Protein AF-A0A953X8A1-F1 (afdb_monomer)

Sequence (595 aa):
MDKEQAKQFLRLQEHDKFFVSLLQELGCHSDFVAFDKSTRGHDLLAITERMSALLERIPGWNRLRIVVANRYISENRYDEALSILEPGLEFPADLADVQVLVFKIYARNKDRRARDFLNLLGPRFLRNQQGLLALIAYDCLLETFEDFTLCTNIAAYLCSKAIPLPSEFYRFVFDWSLNNKSSADKFEDLAGRFTKCAAEQARLAALWALVQGQPGAGSLLRDAFEGATLDVAFMATLGTALSEGRIEPQSFGARPALANLPLAPRLACEANRTGREARVALCLSGQMRDMAQAQPQILRLADEIKADMFIATWENNGVRFPTSAHLSHLKRMMPHDVVEYFLEKKLTGQDILDRWPSIQRWIRNLATVSEDSIRPHYPSARIAIHTDQFEDLDYIEKTFGAKWTATGSVHIPNQLRMAFLIREVAAMALSHAPYDVVVRLRPDALFDFNAGKLAEDIERVRREPNTILVDRMDQPGAPSDSFAIGSAYAMSWYAAWIDVAPAYGNDAYYPERMAPHKGLYDHLVSGGFRVAVSDSVRLVGFASPEITSAHLKQMIIDDCRRGDADSIDRDCLDILQGDLPVEPPGGAQPLQPPA

Foldseek 3Di:
DPPVLLVVQLPDDPPDPVNLVSCVVLVCNVLVVQLVVCLVVLPLVSNVVSLVVVCVSRVLNQVSLLSSLVSCVVVVNLVVNCVSLVSNCVHDRCNLVSLLVNLLSCLQVVHPVNVVSCVVPPLPSLLDQSSLVSLLSSVVVCPDPVSVVSSLLSVLSCLLVVHDHDLSSLLSLLVVCLVPVVCLVVQLVSLVSNVSHVLVSQCSVLSSCQQVQHACSLVSNCVSCPVPDNDPVSVLSVLVCVVVVSGDPRNNPDDDPVVVPLVVLVVLLVPPQDDDQFAEAEFAFEAQFDLPVLLVVVVVVCVLNVHQYEYEYELQNPDDQQQALPRVSCVQAEDPVLSVLCNVVSPGSVNVCVLQVLVVVVSVLRGRDDPVNCCVSPVRYHYDYDYLPLVDLVCCCVPQNCLLVVLVDPCSSVLLSLLVRLLVRLCVVVVPDSGFKYKYAHSQFDKDFDSVLVSVVSSVQSVVQLEKEAQDAPDVQFGDSGIIMHTNSLSNQLSCLSNCVSVAQPDPPHPNDDDSSNSSSCSSVVSVHDYYYGPRMHTPDGHHHYCDLVNVLVSLVVSCVVDPDDPSSVVSNVVSVVPDDDDDPDDDDPDDRDD

Radius of gyration: 31.95 Å; Cα contacts (8 Å, |Δi|>4): 796; chains: 1; bounding box: 55×101×62 Å

pLDDT: mean 83.46, std 15.06, range [31.83, 98.69]

Secondary structure (DSSP, 8-state):
--HHHHHHHTTS-TT-HHHHHHHHHTT-HHHHHHHHHHHHHT-HHHHHHHHHHHHHH-TT-HHHHHHHHHHHHHTT-HHHHHHHHGGGGG--TTHHHHHHHHHHHHHHTT-THHHHHHHHH-GGGG-SHHHHHHHHH-GGGTTSHHHHHHHHHHHHHHHHTTPPPPHHHHHHHHHHHHH-GGGHHHHHHHHHTTTT-HHHHHHHHHHHHHHTT-TTHHHHHHHHTTTS---HHHHHHHHHHHHTTSS-GGGG-SS-SGGGSTTHHHHHHHTT-SSSPPPEEEEEEE--S-HHHHHHHHHHHHHHTT-EEEEEEESS-------SS-GGGGGGTS-HHHHHHHHHTT--HHHHHHH-HHHHHHHHTSPPP-HHHHTTT-TT-EEEEE---TT-HHHHHHHH-GGGTTT--TTHHHHHHHHHHHHHHHHHHHHH---SEEEEE-TTEEEEE-HHHHHHHHHHHHH-TTEEEES-EEETTEE-SSEEEEEHHHHHHHHTHHHHGGGTTSSTTS-S---HHHHHHHHHHHTT-EEEE-SSEEEEEE------HHHHHHHHHHHHTTS---HHHHHHHHHHHHT--S--SS-----PPP-

Nearest PDB structures (foldseek):
  2c0l-assembly1_A  TM=3.928E-01  e=3.845E-01  Homo sapiens
  6eou-assembly1_A  TM=2.896E-01  e=2.524E-01  Homo sapiens
  2vsn-assembly2_B  TM=5.794E-01  e=3.584E+00  Xanthomonas campestris pv. campestris str. 8004
  2xgm-assembly1_A  TM=3.320E-01  e=4.747E-01  Xanthomonas campestris
  2vsy-assembly1_A  TM=2.580E-01  e=6.935E-01  Xanthomonas campestris pv. campestris str. ATCC 33913

Structure (mmCIF, N/CA/C/O backbone):
data_AF-A0A953X8A1-F1
#
_entry.id   AF-A0A953X8A1-F1
#
loop_
_atom_site.group_PDB
_atom_site.id
_atom_site.type_symbol
_atom_site.label_atom_id
_atom_site.label_alt_id
_atom_site.label_comp_id
_atom_site.label_asym_id
_atom_site.label_entity_id
_atom_site.label_seq_id
_atom_site.pdbx_PDB_ins_code
_atom_site.Cartn_x
_atom_site.Cartn_y
_atom_site.Cartn_z
_atom_site.occupancy
_atom_site.B_iso_or_equiv
_atom_site.auth_seq_id
_atom_site.auth_comp_id
_atom_site.auth_asym_id
_atom_site.auth_atom_id
_atom_site.pdbx_PDB_model_num
ATOM 1 N N . MET A 1 1 ? 6.257 -52.727 -21.975 1.00 55.72 1 MET A N 1
ATOM 2 C CA . MET A 1 1 ? 7.068 -52.419 -20.782 1.00 55.72 1 MET A CA 1
ATOM 3 C C . MET A 1 1 ? 6.779 -53.471 -19.723 1.00 55.72 1 MET A C 1
ATOM 5 O O . MET A 1 1 ? 5.611 -53.737 -19.459 1.00 55.72 1 MET A O 1
ATOM 9 N N . ASP A 1 2 ? 7.811 -54.105 -19.173 1.00 63.12 2 ASP A N 1
ATOM 10 C CA . ASP A 1 2 ? 7.687 -54.968 -17.991 1.00 63.12 2 ASP A CA 1
ATOM 11 C C . ASP A 1 2 ? 7.215 -54.122 -16.785 1.00 63.12 2 ASP A C 1
ATOM 13 O O . ASP A 1 2 ? 7.599 -52.959 -16.644 1.00 63.12 2 ASP A O 1
ATOM 17 N N . LYS A 1 3 ? 6.367 -54.688 -15.915 1.00 54.28 3 LYS A N 1
ATOM 18 C CA . LYS A 1 3 ? 5.911 -54.048 -14.670 1.00 54.28 3 LYS A CA 1
ATOM 19 C C . LYS A 1 3 ? 7.073 -53.520 -13.813 1.00 54.28 3 LYS A C 1
ATOM 21 O O . LYS A 1 3 ? 6.882 -52.522 -13.124 1.00 54.28 3 LYS A O 1
ATOM 26 N N . GLU A 1 4 ? 8.247 -54.150 -13.831 1.00 55.12 4 GLU A N 1
ATOM 27 C CA . GLU A 1 4 ? 9.436 -53.680 -13.103 1.00 55.12 4 GLU A CA 1
ATOM 28 C C . GLU A 1 4 ? 10.068 -52.427 -13.730 1.00 55.12 4 GLU A C 1
ATOM 30 O O . GLU A 1 4 ? 10.345 -51.465 -13.013 1.00 55.12 4 GLU A O 1
ATOM 35 N N . GLN A 1 5 ? 10.198 -52.366 -15.059 1.00 60.62 5 GLN A N 1
ATOM 36 C CA . GLN A 1 5 ? 10.683 -51.167 -15.762 1.00 60.62 5 GLN A CA 1
ATOM 37 C C . GLN A 1 5 ? 9.743 -49.969 -15.550 1.00 60.62 5 GLN A C 1
ATOM 39 O O . GLN A 1 5 ? 10.197 -48.850 -15.310 1.00 60.62 5 GLN A O 1
ATOM 44 N N . ALA A 1 6 ? 8.429 -50.218 -15.531 1.00 59.19 6 ALA A N 1
ATOM 45 C CA . ALA A 1 6 ? 7.421 -49.208 -15.212 1.00 59.19 6 ALA A CA 1
ATOM 46 C C . ALA A 1 6 ? 7.604 -48.639 -13.797 1.00 59.19 6 ALA A C 1
ATOM 48 O O . ALA A 1 6 ? 7.539 -47.431 -13.593 1.00 59.19 6 ALA A O 1
ATOM 49 N N . LYS A 1 7 ? 7.870 -49.499 -12.806 1.00 59.22 7 LYS A N 1
ATOM 50 C CA . LYS A 1 7 ? 8.111 -49.068 -11.419 1.00 59.22 7 LYS A CA 1
ATOM 51 C C . LYS A 1 7 ? 9.402 -48.271 -11.263 1.00 59.22 7 LYS A C 1
ATOM 53 O O . LYS A 1 7 ? 9.434 -47.364 -10.436 1.00 59.22 7 LYS A O 1
ATOM 58 N N . GLN A 1 8 ? 10.456 -48.625 -12.000 1.00 61.03 8 GLN A N 1
ATOM 59 C CA . GLN A 1 8 ? 11.722 -47.888 -11.971 1.00 61.03 8 GLN A CA 1
ATOM 60 C C . GLN A 1 8 ? 11.564 -46.500 -12.596 1.00 61.03 8 GLN A C 1
ATOM 62 O O . GLN A 1 8 ? 11.990 -45.523 -11.988 1.00 61.03 8 GLN A O 1
ATOM 67 N N . PHE A 1 9 ? 10.862 -46.399 -13.731 1.00 60.97 9 PHE A N 1
ATOM 68 C CA . PHE A 1 9 ? 10.548 -45.125 -14.387 1.00 60.97 9 PHE A CA 1
ATOM 69 C C . PHE A 1 9 ? 9.845 -44.139 -13.443 1.00 60.97 9 PHE A C 1
ATOM 71 O O . PHE A 1 9 ? 10.212 -42.973 -13.357 1.00 60.97 9 PHE A O 1
ATOM 78 N N . LEU A 1 10 ? 8.879 -44.635 -12.670 1.00 56.75 10 LEU A N 1
ATOM 79 C CA . LEU A 1 10 ? 8.028 -43.836 -11.786 1.00 56.75 10 LEU A CA 1
ATOM 80 C C . LEU A 1 10 ? 8.715 -43.339 -10.501 1.00 56.75 10 LEU A C 1
ATOM 82 O O . LEU A 1 10 ? 8.086 -42.656 -9.700 1.00 56.75 10 LEU A O 1
ATOM 86 N N . ARG A 1 11 ? 9.983 -43.699 -10.269 1.00 58.62 11 ARG A N 1
ATOM 87 C CA . ARG A 1 11 ? 10.768 -43.256 -9.100 1.00 58.62 11 ARG A CA 1
ATOM 88 C C . ARG A 1 11 ? 11.886 -42.277 -9.448 1.00 58.62 11 ARG A C 1
ATOM 90 O O . ARG A 1 11 ? 12.487 -41.714 -8.535 1.00 58.62 11 ARG A O 1
ATOM 97 N N . LEU A 1 12 ? 12.199 -42.111 -10.730 1.00 60.53 12 LEU A N 1
ATOM 98 C CA . LEU A 1 12 ? 13.290 -41.254 -11.184 1.00 60.53 12 LEU A CA 1
ATOM 99 C C . LEU A 1 12 ? 12.805 -39.804 -11.289 1.00 60.53 12 LEU A C 1
ATOM 101 O O . LEU A 1 12 ? 11.709 -39.540 -11.780 1.00 60.53 12 LEU A O 1
ATOM 105 N N . GLN A 1 13 ? 13.622 -38.857 -10.826 1.00 63.38 13 GLN A N 1
ATOM 106 C CA . GLN A 1 13 ? 13.356 -37.436 -11.048 1.00 63.38 13 GLN A CA 1
ATOM 107 C C . GLN A 1 13 ? 13.649 -37.071 -12.511 1.00 63.38 13 GLN A C 1
ATOM 109 O O . GLN A 1 13 ? 14.552 -37.639 -13.122 1.00 63.38 13 GLN A O 1
ATOM 114 N N . GLU A 1 14 ? 12.933 -36.081 -13.054 1.00 60.84 14 GLU A N 1
ATOM 115 C CA . GLU A 1 14 ? 13.027 -35.637 -14.461 1.00 60.84 14 GLU A CA 1
ATOM 116 C C . GLU A 1 14 ? 14.449 -35.216 -14.894 1.00 60.84 14 GLU A C 1
ATOM 118 O O . GLU A 1 14 ? 14.753 -35.159 -16.085 1.00 60.84 14 GLU A O 1
ATOM 123 N N . HIS A 1 15 ? 15.341 -34.951 -13.935 1.00 58.97 15 HIS A N 1
ATOM 124 C CA . HIS A 1 15 ? 16.730 -34.546 -14.166 1.00 58.97 15 HIS A CA 1
ATOM 125 C C . HIS A 1 15 ? 17.761 -35.666 -13.963 1.00 58.97 15 HIS A C 1
ATOM 127 O O . HIS A 1 15 ? 18.964 -35.422 -14.072 1.00 58.97 15 HIS A O 1
ATOM 133 N N . ASP A 1 16 ? 17.326 -36.893 -13.676 1.00 71.25 16 ASP A N 1
ATOM 134 C CA . ASP A 1 16 ? 18.232 -38.030 -13.564 1.00 71.25 16 ASP A CA 1
ATOM 135 C C . ASP A 1 16 ? 18.713 -38.474 -14.962 1.00 71.25 16 ASP A C 1
ATOM 137 O O . ASP A 1 16 ? 17.926 -38.632 -15.898 1.00 71.25 16 ASP A O 1
ATOM 141 N N . LYS A 1 17 ? 20.017 -38.726 -15.129 1.00 74.38 17 LYS A N 1
ATOM 142 C CA . LYS A 1 17 ? 20.574 -39.276 -16.382 1.00 74.38 17 LYS A CA 1
ATOM 143 C C . LYS A 1 17 ? 19.935 -40.623 -16.744 1.00 74.38 17 LYS A C 1
ATOM 145 O O . LYS A 1 17 ? 19.827 -40.958 -17.929 1.00 74.38 17 LYS A O 1
ATOM 150 N N . PHE A 1 18 ? 19.478 -41.372 -15.740 1.00 77.44 18 PHE A N 1
ATOM 151 C CA . PHE A 1 18 ? 18.725 -42.607 -15.940 1.00 77.44 18 PHE A CA 1
ATOM 152 C C . PHE A 1 18 ? 17.340 -42.365 -16.554 1.00 77.44 18 PHE A C 1
ATOM 154 O O . PHE A 1 18 ? 16.900 -43.164 -17.377 1.00 77.44 18 PHE A O 1
ATOM 161 N N . PHE A 1 19 ? 16.684 -41.246 -16.238 1.00 82.00 19 PHE A N 1
ATOM 162 C CA . PHE A 1 19 ? 15.368 -40.904 -16.779 1.00 82.00 19 PHE A CA 1
ATOM 163 C C . PHE A 1 19 ? 15.423 -40.641 -18.292 1.00 82.00 19 PHE A C 1
ATOM 165 O O . PHE A 1 19 ? 14.644 -41.215 -19.052 1.00 82.00 19 PHE A O 1
ATOM 172 N N . VAL A 1 20 ? 16.408 -39.860 -18.753 1.00 82.75 20 VAL A N 1
ATOM 173 C CA . VAL A 1 20 ? 16.616 -39.591 -20.190 1.00 82.75 20 VAL A CA 1
ATOM 174 C C . VAL A 1 20 ? 16.920 -40.875 -20.963 1.00 82.75 20 VAL A C 1
ATOM 176 O O . VAL A 1 20 ? 16.332 -41.109 -22.018 1.00 82.75 20 VAL A O 1
ATOM 179 N N . SER A 1 21 ? 17.805 -41.721 -20.429 1.00 83.62 21 SER A N 1
ATOM 180 C CA . SER A 1 21 ? 18.179 -42.994 -21.066 1.00 83.62 21 SER A CA 1
ATOM 181 C C . SER A 1 21 ? 16.970 -43.925 -21.206 1.00 83.62 21 SER A C 1
ATOM 183 O O . SER A 1 21 ? 16.772 -44.548 -22.247 1.00 83.62 21 SER A O 1
ATOM 185 N N . LEU A 1 22 ? 16.107 -43.959 -20.190 1.00 82.38 22 LEU A N 1
ATOM 186 C CA . LEU A 1 22 ? 14.898 -44.774 -20.195 1.00 82.38 22 LEU A CA 1
ATOM 187 C C . LEU A 1 22 ? 13.831 -44.235 -21.164 1.00 82.38 22 LEU A C 1
ATOM 189 O O . LEU A 1 22 ? 13.208 -45.011 -21.883 1.00 82.38 22 LEU A O 1
ATOM 193 N N . LEU A 1 23 ? 13.661 -42.912 -21.273 1.00 86.69 23 LEU A N 1
ATOM 194 C CA . LEU A 1 23 ? 12.809 -42.306 -22.307 1.00 86.69 23 LEU A CA 1
ATOM 195 C C . LEU A 1 23 ? 13.302 -42.614 -23.731 1.00 86.69 23 LEU A C 1
ATOM 197 O O . LEU A 1 23 ? 12.491 -42.740 -24.653 1.00 86.69 23 LEU A O 1
ATOM 201 N N . GLN A 1 24 ? 14.621 -42.705 -23.929 1.00 90.81 24 GLN A N 1
ATOM 202 C CA . GLN A 1 24 ? 15.217 -43.096 -25.210 1.00 90.81 24 GLN A CA 1
ATOM 203 C C . GLN A 1 24 ? 14.940 -44.571 -25.521 1.00 90.81 24 GLN A C 1
ATOM 205 O O . GLN A 1 24 ? 14.532 -44.874 -26.640 1.00 90.81 24 GLN A O 1
ATOM 210 N N . GLU A 1 25 ? 15.080 -45.464 -24.537 1.00 89.56 25 GLU A N 1
ATOM 211 C CA . GLU A 1 25 ? 14.749 -46.892 -24.674 1.00 89.56 25 GLU A CA 1
ATOM 212 C C . GLU A 1 25 ? 13.260 -47.109 -24.997 1.00 89.56 25 GLU A C 1
ATOM 214 O O . GLU A 1 25 ? 12.913 -47.925 -25.848 1.00 89.56 25 GLU A O 1
ATOM 219 N N . LEU A 1 26 ? 12.373 -46.314 -24.390 1.00 86.62 26 LEU A N 1
ATOM 220 C CA . LEU A 1 26 ? 10.930 -46.314 -24.667 1.00 86.62 26 LEU A CA 1
ATOM 221 C C . LEU A 1 26 ? 10.551 -45.570 -25.965 1.00 86.62 26 LEU A C 1
ATOM 223 O O . LEU A 1 26 ? 9.370 -45.476 -26.319 1.00 86.62 26 LEU A O 1
ATOM 227 N N . GLY A 1 27 ? 11.535 -45.013 -26.678 1.00 92.50 27 GLY A N 1
ATOM 228 C CA . GLY A 1 27 ? 11.348 -44.300 -27.941 1.00 92.50 27 GLY A CA 1
ATOM 229 C C . GLY A 1 27 ? 10.511 -43.022 -27.834 1.00 92.50 27 GLY A C 1
ATOM 230 O O . GLY A 1 27 ? 10.004 -42.552 -28.850 1.00 92.50 27 GLY A O 1
ATOM 231 N N . CYS A 1 28 ? 10.312 -42.473 -26.632 1.00 94.25 28 CYS A N 1
ATOM 232 C CA . CYS A 1 28 ? 9.444 -41.318 -26.366 1.00 94.25 28 CYS A CA 1
ATOM 233 C C . CYS A 1 28 ? 10.207 -40.073 -25.887 1.00 94.25 28 CYS A C 1
ATOM 235 O O . CYS A 1 28 ? 9.600 -39.072 -25.515 1.00 94.25 28 CYS A O 1
ATOM 237 N N . HIS A 1 29 ? 11.543 -40.100 -25.922 1.00 92.75 29 HIS A N 1
ATOM 238 C CA . HIS A 1 29 ? 12.381 -38.955 -25.557 1.00 92.75 29 HIS A CA 1
ATOM 239 C C . HIS A 1 29 ? 12.061 -37.694 -26.376 1.00 92.75 29 HIS A C 1
ATOM 241 O O . HIS A 1 29 ? 11.952 -36.610 -25.808 1.00 92.75 29 HIS A O 1
ATOM 247 N N . SER A 1 30 ? 11.852 -37.816 -27.691 1.00 93.56 30 SER A N 1
ATOM 248 C CA . SER A 1 30 ? 11.475 -36.674 -28.538 1.00 93.56 30 SER A CA 1
ATOM 249 C C . SER A 1 30 ? 10.119 -36.079 -28.155 1.00 93.56 30 SER A C 1
ATOM 251 O O . SER A 1 30 ? 9.966 -34.859 -28.165 1.00 93.56 30 SER A O 1
ATOM 253 N N . ASP A 1 31 ? 9.156 -36.927 -27.785 1.00 93.00 31 ASP A N 1
ATOM 254 C CA . ASP A 1 31 ? 7.821 -36.500 -27.359 1.00 93.00 31 ASP A CA 1
ATOM 255 C C . ASP A 1 31 ? 7.885 -35.773 -26.010 1.00 93.00 31 ASP A C 1
ATOM 257 O O . ASP A 1 31 ? 7.246 -34.736 -25.843 1.00 93.00 31 ASP A O 1
ATOM 261 N N . PHE A 1 32 ? 8.727 -36.248 -25.086 1.00 93.75 32 PHE A N 1
ATOM 262 C CA . PHE A 1 32 ? 8.974 -35.579 -23.808 1.00 93.75 32 PHE A CA 1
ATOM 263 C C . PHE A 1 32 ? 9.654 -34.216 -23.986 1.00 93.75 32 PHE A C 1
ATOM 265 O O . PHE A 1 32 ? 9.210 -33.232 -23.403 1.00 93.75 32 PHE A O 1
ATOM 272 N N . VAL A 1 33 ? 10.681 -34.117 -24.838 1.00 91.25 33 VAL A N 1
ATOM 273 C CA . VAL A 1 33 ? 11.338 -32.832 -25.139 1.00 91.25 33 VAL A CA 1
ATOM 274 C C . VAL A 1 33 ? 10.350 -31.840 -25.762 1.00 91.25 33 VAL A C 1
ATOM 276 O O . VAL A 1 33 ? 10.360 -30.655 -25.428 1.00 91.25 33 VAL A O 1
ATOM 279 N N . ALA A 1 34 ? 9.469 -32.306 -26.652 1.00 92.06 34 ALA A N 1
ATOM 280 C CA . ALA A 1 34 ? 8.421 -31.471 -27.232 1.00 92.06 34 ALA A CA 1
ATOM 281 C C . ALA A 1 34 ? 7.377 -31.040 -26.188 1.00 92.06 34 ALA A C 1
ATOM 283 O O . ALA A 1 34 ? 6.951 -29.882 -26.196 1.00 92.06 34 ALA A O 1
ATOM 284 N N . PHE A 1 35 ? 6.991 -31.941 -25.281 1.00 93.81 35 PHE A N 1
ATOM 285 C CA . PHE A 1 35 ? 6.114 -31.639 -24.152 1.00 93.81 35 PHE A CA 1
ATOM 286 C C . PHE A 1 35 ? 6.723 -30.562 -23.242 1.00 93.81 35 PHE A C 1
ATOM 288 O O . PHE A 1 35 ? 6.088 -29.533 -23.031 1.00 93.81 35 PHE A O 1
ATOM 295 N N . ASP A 1 36 ? 7.971 -30.729 -22.795 1.00 89.62 36 ASP A N 1
ATOM 296 C CA . ASP A 1 36 ? 8.673 -29.764 -21.932 1.00 89.62 36 ASP A CA 1
ATOM 297 C C . ASP A 1 36 ? 8.866 -28.398 -22.613 1.00 89.62 36 ASP A C 1
ATOM 299 O O . ASP A 1 36 ? 8.738 -27.336 -22.005 1.00 89.62 36 ASP A O 1
ATOM 303 N N . LYS A 1 37 ? 9.104 -28.382 -23.928 1.00 89.25 37 LYS A N 1
ATOM 304 C CA . LYS A 1 37 ? 9.115 -27.124 -24.683 1.00 89.25 37 LYS A CA 1
ATOM 305 C C . LYS A 1 37 ? 7.737 -26.448 -24.683 1.00 89.25 37 LYS A C 1
ATOM 307 O O . LYS A 1 37 ? 7.660 -25.223 -24.603 1.00 89.25 37 LYS A O 1
ATOM 312 N N . SER A 1 38 ? 6.663 -27.231 -24.771 1.00 90.50 38 SER A N 1
ATOM 313 C CA . SER A 1 38 ? 5.286 -26.724 -24.816 1.00 90.50 38 SER A CA 1
ATOM 314 C C . SER A 1 38 ? 4.826 -26.191 -23.457 1.00 90.50 38 SER A C 1
ATOM 316 O O . SER A 1 38 ? 4.166 -25.155 -23.412 1.00 90.50 38 SER A O 1
ATOM 318 N N . THR A 1 39 ? 5.231 -26.820 -22.346 1.00 84.88 39 THR A N 1
ATOM 319 C CA . THR A 1 39 ? 4.934 -26.321 -20.989 1.00 84.88 39 THR A CA 1
ATOM 320 C C . THR A 1 39 ? 5.555 -24.947 -20.741 1.00 84.88 39 THR A C 1
ATOM 322 O O . THR A 1 39 ? 4.894 -24.083 -20.167 1.00 84.88 39 THR A O 1
ATOM 325 N N . ARG A 1 40 ? 6.768 -24.697 -21.256 1.00 86.56 40 ARG A N 1
ATOM 326 C CA . ARG A 1 40 ? 7.424 -23.373 -21.226 1.00 86.56 40 ARG A CA 1
ATOM 327 C C . ARG A 1 40 ? 6.747 -22.341 -22.130 1.00 86.56 40 ARG A C 1
ATOM 329 O O . ARG A 1 40 ? 6.793 -21.152 -21.840 1.00 86.56 40 ARG A O 1
ATOM 336 N N . GLY A 1 41 ? 6.152 -22.789 -23.236 1.00 85.25 41 GLY A N 1
ATOM 337 C CA . GLY A 1 41 ? 5.426 -21.940 -24.185 1.00 85.25 41 GLY A CA 1
ATOM 338 C C . GLY A 1 41 ? 3.975 -21.642 -23.794 1.00 85.25 41 GLY A C 1
ATOM 339 O O . GLY A 1 41 ? 3.340 -20.828 -24.455 1.00 85.25 41 GLY A O 1
ATOM 340 N N . HIS A 1 42 ? 3.453 -22.286 -22.744 1.00 85.00 42 HIS A N 1
ATOM 341 C CA . HIS A 1 42 ? 2.071 -22.155 -22.267 1.00 85.00 42 HIS A CA 1
ATOM 342 C C . HIS A 1 42 ? 0.973 -22.508 -23.298 1.00 85.00 42 HIS A C 1
ATOM 344 O O . HIS A 1 42 ? -0.173 -22.091 -23.138 1.00 85.00 42 HIS A O 1
ATOM 350 N N . ASP A 1 43 ? 1.286 -23.305 -24.325 1.00 90.56 43 ASP A N 1
ATOM 351 C CA . ASP A 1 43 ? 0.312 -23.775 -25.320 1.00 90.56 43 ASP A CA 1
ATOM 352 C C . ASP A 1 43 ? -0.434 -25.015 -24.798 1.00 90.56 43 ASP A C 1
ATOM 354 O O . ASP A 1 43 ? 0.053 -26.142 -24.897 1.00 90.56 43 ASP A O 1
ATOM 358 N N . LEU A 1 44 ? -1.615 -24.814 -24.206 1.00 91.12 44 LEU A N 1
ATOM 359 C CA . LEU A 1 44 ? -2.391 -25.884 -23.569 1.00 91.12 44 LEU A CA 1
ATOM 360 C C . LEU A 1 44 ? -2.829 -26.989 -24.544 1.00 91.12 44 LEU A C 1
ATOM 362 O O . LEU A 1 44 ? -2.903 -28.157 -24.144 1.00 91.12 44 LEU A O 1
ATOM 366 N N . LEU A 1 45 ? -3.094 -26.647 -25.808 1.00 92.31 45 LEU A N 1
ATOM 367 C CA . LEU A 1 45 ? -3.465 -27.636 -26.818 1.00 92.31 45 LEU A CA 1
ATOM 368 C C . LEU A 1 45 ? -2.267 -28.545 -27.102 1.00 92.31 45 LEU A C 1
ATOM 370 O O . LEU A 1 45 ? -2.373 -29.762 -26.946 1.00 92.31 45 LEU A O 1
ATOM 374 N N . ALA A 1 46 ? -1.106 -27.948 -27.391 1.00 92.38 46 ALA A N 1
ATOM 375 C CA . ALA A 1 46 ? 0.125 -28.698 -27.612 1.00 92.38 46 ALA A CA 1
ATOM 376 C C . ALA A 1 46 ? 0.527 -29.524 -26.377 1.00 92.38 46 ALA A C 1
ATOM 378 O O . ALA A 1 46 ? 0.906 -30.686 -26.509 1.00 92.38 46 ALA A O 1
ATOM 379 N N . ILE A 1 47 ? 0.400 -28.970 -25.166 1.00 91.19 47 ILE A N 1
ATOM 380 C CA . ILE A 1 47 ? 0.661 -29.692 -23.909 1.00 91.19 47 ILE A CA 1
ATOM 381 C C . ILE A 1 47 ? -0.230 -30.938 -23.809 1.00 91.19 47 ILE A C 1
ATOM 383 O O . ILE A 1 47 ? 0.270 -32.020 -23.508 1.00 91.19 47 ILE A O 1
ATOM 387 N N . THR A 1 48 ? -1.531 -30.809 -24.083 1.00 92.25 48 THR A N 1
ATOM 388 C CA . THR A 1 48 ? -2.504 -31.907 -23.938 1.00 92.25 48 THR A CA 1
ATOM 389 C C . THR A 1 48 ? -2.306 -32.995 -24.992 1.00 92.25 48 THR A C 1
ATOM 391 O O . THR A 1 48 ? -2.328 -34.183 -24.660 1.00 92.25 48 THR A O 1
ATOM 394 N N . GLU A 1 49 ? -2.059 -32.617 -26.248 1.00 92.81 49 GLU A N 1
ATOM 395 C CA . GLU A 1 49 ? -1.758 -33.563 -27.329 1.00 92.81 49 GLU A CA 1
ATOM 396 C C . GLU A 1 49 ? -0.482 -34.361 -27.027 1.00 92.81 49 GLU A C 1
ATOM 398 O O . GLU A 1 49 ? -0.471 -35.592 -27.096 1.00 92.81 49 GLU A O 1
ATOM 403 N N . ARG A 1 50 ? 0.592 -33.671 -26.618 1.00 93.62 50 ARG A N 1
ATOM 404 C CA . ARG A 1 50 ? 1.881 -34.305 -26.301 1.00 93.62 50 ARG A CA 1
ATOM 405 C C . ARG A 1 50 ? 1.804 -35.168 -25.044 1.00 93.62 50 ARG A C 1
ATOM 407 O O . ARG A 1 50 ? 2.377 -36.253 -25.019 1.00 93.62 50 ARG A O 1
ATOM 414 N N . MET A 1 51 ? 1.062 -34.727 -24.029 1.00 95.06 51 MET A N 1
ATOM 415 C CA . MET A 1 51 ? 0.774 -35.525 -22.836 1.00 95.06 51 MET A CA 1
ATOM 416 C C . MET A 1 51 ? 0.039 -36.816 -23.198 1.00 95.06 51 MET A C 1
ATOM 418 O O . MET A 1 51 ? 0.420 -37.877 -22.713 1.00 95.06 51 MET A O 1
ATOM 422 N N . SER A 1 52 ? -0.984 -36.743 -24.053 1.00 93.25 52 SER A N 1
ATOM 423 C CA . SER A 1 52 ? -1.768 -37.917 -24.452 1.00 93.25 52 SER A CA 1
ATOM 424 C C . SER A 1 52 ? -0.882 -38.967 -25.127 1.00 93.25 52 SER A C 1
ATOM 426 O O . SER A 1 52 ? -0.885 -40.121 -24.708 1.00 93.25 52 SER A O 1
ATOM 428 N N . ALA A 1 53 ? -0.016 -38.549 -26.058 1.00 92.62 53 ALA A N 1
ATOM 429 C CA . ALA A 1 53 ? 0.950 -39.439 -26.709 1.00 92.62 53 ALA A CA 1
ATOM 430 C C . ALA A 1 53 ? 1.943 -40.092 -25.722 1.00 92.62 53 ALA A C 1
ATOM 432 O O . ALA A 1 53 ? 2.323 -41.254 -25.884 1.00 92.62 53 ALA A O 1
ATOM 433 N N . LEU A 1 54 ? 2.366 -39.365 -24.682 1.00 93.88 54 LEU A N 1
ATOM 434 C CA . LEU A 1 54 ? 3.236 -39.902 -23.630 1.00 93.88 54 LEU A CA 1
ATOM 435 C C . LEU A 1 54 ? 2.494 -40.882 -22.709 1.00 93.88 54 LEU A C 1
ATOM 437 O O . LEU A 1 54 ? 3.038 -41.936 -22.377 1.00 93.88 54 LEU A O 1
ATOM 441 N N . LEU A 1 55 ? 1.252 -40.577 -22.323 1.00 93.69 55 LEU A N 1
ATOM 442 C CA . LEU A 1 55 ? 0.427 -41.435 -21.466 1.00 93.69 55 LEU A CA 1
ATOM 443 C C . LEU A 1 55 ? -0.056 -42.700 -22.184 1.00 93.69 55 LEU A C 1
ATOM 445 O O . LEU A 1 55 ? -0.220 -43.723 -21.531 1.00 93.69 55 LEU A O 1
ATOM 449 N N . GLU A 1 56 ? -0.216 -42.687 -23.507 1.00 92.50 56 GLU A N 1
ATOM 450 C CA . GLU A 1 56 ? -0.458 -43.913 -24.284 1.00 92.50 56 GLU A CA 1
ATOM 451 C C . GLU A 1 56 ? 0.691 -44.920 -24.131 1.00 92.50 56 GLU A C 1
ATOM 453 O O . GLU A 1 56 ? 0.468 -46.129 -24.051 1.00 92.50 56 GLU A O 1
ATOM 458 N N . ARG A 1 57 ? 1.931 -44.426 -24.043 1.00 91.25 57 ARG A N 1
ATOM 459 C CA . ARG A 1 57 ? 3.127 -45.264 -23.879 1.00 91.25 57 ARG A CA 1
ATOM 460 C C . ARG A 1 57 ? 3.418 -45.595 -22.420 1.00 91.25 57 ARG A C 1
ATOM 462 O O . ARG A 1 57 ? 3.921 -46.680 -22.126 1.00 91.25 57 ARG A O 1
ATOM 469 N N . ILE A 1 58 ? 3.103 -44.673 -21.510 1.00 91.31 58 ILE A N 1
ATOM 470 C CA . ILE A 1 58 ? 3.362 -44.793 -20.071 1.00 91.31 58 ILE A CA 1
ATOM 471 C C . ILE A 1 58 ? 2.095 -44.408 -19.277 1.00 91.31 58 ILE A C 1
ATOM 473 O O . ILE A 1 58 ? 2.051 -43.345 -18.653 1.00 91.31 58 ILE A O 1
ATOM 477 N N . PRO A 1 59 ? 1.054 -45.269 -19.245 1.00 91.62 59 PRO A N 1
ATOM 478 C CA . PRO A 1 59 ? -0.254 -44.913 -18.674 1.00 91.62 59 PRO A CA 1
ATOM 479 C C . PRO A 1 59 ? -0.231 -44.499 -17.201 1.00 91.62 59 PRO A C 1
ATOM 481 O O . PRO A 1 59 ? -1.013 -43.638 -16.787 1.00 91.62 59 PRO A O 1
ATOM 484 N N . GLY A 1 60 ? 0.689 -45.087 -16.428 1.00 89.31 60 GLY A N 1
ATOM 485 C CA . GLY A 1 60 ? 0.837 -44.857 -14.991 1.00 89.31 60 GLY A CA 1
ATOM 486 C C . GLY A 1 60 ? 1.675 -43.645 -14.600 1.00 89.31 60 GLY A C 1
ATOM 487 O O . GLY A 1 60 ? 2.027 -43.524 -13.429 1.00 89.31 60 GLY A O 1
ATOM 488 N N . TRP A 1 61 ? 2.025 -42.765 -15.543 1.00 91.69 61 TRP A N 1
ATOM 489 C CA . TRP A 1 61 ? 2.835 -41.578 -15.270 1.00 91.69 61 TRP A CA 1
ATOM 490 C C . TRP A 1 61 ? 2.017 -40.458 -14.608 1.00 91.69 61 TRP A C 1
ATOM 492 O O . TRP A 1 61 ? 1.702 -39.428 -15.203 1.00 91.69 61 TRP A O 1
ATOM 502 N N . ASN A 1 62 ? 1.679 -40.655 -13.336 1.00 93.69 62 ASN A N 1
ATOM 503 C CA . ASN A 1 62 ? 0.852 -39.728 -12.565 1.00 93.69 62 ASN A CA 1
ATOM 504 C C . ASN A 1 62 ? 1.479 -38.336 -12.407 1.00 93.69 62 ASN A C 1
ATOM 506 O O . ASN A 1 62 ? 0.755 -37.343 -12.466 1.00 93.69 62 ASN A O 1
ATOM 510 N N . ARG A 1 63 ? 2.811 -38.225 -12.326 1.00 90.88 63 ARG A N 1
ATOM 511 C CA . ARG A 1 63 ? 3.490 -36.921 -12.347 1.00 90.88 63 ARG A CA 1
ATOM 512 C C . ARG A 1 63 ? 3.130 -36.075 -13.573 1.00 90.88 63 ARG A C 1
ATOM 514 O O . ARG A 1 63 ? 2.809 -34.898 -13.424 1.00 90.88 63 ARG A O 1
ATOM 521 N N . LEU A 1 64 ? 3.109 -36.685 -14.759 1.00 92.31 64 LEU A N 1
ATOM 522 C CA . LEU A 1 64 ? 2.726 -36.022 -16.004 1.00 92.31 64 LEU A CA 1
ATOM 523 C C . LEU A 1 64 ? 1.257 -35.561 -15.964 1.00 92.31 64 LEU A C 1
ATOM 525 O O . LEU A 1 64 ? 0.959 -34.425 -16.330 1.00 92.31 64 LEU A O 1
ATOM 529 N N . ARG A 1 65 ? 0.353 -36.400 -15.433 1.00 96.00 65 ARG A N 1
ATOM 530 C CA . ARG A 1 65 ? -1.065 -36.044 -15.219 1.00 96.00 65 ARG A CA 1
ATOM 531 C C . ARG A 1 65 ? -1.216 -34.831 -14.306 1.00 96.00 65 ARG A C 1
ATOM 533 O O . ARG A 1 65 ? -1.965 -33.918 -14.632 1.00 96.00 65 ARG A O 1
ATOM 540 N N . ILE A 1 66 ? -0.481 -34.799 -13.193 1.00 93.75 66 ILE A N 1
ATOM 541 C CA . ILE A 1 66 ? -0.504 -33.696 -12.221 1.00 93.75 66 ILE A CA 1
ATOM 542 C C . ILE A 1 66 ? -0.049 -32.382 -12.867 1.00 93.75 66 ILE A C 1
ATOM 544 O O . ILE A 1 66 ? -0.694 -31.354 -12.666 1.00 93.75 66 ILE A O 1
ATOM 548 N N . VAL A 1 67 ? 1.030 -32.398 -13.662 1.00 91.50 67 VAL A N 1
ATOM 549 C CA . VAL A 1 67 ? 1.539 -31.198 -14.355 1.00 91.50 67 VAL A CA 1
ATOM 550 C C . VAL A 1 67 ? 0.471 -30.598 -15.268 1.00 91.50 67 VAL A C 1
ATOM 552 O O . VAL A 1 67 ? 0.190 -29.401 -15.186 1.00 91.50 67 VAL A O 1
ATOM 555 N N . VAL A 1 68 ? -0.166 -31.423 -16.100 1.00 94.31 68 VAL A N 1
ATOM 556 C CA . VAL A 1 68 ? -1.189 -30.941 -17.037 1.00 94.31 68 VAL A CA 1
ATOM 557 C C . VAL A 1 68 ? -2.472 -30.541 -16.312 1.00 94.31 68 VAL A C 1
ATOM 559 O O . VAL A 1 68 ? -3.041 -29.491 -16.607 1.00 94.31 68 VAL A O 1
ATOM 562 N N . ALA A 1 69 ? -2.901 -31.308 -15.309 1.00 95.38 69 ALA A N 1
ATOM 563 C CA . ALA A 1 69 ? -4.073 -30.968 -14.510 1.00 95.38 69 ALA A CA 1
ATOM 564 C C . ALA A 1 69 ? -3.910 -29.626 -13.782 1.00 95.38 69 ALA A C 1
ATOM 566 O O . ALA A 1 69 ? -4.837 -28.822 -13.781 1.00 95.38 69 ALA A O 1
ATOM 567 N N . ASN A 1 70 ? -2.729 -29.326 -13.232 1.00 92.31 70 ASN A N 1
ATOM 568 C CA . ASN A 1 70 ? -2.453 -28.022 -12.618 1.00 92.31 70 ASN A CA 1
ATOM 569 C C . ASN A 1 70 ? -2.586 -26.864 -13.612 1.00 92.31 70 ASN A C 1
ATOM 571 O O . ASN A 1 70 ? -3.036 -25.781 -13.233 1.00 92.31 70 ASN A O 1
ATOM 575 N N . ARG A 1 71 ? -2.259 -27.088 -14.891 1.00 91.56 71 ARG A N 1
ATOM 576 C CA . ARG A 1 71 ? -2.476 -26.079 -15.927 1.00 91.56 71 ARG A CA 1
ATOM 577 C C . ARG A 1 71 ? -3.966 -25.832 -16.163 1.00 91.56 71 ARG A C 1
ATOM 579 O O . ARG A 1 71 ? -4.390 -24.680 -16.127 1.00 91.56 71 ARG A O 1
ATOM 586 N N . TYR A 1 72 ? -4.764 -26.889 -16.303 1.00 94.06 72 TYR A N 1
ATOM 587 C CA . TYR A 1 72 ? -6.223 -26.772 -16.395 1.00 94.06 72 TYR A CA 1
ATOM 588 C C . TYR A 1 72 ? -6.832 -26.084 -15.160 1.00 94.06 72 TYR A C 1
ATOM 590 O O . TYR A 1 72 ? -7.659 -25.185 -15.298 1.00 94.06 72 TYR A O 1
ATOM 598 N N . ILE A 1 73 ? -6.362 -26.420 -13.955 1.00 91.81 73 ILE A N 1
ATOM 599 C CA . ILE A 1 73 ? -6.781 -25.776 -12.700 1.00 91.81 73 ILE A CA 1
ATOM 600 C C . ILE A 1 73 ? -6.486 -24.270 -12.719 1.00 91.81 73 ILE A C 1
ATOM 602 O O . ILE A 1 73 ? -7.346 -23.492 -12.307 1.00 91.81 73 ILE A O 1
ATOM 606 N N . SER A 1 74 ? -5.315 -23.849 -13.219 1.00 89.12 74 SER A N 1
ATOM 607 C CA . SER A 1 74 ? -4.947 -22.425 -13.323 1.00 89.12 74 SER A CA 1
ATOM 608 C C . SER A 1 74 ? -5.842 -21.631 -14.284 1.00 89.12 74 SER A C 1
ATOM 610 O O . SER A 1 74 ? -6.009 -20.428 -14.116 1.00 89.12 74 SER A O 1
ATOM 612 N N . GLU A 1 75 ? -6.471 -22.316 -15.242 1.00 91.88 75 GLU A N 1
ATOM 613 C CA . GLU A 1 75 ? -7.438 -21.748 -16.188 1.00 91.88 75 GLU A CA 1
ATOM 614 C C . GLU A 1 75 ? -8.900 -21.980 -15.745 1.00 91.88 75 GLU A C 1
ATOM 616 O O . GLU A 1 75 ? -9.829 -21.687 -16.491 1.00 91.88 75 GLU A O 1
ATOM 621 N N . ASN A 1 76 ? -9.123 -22.479 -14.519 1.00 92.06 76 ASN A N 1
ATOM 622 C CA . ASN A 1 76 ? -10.432 -22.840 -13.948 1.00 92.06 76 ASN A CA 1
ATOM 623 C C . ASN A 1 76 ? -11.211 -23.916 -14.740 1.00 92.06 76 ASN A C 1
ATOM 625 O O . ASN A 1 76 ? -12.440 -23.953 -14.709 1.00 92.06 76 ASN A O 1
ATOM 629 N N . ARG A 1 77 ? -10.502 -24.815 -15.429 1.00 94.19 77 ARG A N 1
ATOM 630 C CA . ARG A 1 77 ? -11.050 -25.902 -16.262 1.00 94.19 77 ARG A CA 1
ATOM 631 C C . ARG A 1 77 ? -11.040 -27.242 -15.516 1.00 94.19 77 ARG A C 1
ATOM 633 O O . ARG A 1 77 ? -10.199 -28.111 -15.741 1.00 94.19 77 ARG A O 1
ATOM 640 N N . TYR A 1 78 ? -11.907 -27.363 -14.515 1.00 93.88 78 TYR A N 1
ATOM 641 C CA . TYR A 1 78 ? -11.839 -28.450 -13.529 1.00 93.88 78 TYR A CA 1
ATOM 642 C C . TYR A 1 78 ? -12.272 -29.820 -14.054 1.00 93.88 78 TYR A C 1
ATOM 644 O O . TYR A 1 78 ? -11.687 -30.824 -13.647 1.00 93.88 78 TYR A O 1
ATOM 652 N N . ASP A 1 79 ? -13.257 -29.874 -14.948 1.00 95.00 79 ASP A N 1
ATOM 653 C CA . ASP A 1 79 ? -13.741 -31.139 -15.507 1.00 95.00 79 ASP A CA 1
ATOM 654 C C . ASP A 1 79 ? -12.669 -31.786 -16.393 1.00 95.00 79 ASP A C 1
ATOM 656 O O . ASP A 1 79 ? -12.427 -32.990 -16.313 1.00 95.00 79 ASP A O 1
ATOM 660 N N . GLU A 1 80 ? -11.937 -30.980 -17.165 1.00 96.56 80 GLU A N 1
ATOM 661 C CA . GLU A 1 80 ? -10.801 -31.451 -17.954 1.00 96.56 80 GLU A CA 1
ATOM 662 C C . GLU A 1 80 ? -9.649 -31.921 -17.061 1.00 96.56 80 GLU A C 1
ATOM 664 O O . GLU A 1 80 ? -9.074 -32.983 -17.310 1.00 96.56 80 GLU A O 1
ATOM 669 N N . ALA A 1 81 ? -9.354 -31.197 -15.975 1.00 96.19 81 ALA A N 1
ATOM 670 C CA . ALA A 1 81 ? -8.374 -31.643 -14.987 1.00 96.19 81 ALA A CA 1
ATOM 671 C C . ALA A 1 81 ? -8.761 -33.005 -14.377 1.00 96.19 81 ALA A C 1
ATOM 673 O O . ALA A 1 81 ? -7.912 -33.894 -14.281 1.00 96.19 81 ALA A O 1
ATOM 674 N N . LEU A 1 82 ? -10.036 -33.203 -14.017 1.00 95.56 82 LEU A N 1
ATOM 675 C CA . LEU A 1 82 ? -10.543 -34.483 -13.508 1.00 95.56 82 LEU A CA 1
ATOM 676 C C . LEU A 1 82 ? -10.446 -35.597 -14.552 1.00 95.56 82 LEU A C 1
ATOM 678 O O . LEU A 1 82 ? -9.971 -36.680 -14.219 1.00 95.56 82 LEU A O 1
ATOM 682 N N . SER A 1 83 ? -10.788 -35.322 -15.814 1.00 96.12 83 SER A N 1
ATOM 683 C CA . SER A 1 83 ? -10.695 -36.309 -16.902 1.00 96.12 83 SER A CA 1
ATOM 684 C C . SER A 1 83 ? -9.275 -36.861 -17.096 1.00 96.12 83 SER A C 1
ATOM 686 O O . SER A 1 83 ? -9.092 -37.998 -17.532 1.00 96.12 83 SER A O 1
ATOM 688 N N . ILE A 1 84 ? -8.258 -36.077 -16.722 1.00 96.25 84 ILE A N 1
ATOM 689 C CA . ILE A 1 84 ? -6.848 -36.469 -16.771 1.00 96.25 84 ILE A CA 1
ATOM 690 C C . ILE A 1 84 ? -6.415 -37.186 -15.489 1.00 96.25 84 ILE A C 1
ATOM 692 O O . ILE A 1 84 ? -5.624 -38.132 -15.561 1.00 96.25 84 ILE A O 1
ATOM 696 N N . LEU A 1 85 ? -6.897 -36.744 -14.325 1.00 96.25 85 LEU A N 1
ATOM 697 C CA . LEU A 1 85 ? -6.475 -37.251 -13.017 1.00 96.25 85 LEU A CA 1
ATOM 698 C C . LEU A 1 85 ? -7.174 -38.545 -12.598 1.00 96.25 85 LEU A C 1
ATOM 700 O O . LEU A 1 85 ? -6.509 -39.416 -12.043 1.00 96.25 85 LEU A O 1
ATOM 704 N N . GLU A 1 86 ? -8.475 -38.693 -12.851 1.00 95.19 86 GLU A N 1
ATOM 705 C CA . GLU A 1 86 ? -9.257 -39.863 -12.423 1.00 95.19 86 GLU A CA 1
ATOM 706 C C . GLU A 1 86 ? -8.688 -41.191 -12.960 1.00 95.19 86 GLU A C 1
ATOM 708 O O . GLU A 1 86 ? -8.510 -42.107 -12.155 1.00 95.19 86 GLU A O 1
ATOM 713 N N . PRO A 1 87 ? -8.263 -41.306 -14.240 1.00 96.25 87 PRO A N 1
ATOM 714 C CA . PRO A 1 87 ? -7.565 -42.504 -14.718 1.00 96.25 87 PRO A CA 1
ATOM 715 C C . PRO A 1 87 ? -6.258 -42.793 -13.962 1.00 96.25 87 PRO A C 1
ATOM 717 O O . PRO A 1 87 ? -5.816 -43.935 -13.882 1.00 96.25 87 PRO A O 1
ATOM 720 N N . GLY A 1 88 ? -5.625 -41.764 -13.390 1.00 94.31 88 GLY A N 1
ATOM 721 C CA . GLY A 1 88 ? -4.413 -41.881 -12.577 1.00 94.31 88 GLY A CA 1
ATOM 722 C C . GLY A 1 88 ? -4.611 -42.641 -11.260 1.00 94.31 88 GLY A C 1
ATOM 723 O O . GLY A 1 88 ? -3.645 -43.168 -10.705 1.00 94.31 88 GLY A O 1
ATOM 724 N N . LEU A 1 89 ? -5.853 -42.742 -10.771 1.00 93.06 89 LEU A N 1
ATOM 725 C CA . LEU A 1 89 ? -6.189 -43.416 -9.511 1.00 93.06 89 LEU A CA 1
ATOM 726 C C . LEU A 1 89 ? -5.978 -44.938 -9.560 1.00 93.06 89 LEU A C 1
ATOM 728 O O . LEU A 1 89 ? -5.858 -45.571 -8.512 1.00 93.06 89 LEU A O 1
ATOM 732 N N . GLU A 1 90 ? -5.897 -45.523 -10.757 1.00 93.25 90 GLU A N 1
ATOM 733 C CA . GLU A 1 90 ? -5.619 -46.951 -10.957 1.00 93.25 90 GLU A CA 1
ATOM 734 C C . GLU A 1 90 ? -4.128 -47.299 -10.791 1.00 93.25 90 GLU A C 1
ATOM 736 O O . GLU A 1 90 ? -3.764 -48.474 -10.681 1.00 93.25 90 GLU A O 1
ATOM 741 N N . PHE A 1 91 ? -3.248 -46.290 -10.754 1.00 91.62 91 PHE A N 1
ATOM 742 C CA . PHE A 1 91 ? -1.798 -46.475 -10.764 1.00 91.62 91 PHE A CA 1
ATOM 743 C C . PHE A 1 91 ? -1.157 -46.087 -9.421 1.00 91.62 91 PHE A C 1
ATOM 745 O O . PHE A 1 91 ? -1.452 -45.027 -8.876 1.00 91.62 91 PHE A O 1
ATOM 752 N N . PRO A 1 92 ? -0.239 -46.907 -8.871 1.00 86.31 92 PRO A N 1
ATOM 753 C CA . PRO A 1 92 ? 0.275 -46.715 -7.511 1.00 86.31 92 PRO A CA 1
ATOM 754 C C . PRO A 1 92 ? 1.329 -45.606 -7.363 1.00 86.31 92 PRO A C 1
ATOM 756 O O . PRO A 1 92 ? 1.568 -45.146 -6.247 1.00 86.31 92 PRO A O 1
ATOM 759 N N . ALA A 1 93 ? 2.002 -45.203 -8.442 1.00 84.00 93 ALA A N 1
ATOM 760 C CA . ALA A 1 93 ? 3.017 -44.152 -8.379 1.00 84.00 93 ALA A CA 1
ATOM 761 C C . ALA A 1 93 ? 2.376 -42.778 -8.219 1.00 84.00 93 ALA A C 1
ATOM 763 O O . ALA A 1 93 ? 1.387 -42.499 -8.884 1.00 84.00 93 ALA A O 1
ATOM 764 N N . ASP A 1 94 ? 2.913 -41.939 -7.331 1.00 86.19 94 ASP A N 1
ATOM 765 C CA . ASP A 1 94 ? 2.374 -40.606 -7.011 1.00 86.19 94 ASP A CA 1
ATOM 766 C C . ASP A 1 94 ? 0.859 -40.599 -6.706 1.00 86.19 94 ASP A C 1
ATOM 768 O O . ASP A 1 94 ? 0.186 -39.574 -6.817 1.00 86.19 94 ASP A O 1
ATOM 772 N N . LEU A 1 95 ? 0.298 -41.753 -6.312 1.00 89.50 95 LEU A N 1
ATOM 773 C CA . LEU A 1 95 ? -1.144 -41.936 -6.139 1.00 89.50 95 LEU A CA 1
ATOM 774 C C . LEU A 1 95 ? -1.705 -40.984 -5.082 1.00 89.50 95 LEU A C 1
ATOM 776 O O . LEU A 1 95 ? -2.791 -40.445 -5.258 1.00 89.50 95 LEU A O 1
ATOM 780 N N . ALA A 1 96 ? -0.955 -40.748 -4.004 1.00 86.31 96 ALA A N 1
ATOM 781 C CA . ALA A 1 96 ? -1.364 -39.826 -2.951 1.00 86.31 96 ALA A CA 1
ATOM 782 C C . ALA A 1 96 ? -1.538 -38.392 -3.481 1.00 86.31 96 ALA A C 1
ATOM 784 O O . ALA A 1 96 ? -2.505 -37.730 -3.114 1.00 86.31 96 ALA A O 1
ATOM 785 N N . ASP A 1 97 ? -0.658 -37.932 -4.374 1.00 87.06 97 ASP A N 1
ATOM 786 C CA . ASP A 1 97 ? -0.737 -36.586 -4.946 1.00 87.06 97 ASP A CA 1
ATOM 787 C C . ASP A 1 97 ? -1.923 -36.462 -5.908 1.00 87.06 97 ASP A C 1
ATOM 789 O O . ASP A 1 97 ? -2.659 -35.474 -5.859 1.00 87.06 97 ASP A O 1
ATOM 793 N N . VAL A 1 98 ? -2.175 -37.494 -6.724 1.00 92.75 98 VAL A N 1
ATOM 794 C CA . VAL A 1 98 ? -3.379 -37.565 -7.570 1.00 92.75 98 VAL A CA 1
ATOM 795 C C . VAL A 1 98 ? -4.641 -37.566 -6.709 1.00 92.75 98 VAL A C 1
ATOM 797 O O . VAL A 1 98 ? -5.547 -36.779 -6.967 1.00 92.75 98 VAL A O 1
ATOM 800 N N . GLN A 1 99 ? -4.695 -38.383 -5.654 1.00 92.00 99 GLN A N 1
ATOM 801 C CA . GLN A 1 99 ? -5.831 -38.440 -4.728 1.00 92.00 99 GLN A CA 1
ATOM 802 C C . GLN A 1 99 ? -6.076 -37.092 -4.042 1.00 92.00 99 GLN A C 1
ATOM 804 O O . GLN A 1 99 ? -7.221 -36.650 -3.963 1.00 92.00 99 GLN A O 1
ATOM 809 N N . VAL A 1 100 ? -5.021 -36.407 -3.584 1.00 89.12 100 VAL A N 1
ATOM 810 C CA . VAL A 1 100 ? -5.130 -35.057 -3.010 1.00 89.12 100 VAL A CA 1
ATOM 811 C C . VAL A 1 100 ? -5.667 -34.071 -4.045 1.00 89.12 100 VAL A C 1
ATOM 813 O O . VAL A 1 100 ? -6.529 -33.265 -3.705 1.00 89.12 100 VAL A O 1
ATOM 816 N N . LEU A 1 101 ? -5.196 -34.115 -5.294 1.00 91.25 101 LEU A N 1
ATOM 817 C CA . LEU A 1 101 ? -5.618 -33.167 -6.325 1.00 91.25 101 LEU A CA 1
ATOM 818 C C . LEU A 1 101 ? -7.060 -33.415 -6.794 1.00 91.25 101 LEU A C 1
ATOM 820 O O . LEU A 1 101 ? -7.829 -32.463 -6.899 1.00 91.25 101 LEU A O 1
ATOM 824 N N . VAL A 1 102 ? -7.457 -34.677 -6.983 1.00 93.44 102 VAL A N 1
ATOM 825 C CA . VAL A 1 102 ? -8.853 -35.064 -7.257 1.00 93.44 102 VAL A CA 1
ATOM 826 C C . VAL A 1 102 ? -9.758 -34.601 -6.121 1.00 93.44 102 VAL A C 1
ATOM 828 O O . VAL A 1 102 ? -10.751 -33.916 -6.364 1.00 93.44 102 VAL A O 1
ATOM 831 N N . PHE A 1 103 ? -9.372 -34.889 -4.872 1.00 90.88 103 PHE A N 1
ATOM 832 C CA . PHE A 1 103 ? -10.113 -34.421 -3.708 1.00 90.88 103 PHE A CA 1
ATOM 833 C C . PHE A 1 103 ? -10.207 -32.895 -3.683 1.00 90.88 103 PHE A C 1
ATOM 835 O O . PHE A 1 103 ? -11.301 -32.390 -3.492 1.00 90.88 103 PHE A O 1
ATOM 842 N N . LYS A 1 104 ? -9.122 -32.151 -3.950 1.00 87.81 104 LYS A N 1
ATOM 843 C CA . LYS A 1 104 ? -9.129 -30.677 -4.039 1.00 87.81 104 LYS A CA 1
ATOM 844 C C . LYS A 1 104 ? -10.109 -30.146 -5.085 1.00 87.81 104 LYS A C 1
ATOM 846 O O . LYS A 1 104 ? -10.752 -29.129 -4.837 1.00 87.81 104 LYS A O 1
ATOM 851 N N . ILE A 1 105 ? -10.214 -30.796 -6.244 1.00 90.44 105 ILE A N 1
ATOM 852 C CA . ILE A 1 105 ? -11.121 -30.354 -7.310 1.00 90.44 105 ILE A CA 1
ATOM 853 C C . ILE A 1 105 ? -12.578 -30.628 -6.929 1.00 90.44 105 ILE A C 1
ATOM 855 O O . ILE A 1 105 ? -13.391 -29.703 -6.954 1.00 90.44 105 ILE A O 1
ATOM 859 N N . TYR A 1 106 ? -12.905 -31.858 -6.507 1.00 90.31 106 TYR A N 1
ATOM 860 C CA . TYR A 1 106 ? -14.236 -32.156 -5.962 1.00 90.31 106 TYR A CA 1
ATOM 861 C C . TYR A 1 106 ? -14.565 -31.228 -4.801 1.00 90.31 106 TYR A C 1
ATOM 863 O O . TYR A 1 106 ? -15.702 -30.775 -4.655 1.00 90.31 106 TYR A O 1
ATOM 871 N N . ALA A 1 107 ? -13.540 -30.919 -4.008 1.00 83.81 107 ALA A N 1
ATOM 872 C CA . ALA A 1 107 ? -13.668 -30.070 -2.866 1.00 83.81 107 ALA A CA 1
ATOM 873 C C . ALA A 1 107 ? -14.109 -28.650 -3.275 1.00 83.81 107 ALA A C 1
ATOM 875 O O . ALA A 1 107 ? -15.159 -28.133 -2.891 1.00 83.81 107 ALA A O 1
ATOM 876 N N . ARG A 1 108 ? -13.321 -28.014 -4.130 1.00 83.62 108 ARG A N 1
ATOM 877 C CA . ARG A 1 108 ? -13.573 -26.651 -4.592 1.00 83.62 108 ARG A CA 1
ATOM 878 C C . ARG A 1 108 ? -14.966 -26.464 -5.203 1.00 83.62 108 ARG A C 1
ATOM 880 O O . ARG A 1 108 ? -15.582 -25.422 -5.001 1.00 83.62 108 ARG A O 1
ATOM 887 N N . ASN A 1 109 ? -15.472 -27.484 -5.892 1.00 81.81 109 ASN A N 1
ATOM 888 C CA . ASN A 1 109 ? -16.778 -27.452 -6.549 1.00 81.81 109 ASN A CA 1
ATOM 889 C C . ASN A 1 109 ? -17.954 -27.808 -5.622 1.00 81.81 109 ASN A C 1
ATOM 891 O O . ASN A 1 109 ? -19.081 -27.923 -6.099 1.00 81.81 109 ASN A O 1
ATOM 895 N N . LYS A 1 110 ? -17.714 -27.988 -4.312 1.00 78.44 110 LYS A N 1
ATOM 896 C CA . LYS A 1 110 ? -18.719 -28.441 -3.331 1.00 78.44 110 LYS A CA 1
ATOM 897 C C . LYS A 1 110 ? -19.435 -29.723 -3.772 1.00 78.44 110 LYS A C 1
ATOM 899 O O . LYS A 1 110 ? -20.629 -29.904 -3.549 1.00 78.44 110 LYS A O 1
ATOM 904 N N . ASP A 1 111 ? -18.697 -30.617 -4.424 1.00 79.19 111 ASP A N 1
ATOM 905 C CA . ASP A 1 111 ? -19.247 -31.839 -4.997 1.00 79.19 111 ASP A CA 1
ATOM 906 C C . ASP A 1 111 ? -19.432 -32.900 -3.903 1.00 79.19 111 ASP A C 1
ATOM 908 O O . ASP A 1 111 ? -18.528 -33.129 -3.091 1.00 79.19 111 ASP A O 1
ATOM 912 N N . ARG A 1 112 ? -20.581 -33.590 -3.891 1.00 82.25 112 ARG A N 1
ATOM 913 C CA . ARG A 1 112 ? -20.839 -34.730 -2.993 1.00 82.25 112 ARG A CA 1
ATOM 914 C C . ARG A 1 112 ? -19.782 -35.827 -3.157 1.00 82.25 112 ARG A C 1
ATOM 916 O O . ARG A 1 112 ? -19.444 -36.492 -2.174 1.00 82.25 112 ARG A O 1
ATOM 923 N N . ARG A 1 113 ? -19.196 -35.950 -4.355 1.00 85.81 113 ARG A N 1
ATOM 924 C CA . ARG A 1 113 ? -18.081 -36.857 -4.642 1.00 85.81 113 ARG A CA 1
ATOM 925 C C . ARG A 1 113 ? -16.894 -36.650 -3.706 1.00 85.81 113 ARG A C 1
ATOM 927 O O . ARG A 1 113 ? -16.227 -37.628 -3.410 1.00 85.81 113 ARG A O 1
ATOM 934 N N . ALA A 1 114 ? -16.655 -35.451 -3.164 1.00 85.31 114 ALA A N 1
ATOM 935 C CA . ALA A 1 114 ? -15.585 -35.235 -2.183 1.00 85.31 114 ALA A CA 1
ATOM 936 C C . ALA A 1 114 ? -15.782 -36.087 -0.912 1.00 85.31 114 ALA A C 1
ATOM 938 O O . ALA A 1 114 ? -14.838 -36.718 -0.431 1.00 85.31 114 ALA A O 1
ATOM 939 N N . ARG A 1 115 ? -17.019 -36.156 -0.397 1.00 81.75 115 ARG A N 1
ATOM 940 C CA . ARG A 1 115 ? -17.374 -36.970 0.779 1.00 81.75 115 ARG A CA 1
ATOM 941 C C . ARG A 1 115 ? -17.327 -38.457 0.457 1.00 81.75 115 ARG A C 1
ATOM 943 O O . ARG A 1 115 ? -16.782 -39.231 1.238 1.00 81.75 115 ARG A O 1
ATOM 950 N N . ASP A 1 116 ? -17.852 -38.851 -0.700 1.00 83.81 116 ASP A N 1
ATOM 951 C CA . ASP A 1 116 ? -17.810 -40.249 -1.138 1.00 83.81 116 ASP A CA 1
ATOM 952 C C . ASP A 1 116 ? -16.357 -40.720 -1.329 1.00 83.81 116 ASP A C 1
ATOM 954 O O . ASP A 1 116 ? -16.000 -41.821 -0.913 1.00 83.81 116 ASP A O 1
ATOM 958 N N . PHE A 1 117 ? -15.488 -39.852 -1.853 1.00 86.62 117 PHE A N 1
ATOM 959 C CA . PHE A 1 117 ? -14.058 -40.106 -2.024 1.00 86.62 117 PHE A CA 1
ATOM 960 C C . PHE A 1 117 ? -13.331 -40.269 -0.681 1.00 86.62 117 PHE A C 1
ATOM 962 O O . PHE A 1 117 ? -12.555 -41.212 -0.508 1.00 86.62 117 PHE A O 1
ATOM 969 N N . LEU A 1 118 ? -13.630 -39.407 0.300 1.00 84.44 118 LEU A N 1
ATOM 970 C CA . LEU A 1 118 ? -13.147 -39.545 1.679 1.00 84.44 118 LEU A CA 1
ATOM 971 C C . LEU A 1 118 ? -13.598 -40.858 2.324 1.00 84.44 118 LEU A C 1
ATOM 973 O O . LEU A 1 118 ? -12.788 -41.534 2.956 1.00 84.44 118 LEU A O 1
ATOM 977 N N . ASN A 1 119 ? -14.869 -41.226 2.157 1.00 81.25 119 ASN A N 1
ATOM 978 C CA . ASN A 1 119 ? -15.428 -42.458 2.711 1.00 81.25 119 ASN A CA 1
ATOM 979 C C . ASN A 1 119 ? -14.809 -43.707 2.072 1.00 81.25 119 ASN A C 1
ATOM 981 O O . ASN A 1 119 ? -14.543 -44.685 2.769 1.00 81.25 119 ASN A O 1
ATOM 985 N N . LEU A 1 120 ? -14.558 -43.669 0.760 1.00 83.88 120 LEU A N 1
ATOM 986 C CA . LEU A 1 120 ? -14.014 -44.791 0.000 1.00 83.88 120 LEU A CA 1
ATOM 987 C C . LEU A 1 120 ? -12.535 -45.048 0.314 1.00 83.88 120 LEU A C 1
ATOM 989 O O . LEU A 1 120 ? -12.138 -46.187 0.552 1.00 83.88 120 LEU A O 1
ATOM 993 N N . LEU A 1 121 ? -11.709 -44.001 0.290 1.00 83.75 121 LEU A N 1
ATOM 994 C CA . LEU A 1 121 ? -10.252 -44.129 0.418 1.00 83.75 121 LEU A CA 1
ATOM 995 C C . LEU A 1 121 ? -9.757 -43.953 1.860 1.00 83.75 121 LEU A C 1
ATOM 997 O O . LEU A 1 121 ? -8.628 -44.326 2.196 1.00 83.75 121 LEU A O 1
ATOM 1001 N N . GLY A 1 122 ? -10.599 -43.385 2.724 1.00 84.69 122 GLY A N 1
ATOM 1002 C CA . GLY A 1 122 ? -10.235 -42.947 4.062 1.00 84.69 122 GLY A CA 1
ATOM 1003 C C . GLY A 1 122 ? -9.318 -41.714 4.052 1.00 84.69 122 GLY A C 1
ATOM 1004 O O . GLY A 1 122 ? -8.704 -41.371 3.047 1.00 84.69 122 GLY A O 1
ATOM 1005 N N . PRO A 1 123 ? -9.111 -41.058 5.202 1.00 82.94 123 PRO A N 1
ATOM 1006 C CA . PRO A 1 123 ? -8.361 -39.798 5.280 1.00 82.94 123 PRO A CA 1
ATOM 1007 C C . PRO A 1 123 ? -6.838 -39.961 5.184 1.00 82.94 123 PRO A C 1
ATOM 1009 O O . PRO A 1 123 ? -6.090 -39.002 5.370 1.00 82.94 123 PRO A O 1
ATOM 1012 N N . ARG A 1 124 ? -6.327 -41.180 4.968 1.00 84.62 124 ARG A N 1
ATOM 1013 C CA . ARG A 1 124 ? -4.882 -41.453 5.040 1.00 84.62 124 ARG A CA 1
ATOM 1014 C C . ARG A 1 124 ? -4.097 -40.724 3.953 1.00 84.62 124 ARG A C 1
ATOM 1016 O O . ARG A 1 124 ? -2.981 -40.304 4.235 1.00 84.62 124 ARG A O 1
ATOM 1023 N N . PHE A 1 125 ? -4.669 -40.543 2.764 1.00 81.25 125 PHE A N 1
ATOM 1024 C CA . PHE A 1 125 ? -4.017 -39.815 1.671 1.00 81.25 125 PHE A CA 1
ATOM 1025 C C . PHE A 1 125 ? -3.934 -38.301 1.930 1.00 81.25 125 PHE A C 1
ATOM 1027 O O . PHE A 1 125 ? -3.085 -37.627 1.356 1.00 81.25 125 PHE A O 1
ATOM 1034 N N . LEU A 1 126 ? -4.742 -37.777 2.861 1.00 86.00 126 LEU A N 1
ATOM 1035 C CA . LEU A 1 126 ? -4.697 -36.379 3.292 1.00 86.00 126 LEU A CA 1
ATOM 1036 C C . LEU A 1 126 ? -3.663 -36.106 4.391 1.00 86.00 126 LEU A C 1
ATOM 1038 O O . LEU A 1 126 ? -3.558 -34.978 4.861 1.00 86.00 126 LEU A O 1
ATOM 1042 N N . ARG A 1 127 ? -2.890 -37.112 4.822 1.00 88.00 127 ARG A N 1
ATOM 1043 C CA . ARG A 1 127 ? -1.869 -37.002 5.882 1.00 88.00 127 ARG A CA 1
ATOM 1044 C C . ARG A 1 127 ? -0.593 -36.275 5.429 1.00 88.00 127 ARG A C 1
ATOM 1046 O O . ARG A 1 127 ? 0.523 -36.715 5.698 1.00 88.00 127 ARG A O 1
ATOM 1053 N N . ASN A 1 128 ? -0.767 -35.159 4.740 1.00 86.38 128 ASN A N 1
ATOM 1054 C CA . ASN A 1 128 ? 0.253 -34.199 4.339 1.00 86.38 128 ASN A CA 1
ATOM 1055 C C . ASN A 1 128 ? -0.351 -32.781 4.434 1.00 86.38 128 ASN A C 1
ATOM 1057 O O . ASN A 1 128 ? -1.564 -32.617 4.579 1.00 86.38 128 ASN A O 1
ATOM 1061 N N . GLN A 1 129 ? 0.486 -31.746 4.363 1.00 85.44 129 GLN A N 1
ATOM 1062 C CA . GLN A 1 129 ? 0.029 -30.358 4.502 1.00 85.44 129 GLN A CA 1
ATOM 1063 C C . GLN A 1 129 ? -0.983 -29.962 3.414 1.00 85.44 129 GLN A C 1
ATOM 1065 O O . GLN A 1 129 ? -1.954 -29.261 3.689 1.00 85.44 129 GLN A O 1
ATOM 1070 N N . GLN A 1 130 ? -0.804 -30.457 2.185 1.00 83.62 130 GLN A N 1
ATOM 1071 C CA . GLN A 1 130 ? -1.711 -30.162 1.077 1.00 83.62 130 GLN A CA 1
ATOM 1072 C C . GLN A 1 130 ? -3.105 -30.770 1.262 1.00 83.62 130 GLN A C 1
ATOM 1074 O O . GLN A 1 130 ? -4.090 -30.150 0.870 1.00 83.62 130 GLN A O 1
ATOM 1079 N N . GLY A 1 131 ? -3.184 -31.969 1.835 1.00 85.88 131 GLY A N 1
ATOM 1080 C CA . GLY A 1 131 ? -4.429 -32.652 2.147 1.00 85.88 131 GLY A CA 1
ATOM 1081 C C . GLY A 1 131 ? -5.184 -31.973 3.284 1.00 85.88 131 GLY A C 1
ATOM 1082 O O . GLY A 1 131 ? -6.395 -31.804 3.186 1.00 85.88 131 GLY A O 1
ATOM 1083 N N . LEU A 1 132 ? -4.468 -31.501 4.312 1.00 88.69 132 LEU A N 1
ATOM 1084 C CA . LEU A 1 132 ? -5.057 -30.683 5.374 1.00 88.69 132 LEU A CA 1
ATOM 1085 C C . LEU A 1 132 ? -5.666 -29.390 4.810 1.00 88.69 132 LEU A C 1
ATOM 1087 O O . LEU A 1 132 ? -6.825 -29.093 5.080 1.00 88.69 132 LEU A O 1
ATOM 1091 N N . LEU A 1 133 ? -4.920 -28.661 3.974 1.00 85.88 133 LEU A N 1
ATOM 1092 C CA . LEU A 1 133 ? -5.417 -27.443 3.323 1.00 85.88 133 LEU A CA 1
ATOM 1093 C C . LEU A 1 133 ? -6.614 -27.713 2.404 1.00 85.88 133 LEU A C 1
ATOM 1095 O O . LEU A 1 133 ? -7.556 -26.928 2.382 1.00 85.88 133 LEU A O 1
ATOM 1099 N N . ALA A 1 134 ? -6.599 -28.827 1.667 1.00 82.94 134 ALA A N 1
ATOM 1100 C CA . ALA A 1 134 ? -7.725 -29.237 0.830 1.00 82.94 134 ALA A CA 1
ATOM 1101 C C . ALA A 1 134 ? -8.993 -29.479 1.654 1.00 82.94 134 ALA A C 1
ATOM 1103 O O . ALA A 1 134 ? -10.080 -29.086 1.241 1.00 82.94 134 ALA A O 1
ATOM 1104 N N . LEU A 1 135 ? -8.839 -30.119 2.816 1.00 85.88 135 LEU A N 1
ATOM 1105 C CA . LEU A 1 135 ? -9.943 -30.396 3.721 1.00 85.88 135 LEU A CA 1
ATOM 1106 C C . LEU A 1 135 ? -10.500 -29.103 4.325 1.00 85.88 135 LEU A C 1
ATOM 1108 O O . LEU A 1 135 ? -11.707 -28.914 4.300 1.00 85.88 135 LEU A O 1
ATOM 1112 N N . ILE A 1 136 ? -9.631 -28.195 4.784 1.00 86.00 136 ILE A N 1
ATOM 1113 C CA . ILE A 1 136 ? -10.023 -26.877 5.317 1.00 86.00 136 ILE A CA 1
ATOM 1114 C C . ILE A 1 136 ? -10.750 -26.037 4.261 1.00 86.00 136 ILE A C 1
ATOM 1116 O O . ILE A 1 136 ? -11.755 -25.401 4.558 1.00 86.00 136 ILE A O 1
ATOM 1120 N N . ALA A 1 137 ? -10.257 -26.031 3.019 1.00 79.50 137 ALA A N 1
ATOM 1121 C CA . ALA A 1 137 ? -10.896 -25.307 1.922 1.00 79.50 137 ALA A CA 1
ATOM 1122 C C . ALA A 1 137 ? -12.305 -25.842 1.607 1.00 79.50 137 ALA A C 1
ATOM 1124 O O . ALA A 1 137 ? -13.133 -25.108 1.067 1.00 79.50 137 ALA A O 1
ATOM 1125 N N . TYR A 1 138 ? -12.594 -27.096 1.970 1.00 79.44 138 TYR A N 1
ATOM 1126 C CA . TYR A 1 138 ? -13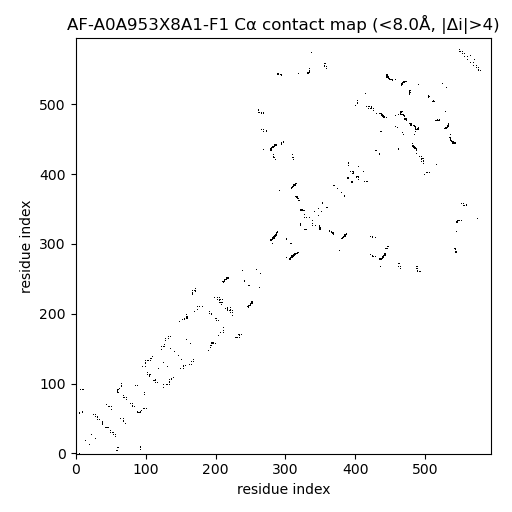.939 -27.660 1.954 1.00 79.44 138 TYR A CA 1
ATOM 1127 C C . TYR A 1 138 ? -14.686 -27.372 3.260 1.00 79.44 138 TYR A C 1
ATOM 1129 O O . TYR A 1 138 ? -15.117 -28.274 3.976 1.00 79.44 138 TYR A O 1
ATOM 1137 N N . ASP A 1 139 ? -14.872 -26.097 3.574 1.00 69.69 139 ASP A N 1
ATOM 1138 C CA . ASP A 1 139 ? -15.530 -25.683 4.817 1.00 69.69 139 ASP A CA 1
ATOM 1139 C C . ASP A 1 139 ? -16.958 -26.266 4.946 1.00 69.69 139 ASP A C 1
ATOM 1141 O O . ASP A 1 139 ? -17.384 -26.688 6.016 1.00 69.69 139 ASP A O 1
ATOM 1145 N N . CYS A 1 140 ? -17.671 -26.456 3.825 1.00 56.69 140 CYS A N 1
ATOM 1146 C CA . CYS A 1 140 ? -19.041 -26.994 3.811 1.00 56.69 140 CYS A CA 1
ATOM 1147 C C . CYS A 1 140 ? -19.188 -28.499 4.124 1.00 56.69 140 CYS A C 1
ATOM 1149 O O . CYS A 1 140 ? -20.310 -28.990 4.186 1.00 56.69 140 CYS A O 1
ATOM 1151 N N . LEU A 1 141 ? -18.101 -29.261 4.296 1.00 57.75 141 LEU A N 1
ATOM 1152 C CA . LEU A 1 141 ? -18.173 -30.619 4.867 1.00 57.75 141 LEU A CA 1
ATOM 1153 C C . LEU A 1 141 ? -17.920 -30.578 6.357 1.00 57.75 141 LEU A C 1
ATOM 1155 O O . LEU A 1 141 ? -18.316 -31.515 7.025 1.00 57.75 141 LEU A O 1
ATOM 1159 N N . LEU A 1 142 ? -17.297 -29.530 6.889 1.00 66.81 142 LEU A N 1
ATOM 1160 C CA . LEU A 1 142 ? -16.856 -29.468 8.277 1.00 66.81 142 LEU A CA 1
ATOM 1161 C C . LEU A 1 142 ? -17.962 -28.931 9.203 1.00 66.81 142 LEU A C 1
ATOM 1163 O O . LEU A 1 142 ? -17.694 -28.264 10.196 1.00 66.81 142 LEU A O 1
ATOM 1167 N N . GLU A 1 143 ? -19.221 -29.240 8.885 1.00 71.75 143 GLU A N 1
ATOM 1168 C CA . GLU A 1 143 ? -20.399 -28.807 9.647 1.00 71.75 143 GLU A CA 1
ATOM 1169 C C . GLU A 1 143 ? -20.611 -29.642 10.916 1.00 71.75 143 GLU A C 1
ATOM 1171 O O . GLU A 1 143 ? -21.278 -29.203 11.851 1.00 71.75 143 GLU A O 1
ATOM 1176 N N . THR A 1 144 ? -20.046 -30.852 10.960 1.00 81.25 144 THR A N 1
ATOM 1177 C CA . THR A 1 144 ? -20.197 -31.768 12.093 1.00 81.25 144 THR A CA 1
ATOM 1178 C C . THR A 1 144 ? -18.942 -31.819 12.957 1.00 81.25 144 THR A C 1
ATOM 1180 O O . THR A 1 144 ? -17.824 -31.528 12.522 1.00 81.25 144 THR A O 1
ATOM 1183 N N . PHE A 1 145 ? -19.115 -32.239 14.210 1.00 81.94 145 PHE A N 1
ATOM 1184 C CA . PHE A 1 145 ? -17.983 -32.464 15.103 1.00 81.94 145 PHE A CA 1
ATOM 1185 C C . PHE A 1 145 ? -17.095 -33.624 14.615 1.00 81.94 145 PHE A C 1
ATOM 1187 O O . PHE A 1 145 ? -15.880 -33.597 14.818 1.00 81.94 145 PHE A O 1
ATOM 1194 N N . GLU A 1 146 ? -17.667 -34.637 13.955 1.00 82.44 146 GLU A N 1
ATOM 1195 C CA . GLU A 1 146 ? -16.908 -35.730 13.342 1.00 82.44 146 GLU A CA 1
ATOM 1196 C C . GLU A 1 146 ? -15.959 -35.218 12.251 1.00 82.44 146 GLU A C 1
ATOM 1198 O O . GLU A 1 146 ? -14.788 -35.606 12.207 1.00 82.44 146 GLU A O 1
ATOM 1203 N N . ASP A 1 147 ? -16.438 -34.304 11.412 1.00 81.31 147 ASP A N 1
ATOM 1204 C CA . ASP A 1 147 ? -15.655 -33.715 10.331 1.00 81.31 147 ASP A CA 1
ATOM 1205 C C . ASP A 1 147 ? -14.531 -32.811 10.885 1.00 81.31 147 ASP A C 1
ATOM 1207 O O . ASP A 1 147 ? -13.372 -32.891 10.461 1.00 81.31 147 ASP A O 1
ATOM 1211 N N . PHE A 1 148 ? -14.817 -32.034 11.933 1.00 85.38 148 PHE A N 1
ATOM 1212 C CA . PHE A 1 148 ? -13.792 -31.284 12.668 1.00 85.38 148 PHE A CA 1
ATOM 1213 C C . PHE A 1 148 ? -12.737 -32.205 13.311 1.00 85.38 148 PHE A C 1
ATOM 1215 O O . PHE A 1 148 ? -11.526 -31.949 13.259 1.00 85.38 148 PHE A O 1
ATOM 1222 N N . THR A 1 149 ? -13.181 -33.340 13.857 1.00 85.44 149 THR A N 1
ATOM 1223 C CA . THR A 1 149 ? -12.313 -34.383 14.421 1.00 85.44 149 THR A CA 1
ATOM 1224 C C . THR A 1 149 ? -11.397 -34.998 13.358 1.00 85.44 149 THR A C 1
ATOM 1226 O O . THR A 1 149 ? -10.240 -35.325 13.630 1.00 85.44 149 THR A O 1
ATOM 1229 N N . LEU A 1 150 ? -11.880 -35.147 12.125 1.00 85.81 150 LEU A N 1
ATOM 1230 C CA . LEU A 1 150 ? -11.073 -35.618 11.003 1.00 85.81 150 LEU A CA 1
ATOM 1231 C C . LEU A 1 150 ? -9.918 -34.657 10.694 1.00 85.81 150 LEU A C 1
ATOM 1233 O O . LEU A 1 150 ? -8.766 -35.089 10.594 1.00 85.81 150 LEU A O 1
ATOM 1237 N N . CYS A 1 151 ? -10.226 -33.363 10.587 1.00 87.44 151 CYS A N 1
ATOM 1238 C CA . CYS A 1 151 ? -9.257 -32.306 10.302 1.00 87.44 151 CYS A CA 1
ATOM 1239 C C . CYS A 1 151 ? -8.162 -32.238 11.377 1.00 87.44 151 CYS A C 1
ATOM 1241 O O . CYS A 1 151 ? -6.965 -32.312 11.085 1.00 87.44 151 CYS A O 1
ATOM 1243 N N . THR A 1 152 ? -8.569 -32.214 12.642 1.00 87.88 152 THR A N 1
ATOM 1244 C CA . THR A 1 152 ? -7.651 -32.188 13.789 1.00 87.88 152 THR A CA 1
ATOM 1245 C C . THR A 1 152 ? -6.811 -33.460 13.917 1.00 87.88 152 THR A C 1
ATOM 1247 O O . THR A 1 152 ? -5.635 -33.374 14.262 1.00 87.88 152 THR A O 1
ATOM 1250 N N . ASN A 1 153 ? -7.338 -34.638 13.564 1.00 88.38 153 ASN A N 1
ATOM 1251 C CA . ASN A 1 153 ? -6.554 -35.878 13.519 1.00 88.38 153 ASN A CA 1
ATOM 1252 C C . ASN A 1 153 ? -5.459 -35.849 12.442 1.00 88.38 153 ASN A C 1
ATOM 1254 O O . ASN A 1 153 ? -4.369 -36.388 12.652 1.00 88.38 153 ASN A O 1
ATOM 1258 N N . ILE A 1 154 ? -5.738 -35.241 11.284 1.00 89.06 154 ILE A N 1
ATOM 1259 C CA . ILE A 1 154 ? -4.731 -35.036 10.238 1.00 89.06 154 ILE A CA 1
ATOM 1260 C C . ILE A 1 154 ? -3.655 -34.073 10.747 1.00 89.06 154 ILE A C 1
ATOM 1262 O O . ILE A 1 154 ? -2.473 -34.403 10.664 1.00 89.06 154 ILE A O 1
ATOM 1266 N N . ALA A 1 155 ? -4.043 -32.944 11.343 1.00 89.44 155 ALA A N 1
ATOM 1267 C CA . ALA A 1 155 ? -3.104 -31.991 11.931 1.00 89.44 155 ALA A CA 1
ATOM 1268 C C . ALA A 1 155 ? -2.232 -32.635 13.028 1.00 89.44 155 ALA A C 1
ATOM 1270 O O . ALA A 1 155 ? -1.007 -32.554 12.966 1.00 89.44 155 ALA A O 1
ATOM 1271 N N . ALA A 1 156 ? -2.825 -33.383 13.963 1.00 89.12 156 ALA A N 1
ATOM 1272 C CA . ALA A 1 156 ? -2.087 -34.102 15.002 1.00 89.12 156 ALA A CA 1
ATOM 1273 C C . ALA A 1 156 ? -1.101 -35.127 14.413 1.00 89.12 156 ALA A C 1
ATOM 1275 O O . ALA A 1 156 ? 0.023 -35.275 14.904 1.00 89.12 156 ALA A O 1
ATOM 1276 N N . TYR A 1 157 ? -1.479 -35.808 13.323 1.00 91.69 157 TYR A N 1
ATOM 1277 C CA . TYR A 1 157 ? -0.555 -36.670 12.589 1.00 91.69 157 TYR A CA 1
ATOM 1278 C C . TYR A 1 157 ? 0.636 -35.878 12.026 1.00 91.69 157 TYR A C 1
ATOM 1280 O O . TYR A 1 157 ? 1.772 -36.313 12.223 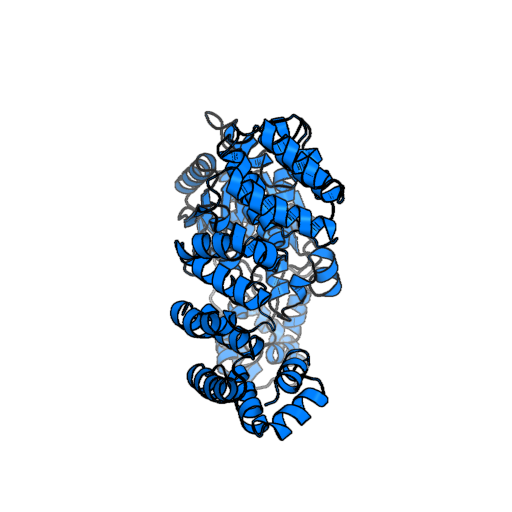1.00 91.69 157 TYR A O 1
ATOM 1288 N N . LEU A 1 158 ? 0.411 -34.730 11.376 1.00 90.12 158 LEU A N 1
ATOM 1289 C CA . LEU A 1 158 ? 1.485 -33.883 10.837 1.00 90.12 158 LEU A CA 1
ATOM 1290 C C . LEU A 1 158 ? 2.438 -33.411 11.939 1.00 90.12 158 LEU A C 1
ATOM 1292 O O . LEU A 1 158 ? 3.650 -33.601 11.823 1.00 90.12 158 LEU A O 1
ATOM 1296 N N . CYS A 1 159 ? 1.898 -32.935 13.059 1.00 89.25 159 CYS A N 1
ATOM 1297 C CA . CYS A 1 159 ? 2.689 -32.548 14.225 1.00 89.25 159 CYS A CA 1
ATOM 1298 C C . CYS A 1 159 ? 3.513 -33.716 14.776 1.00 89.25 159 CYS A C 1
ATOM 1300 O O . CYS A 1 159 ? 4.684 -33.550 15.108 1.00 89.25 159 CYS A O 1
ATOM 1302 N N . SER A 1 160 ? 2.950 -34.932 14.813 1.00 89.75 160 SER A N 1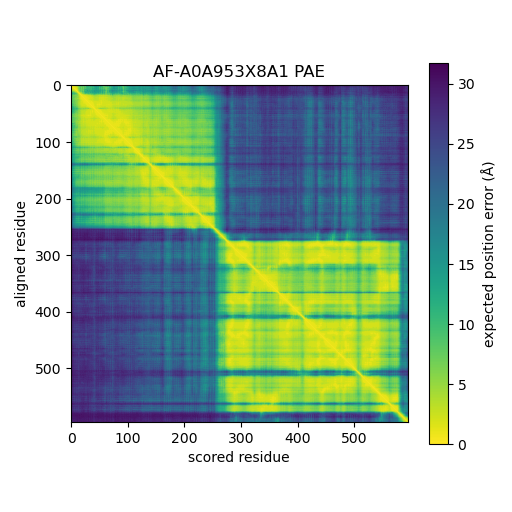
ATOM 1303 C CA . SER A 1 160 ? 3.682 -36.135 15.243 1.00 89.75 160 SER A CA 1
ATOM 1304 C C . SER A 1 160 ? 4.852 -36.508 14.321 1.00 89.75 160 SER A C 1
ATOM 1306 O O . SER A 1 160 ? 5.711 -37.304 14.704 1.00 89.75 160 SER A O 1
ATOM 1308 N N . LYS A 1 161 ? 4.873 -35.952 13.105 1.00 90.81 161 LYS A N 1
ATOM 1309 C CA . LYS A 1 161 ? 5.950 -36.065 12.117 1.00 90.81 161 LYS A CA 1
ATOM 1310 C C . LYS A 1 161 ? 6.843 -34.823 12.068 1.00 90.81 161 LYS A C 1
ATOM 1312 O O . LYS A 1 161 ? 7.666 -34.736 11.165 1.00 90.81 161 LYS A O 1
ATOM 1317 N N . ALA A 1 162 ? 6.694 -33.900 13.023 1.00 88.88 162 ALA A N 1
ATOM 1318 C CA . ALA A 1 162 ? 7.379 -32.609 13.056 1.00 88.88 162 ALA A CA 1
ATOM 1319 C C . ALA A 1 162 ? 7.174 -31.773 11.776 1.00 88.88 162 ALA A C 1
ATOM 1321 O O . ALA A 1 162 ? 8.037 -30.988 11.396 1.00 88.88 162 ALA A O 1
ATOM 1322 N N . ILE A 1 163 ? 6.031 -31.948 11.105 1.00 87.56 163 ILE A N 1
ATOM 1323 C CA . ILE A 1 163 ? 5.630 -31.123 9.966 1.00 87.56 163 ILE A CA 1
ATOM 1324 C C . ILE A 1 163 ? 4.859 -29.917 10.525 1.00 87.56 163 ILE A C 1
ATOM 1326 O O . ILE A 1 163 ? 3.851 -30.137 11.205 1.00 87.56 163 ILE A O 1
ATOM 1330 N N . PRO A 1 164 ? 5.304 -28.671 10.269 1.00 86.56 164 PRO A N 1
ATOM 1331 C CA . PRO A 1 164 ? 4.604 -27.468 10.715 1.00 86.56 164 PRO A CA 1
ATOM 1332 C C . PRO A 1 164 ? 3.175 -27.398 10.172 1.00 86.56 164 PRO A C 1
ATOM 1334 O O . PRO A 1 164 ? 2.914 -27.791 9.031 1.00 86.56 164 PRO A O 1
ATOM 1337 N N . LEU A 1 165 ? 2.250 -26.877 10.979 1.00 89.50 165 LEU A N 1
ATOM 1338 C CA . LEU A 1 165 ? 0.880 -26.648 10.536 1.00 89.50 165 LEU A CA 1
ATOM 1339 C C . LEU A 1 165 ? 0.761 -25.318 9.775 1.00 89.50 165 LEU A C 1
ATOM 1341 O O . LEU A 1 165 ? 1.417 -24.342 10.141 1.00 89.50 165 LEU A O 1
ATOM 1345 N N . PRO A 1 166 ? -0.075 -25.266 8.725 1.00 88.81 166 PRO A N 1
ATOM 1346 C CA . PRO A 1 166 ? -0.353 -24.032 7.998 1.00 88.81 166 PRO A CA 1
ATOM 1347 C C . PRO A 1 166 ? -1.193 -23.061 8.848 1.00 88.81 166 PRO A C 1
ATOM 1349 O O . PRO A 1 166 ? -2.001 -23.502 9.670 1.00 88.81 166 PRO A O 1
ATOM 1352 N N . SER A 1 167 ? -1.051 -21.749 8.642 1.00 83.50 167 SER A N 1
ATOM 1353 C CA . SER A 1 167 ? -1.793 -20.733 9.407 1.00 83.50 167 SER A CA 1
ATOM 1354 C C . SER A 1 167 ? -3.309 -20.837 9.205 1.00 83.50 167 SER A C 1
ATOM 1356 O O . SER A 1 167 ? -4.088 -20.639 10.143 1.00 83.50 167 SER A O 1
ATOM 1358 N N . GLU A 1 168 ? -3.727 -21.273 8.016 1.00 87.06 168 GLU A N 1
ATOM 1359 C CA . GLU A 1 168 ? -5.117 -21.520 7.648 1.00 87.06 168 GLU A CA 1
ATOM 1360 C C . GLU A 1 168 ? -5.788 -22.560 8.549 1.00 87.06 168 GLU A C 1
ATOM 1362 O O . GLU A 1 168 ? -6.998 -22.484 8.763 1.00 87.06 168 GLU A O 1
ATOM 1367 N N . PHE A 1 169 ? -5.023 -23.500 9.117 1.00 90.75 169 PHE A N 1
ATOM 1368 C CA . PHE A 1 169 ? -5.551 -24.460 10.084 1.00 90.75 169 PHE A CA 1
ATOM 1369 C C . PHE A 1 169 ? -5.972 -23.777 11.385 1.00 90.75 169 PHE A C 1
ATOM 1371 O O . PHE A 1 169 ? -7.069 -24.040 11.871 1.00 90.75 169 PHE A O 1
ATOM 1378 N N . TYR A 1 170 ? -5.157 -22.874 11.938 1.00 89.75 170 TYR A N 1
ATOM 1379 C CA . TYR A 1 170 ? -5.521 -22.169 13.171 1.00 89.75 170 TYR A CA 1
ATOM 1380 C C . TYR A 1 170 ? -6.708 -21.238 12.962 1.00 89.75 170 TYR A C 1
ATOM 1382 O O . TYR A 1 170 ? -7.577 -21.170 13.828 1.00 89.75 170 TYR A O 1
ATOM 1390 N N . ARG A 1 171 ? -6.773 -20.561 11.807 1.00 87.25 171 ARG A N 1
ATOM 1391 C CA . ARG A 1 171 ? -7.939 -19.753 11.430 1.00 87.25 171 ARG A CA 1
ATOM 1392 C C . ARG A 1 171 ? -9.192 -20.614 11.359 1.00 87.25 171 ARG A C 1
ATOM 1394 O O . ARG A 1 171 ? -10.181 -20.277 11.993 1.00 87.25 171 ARG A O 1
ATOM 1401 N N . PHE A 1 172 ? -9.119 -21.749 10.665 1.00 89.12 172 PHE A N 1
ATOM 1402 C CA . PHE A 1 172 ? -10.227 -22.695 10.580 1.00 89.12 172 PHE A CA 1
ATOM 1403 C C . PHE A 1 172 ? -10.674 -23.188 11.962 1.00 89.12 172 PHE A C 1
ATOM 1405 O O . PHE A 1 172 ? -11.857 -23.130 12.280 1.00 89.12 172 PHE A O 1
ATOM 1412 N N . VAL A 1 173 ? -9.736 -23.623 12.810 1.00 89.31 173 VAL A N 1
ATOM 1413 C CA . VAL A 1 173 ? -10.041 -24.055 14.180 1.00 89.31 173 VAL A CA 1
ATOM 1414 C C . VAL A 1 173 ? -10.726 -22.937 14.955 1.00 89.31 173 VAL A C 1
ATOM 1416 O O . VAL A 1 173 ? -11.730 -23.184 15.618 1.00 89.31 173 VAL A O 1
ATOM 1419 N N . PHE A 1 174 ? -10.214 -21.715 14.863 1.00 88.88 174 PHE A N 1
ATOM 1420 C CA . PHE A 1 174 ? -10.762 -20.554 15.548 1.00 88.88 174 PHE A CA 1
ATOM 1421 C C . PHE A 1 174 ? -12.183 -20.213 15.078 1.00 88.88 174 PHE A C 1
ATOM 1423 O O . PHE A 1 174 ? -13.085 -20.102 15.907 1.00 88.88 174 PHE A O 1
ATOM 1430 N N . ASP A 1 175 ? -12.411 -20.143 13.766 1.00 86.44 175 ASP A N 1
ATOM 1431 C CA . ASP A 1 175 ? -13.730 -19.902 13.174 1.00 86.44 175 ASP A CA 1
ATOM 1432 C C . ASP A 1 175 ? -14.740 -20.983 13.559 1.00 86.44 175 ASP A C 1
ATOM 1434 O O . ASP A 1 175 ? -15.839 -20.683 14.037 1.00 86.44 175 ASP A O 1
ATOM 1438 N N . TRP A 1 176 ? -14.346 -22.251 13.425 1.00 88.62 176 TRP A N 1
ATOM 1439 C CA . TRP A 1 176 ? -15.193 -23.380 13.789 1.00 88.62 176 TRP A CA 1
ATOM 1440 C C . TRP A 1 176 ? -15.556 -23.339 15.281 1.00 88.62 176 TRP A C 1
ATOM 1442 O O . TRP A 1 176 ? -16.718 -23.534 15.641 1.00 88.62 176 TRP A O 1
ATOM 1452 N N . SER A 1 177 ? -14.595 -22.989 16.146 1.00 87.38 177 SER A N 1
ATOM 1453 C CA . SER A 1 177 ? -14.799 -22.822 17.594 1.00 87.38 177 SER A CA 1
ATOM 1454 C C . SER A 1 177 ? -15.785 -21.717 17.936 1.00 87.38 177 SER A C 1
ATOM 1456 O O . SER A 1 177 ? -16.643 -21.904 18.800 1.00 87.38 177 SER A O 1
ATOM 1458 N N . LEU A 1 178 ? -15.696 -20.574 17.256 1.00 85.81 178 LEU A N 1
ATOM 1459 C CA . LEU A 1 178 ? -16.615 -19.462 17.477 1.00 85.81 178 LEU A CA 1
ATOM 1460 C C . LEU A 1 178 ? -18.057 -19.831 17.127 1.00 85.81 178 LEU A C 1
ATOM 1462 O O . LEU A 1 178 ? -18.977 -19.390 17.817 1.00 85.81 178 LEU A O 1
ATOM 1466 N N . ASN A 1 179 ? -18.245 -20.660 16.101 1.00 87.00 179 ASN A N 1
ATOM 1467 C CA . ASN A 1 179 ? -19.563 -21.086 15.635 1.00 87.00 179 ASN A CA 1
ATOM 1468 C C . ASN A 1 179 ? -20.126 -22.288 16.417 1.00 87.00 179 ASN A C 1
ATOM 1470 O O . ASN A 1 179 ? -21.335 -22.504 16.414 1.00 87.00 179 ASN A O 1
ATOM 1474 N N . ASN A 1 180 ? -19.280 -23.038 17.133 1.00 86.50 180 ASN A N 1
ATOM 1475 C CA . ASN A 1 180 ? -19.654 -24.277 17.825 1.00 86.50 180 ASN A CA 1
ATOM 1476 C C . ASN A 1 180 ? -19.334 -24.251 19.329 1.00 86.50 180 ASN A C 1
ATOM 1478 O O . ASN A 1 180 ? -18.947 -25.269 19.907 1.00 86.50 180 ASN A O 1
ATOM 1482 N N . LYS A 1 181 ? -19.528 -23.102 19.995 1.00 82.75 181 LYS A N 1
ATOM 1483 C CA . LYS A 1 181 ? -19.224 -22.921 21.433 1.00 82.75 181 LYS A CA 1
ATOM 1484 C C . LYS A 1 181 ? -19.852 -23.975 22.354 1.00 82.75 181 LYS A C 1
ATOM 1486 O O . LYS A 1 181 ? -19.277 -24.290 23.390 1.00 82.75 181 LYS A O 1
ATOM 1491 N N . SER A 1 182 ? -21.002 -24.540 21.982 1.00 81.00 182 SER A N 1
ATOM 1492 C CA . SER A 1 182 ? -21.677 -25.609 22.735 1.00 81.00 182 SER A CA 1
ATOM 1493 C C . SER A 1 182 ? -20.899 -26.931 22.778 1.00 81.00 182 SER A C 1
ATOM 1495 O O . SER A 1 182 ? -21.198 -27.782 23.609 1.00 81.00 182 SER A O 1
ATOM 1497 N N . SER A 1 183 ? -19.888 -27.110 21.924 1.00 81.38 183 SER A N 1
ATOM 1498 C CA . SER A 1 183 ? -19.008 -28.286 21.903 1.00 81.38 183 SER A CA 1
ATOM 1499 C C . SER A 1 183 ? -17.749 -28.106 22.761 1.00 81.38 183 SER A C 1
ATOM 1501 O O . SER A 1 183 ? -16.737 -28.755 22.504 1.00 81.38 183 SER A O 1
ATOM 1503 N N . ALA A 1 184 ? -17.802 -27.231 23.770 1.00 71.50 184 ALA A N 1
ATOM 1504 C CA . ALA A 1 184 ? -16.658 -26.804 24.569 1.00 71.50 184 ALA A CA 1
ATOM 1505 C C . ALA A 1 184 ? -15.819 -27.940 25.164 1.00 71.50 184 ALA A C 1
ATOM 1507 O O . ALA A 1 184 ? -14.608 -27.987 24.949 1.00 71.50 184 ALA A O 1
ATOM 1508 N N . ASP A 1 185 ? -16.465 -28.899 25.819 1.00 75.12 185 ASP A N 1
ATOM 1509 C CA . ASP A 1 185 ? -15.783 -30.032 26.456 1.00 75.12 185 ASP A CA 1
ATOM 1510 C C . ASP A 1 185 ? -15.007 -30.888 25.444 1.00 75.12 185 ASP A C 1
ATOM 1512 O O . ASP A 1 185 ? -14.007 -31.528 25.765 1.00 75.12 185 ASP A O 1
ATOM 1516 N N . LYS A 1 186 ? -15.442 -30.880 24.180 1.00 77.62 186 LYS A N 1
ATOM 1517 C CA . LYS A 1 186 ? -14.802 -31.652 23.121 1.00 77.62 186 LYS A CA 1
ATOM 1518 C C . LYS A 1 186 ? -13.532 -30.987 22.580 1.00 77.62 186 LYS A C 1
ATOM 1520 O O . LYS A 1 186 ? -12.721 -31.668 21.963 1.00 77.62 186 LYS A O 1
ATOM 1525 N N . PHE A 1 187 ? -13.336 -29.687 22.800 1.00 73.31 187 PHE A N 1
ATOM 1526 C CA . PHE A 1 187 ? -12.123 -28.975 22.384 1.00 73.31 187 PHE A CA 1
ATOM 1527 C C . PHE A 1 187 ? -10.922 -29.243 23.274 1.00 73.31 187 PHE A C 1
ATOM 1529 O O . PHE A 1 187 ? -9.795 -29.325 22.784 1.00 73.31 187 PHE A O 1
ATOM 1536 N N . GLU A 1 188 ? -11.157 -29.412 24.570 1.00 72.44 188 GLU A N 1
ATOM 1537 C CA . GLU A 1 188 ? -10.099 -29.752 25.514 1.00 72.44 188 GLU A CA 1
ATOM 1538 C C . GLU A 1 188 ? -9.481 -31.121 25.173 1.00 72.44 188 GLU A C 1
ATOM 1540 O O . GLU A 1 188 ? -8.255 -31.260 25.134 1.00 72.44 188 GLU A O 1
ATOM 1545 N N . ASP A 1 189 ? -10.316 -32.090 24.770 1.00 80.25 189 ASP A N 1
ATOM 1546 C CA . ASP A 1 189 ? -9.868 -33.384 24.232 1.00 80.25 189 ASP A CA 1
ATOM 1547 C C . ASP A 1 189 ? -8.977 -33.220 22.989 1.00 80.25 189 ASP A C 1
ATOM 1549 O O . ASP A 1 189 ? -7.991 -33.940 22.815 1.00 80.25 189 ASP A O 1
ATOM 1553 N N . LEU A 1 190 ? -9.272 -32.237 22.132 1.00 76.69 190 LEU A N 1
ATOM 1554 C CA . LEU A 1 190 ? -8.525 -32.005 20.896 1.00 76.69 190 LEU A CA 1
ATOM 1555 C C . LEU A 1 190 ? -7.124 -31.461 21.150 1.00 76.69 190 LEU A C 1
ATOM 1557 O O . LEU A 1 190 ? -6.183 -31.957 20.532 1.00 76.69 190 LEU A O 1
ATOM 1561 N N . ALA A 1 191 ? -6.952 -30.512 22.076 1.00 79.44 191 ALA A N 1
ATOM 1562 C CA . ALA A 1 191 ? -5.618 -30.061 22.481 1.00 79.44 191 ALA A CA 1
ATOM 1563 C C . ALA A 1 191 ? -4.780 -31.238 23.022 1.00 79.44 191 ALA A C 1
ATOM 1565 O O . ALA A 1 191 ? -3.594 -31.363 22.702 1.00 79.44 191 ALA A O 1
ATOM 1566 N N . GLY A 1 192 ? -5.419 -32.170 23.739 1.00 81.69 192 GLY A N 1
ATOM 1567 C CA . GLY A 1 192 ? -4.811 -33.419 24.205 1.00 81.69 192 GLY A CA 1
ATOM 1568 C C . GLY A 1 192 ? -4.283 -34.335 23.089 1.00 81.69 192 GLY A C 1
ATOM 1569 O O . GLY A 1 192 ? -3.386 -35.146 23.322 1.00 81.69 192 GLY A O 1
ATOM 1570 N N . ARG A 1 193 ? -4.742 -34.189 21.840 1.00 85.81 193 ARG A N 1
ATOM 1571 C CA . ARG A 1 193 ? -4.244 -34.989 20.701 1.00 85.81 193 ARG A CA 1
ATOM 1572 C C . ARG A 1 193 ? -2.870 -34.546 20.207 1.00 85.81 193 ARG A C 1
ATOM 1574 O O . ARG A 1 193 ? -2.183 -35.322 19.545 1.00 85.81 193 ARG A O 1
ATOM 1581 N N . PHE A 1 194 ? -2.431 -33.346 20.582 1.00 88.75 194 PHE A N 1
ATOM 1582 C CA . PHE A 1 194 ? -1.136 -32.773 20.206 1.00 88.75 194 PHE A CA 1
ATOM 1583 C C . PHE A 1 194 ? -0.040 -33.041 21.250 1.00 88.75 194 PHE A C 1
ATOM 1585 O O . PHE A 1 194 ? 0.975 -32.354 21.262 1.00 88.75 194 PHE A O 1
ATOM 1592 N N . THR A 1 195 ? -0.178 -34.087 22.077 1.00 85.12 195 THR A N 1
ATOM 1593 C CA . THR A 1 195 ? 0.786 -34.479 23.138 1.00 85.12 195 THR A CA 1
ATOM 1594 C C . THR A 1 195 ? 2.251 -34.579 22.703 1.00 85.12 195 THR A C 1
ATOM 1596 O O . THR A 1 195 ? 3.150 -34.444 23.527 1.00 85.12 195 THR A O 1
ATOM 1599 N N . LYS A 1 196 ? 2.521 -34.824 21.416 1.00 87.44 196 LYS A N 1
ATOM 1600 C CA . LYS A 1 196 ? 3.885 -34.896 20.862 1.00 87.44 196 LYS A CA 1
ATOM 1601 C C . LYS A 1 196 ? 4.434 -33.549 20.381 1.00 87.44 196 LYS A C 1
ATOM 1603 O O . LYS A 1 196 ? 5.555 -33.504 19.887 1.00 87.44 196 LYS A O 1
ATOM 1608 N N . CYS A 1 197 ? 3.657 -32.475 20.483 1.00 88.69 197 CYS A N 1
ATOM 1609 C CA . CYS A 1 197 ? 4.000 -31.163 19.957 1.00 88.69 197 CYS A CA 1
ATOM 1610 C C . CYS A 1 197 ? 3.505 -30.055 20.900 1.00 88.69 197 CYS A C 1
ATOM 1612 O O . CYS A 1 197 ? 2.446 -29.465 20.698 1.00 88.69 197 CYS A O 1
ATOM 1614 N N . ALA A 1 198 ? 4.293 -29.777 21.942 1.00 88.75 198 ALA A N 1
ATOM 1615 C CA . ALA A 1 198 ? 3.928 -28.839 23.007 1.00 88.75 198 ALA A CA 1
ATOM 1616 C C . ALA A 1 198 ? 3.597 -27.425 22.495 1.00 88.75 198 ALA A C 1
ATOM 1618 O O . ALA A 1 198 ? 2.673 -26.797 23.002 1.00 88.75 198 ALA A O 1
ATOM 1619 N N . ALA A 1 199 ? 4.304 -26.944 21.466 1.00 87.75 199 ALA A N 1
ATOM 1620 C CA . ALA A 1 199 ? 4.025 -25.643 20.855 1.00 87.75 199 ALA A CA 1
ATOM 1621 C C . ALA A 1 199 ? 2.624 -25.597 20.220 1.00 87.75 199 ALA A C 1
ATOM 1623 O O . ALA A 1 199 ? 1.879 -24.642 20.414 1.00 87.75 199 ALA A O 1
ATOM 1624 N N . GLU A 1 200 ? 2.234 -26.657 19.514 1.00 89.25 200 GLU A N 1
ATOM 1625 C CA . GLU A 1 200 ? 0.929 -26.752 18.852 1.00 89.25 200 GLU A CA 1
ATOM 1626 C C . GLU A 1 200 ? -0.206 -26.916 19.852 1.00 89.25 200 GLU A C 1
ATOM 1628 O O . GLU A 1 200 ? -1.251 -26.277 19.737 1.00 89.25 200 GLU A O 1
ATOM 1633 N N . GLN A 1 201 ? 0.038 -27.708 20.893 1.00 89.69 201 GLN A N 1
ATOM 1634 C CA . GLN A 1 201 ? -0.866 -27.816 22.025 1.00 89.69 201 GLN A CA 1
ATOM 1635 C C . GLN A 1 201 ? -1.078 -26.451 22.702 1.00 89.69 201 GLN A C 1
ATOM 1637 O O . GLN A 1 201 ? -2.219 -26.088 22.979 1.00 89.69 201 GLN A O 1
ATOM 1642 N N . ALA A 1 202 ? -0.010 -25.674 22.920 1.00 88.81 202 ALA A N 1
ATOM 1643 C CA . ALA A 1 202 ? -0.097 -24.335 23.503 1.00 88.81 202 ALA A CA 1
ATOM 1644 C C . ALA A 1 202 ? -0.877 -23.357 22.608 1.00 88.81 202 ALA A C 1
ATOM 1646 O O . ALA A 1 202 ? -1.730 -22.628 23.109 1.00 88.81 202 ALA A O 1
ATOM 1647 N N . ARG A 1 203 ? -0.652 -23.379 21.286 1.00 90.00 203 ARG A N 1
ATOM 1648 C CA . ARG A 1 203 ? -1.396 -22.552 20.315 1.00 90.00 203 ARG A CA 1
ATOM 1649 C C . ARG A 1 203 ? -2.887 -22.856 20.325 1.00 90.00 203 ARG A C 1
ATOM 1651 O O . ARG A 1 203 ? -3.697 -21.938 20.422 1.00 90.00 203 ARG A O 1
ATOM 1658 N N . LEU A 1 204 ? -3.255 -24.134 20.270 1.00 89.88 204 LEU A N 1
ATOM 1659 C CA . LEU A 1 204 ? -4.656 -24.559 20.309 1.00 89.88 204 LEU A CA 1
ATOM 1660 C C . LEU A 1 204 ? -5.318 -24.229 21.650 1.00 89.88 204 LEU A C 1
ATOM 1662 O O . LEU A 1 204 ? -6.446 -23.741 21.668 1.00 89.88 204 LEU A O 1
ATOM 1666 N N . ALA A 1 205 ? -4.606 -24.423 22.763 1.00 88.44 205 ALA A N 1
ATOM 1667 C CA . ALA A 1 205 ? -5.088 -24.037 24.085 1.00 88.44 205 ALA A CA 1
ATOM 1668 C C . ALA A 1 205 ? -5.308 -22.519 24.196 1.00 88.44 205 ALA A C 1
ATOM 1670 O O . ALA A 1 205 ? -6.314 -22.084 24.753 1.00 88.44 205 ALA A O 1
ATOM 1671 N N . ALA A 1 206 ? -4.415 -21.706 23.627 1.00 88.69 206 ALA A N 1
ATOM 1672 C CA . ALA A 1 206 ? -4.546 -20.254 23.630 1.00 88.69 206 ALA A CA 1
ATOM 1673 C C . ALA A 1 206 ? -5.724 -19.759 22.774 1.00 88.69 206 ALA A C 1
ATOM 1675 O O . ALA A 1 206 ? -6.492 -18.906 23.221 1.00 88.69 206 ALA A O 1
ATOM 1676 N N . LEU A 1 207 ? -5.914 -20.328 21.576 1.00 89.38 207 LEU A N 1
ATOM 1677 C CA . LEU A 1 207 ? -7.094 -20.064 20.741 1.00 89.38 207 LEU A CA 1
ATOM 1678 C C . LEU A 1 207 ? -8.384 -20.414 21.481 1.00 89.38 207 LEU A C 1
ATOM 1680 O O . LEU A 1 207 ? -9.356 -19.663 21.442 1.00 89.38 207 LEU A O 1
ATOM 1684 N N . TRP A 1 208 ? -8.380 -21.539 22.190 1.00 88.38 208 TRP A N 1
ATOM 1685 C CA . TRP A 1 208 ? -9.535 -21.984 22.947 1.00 88.38 208 TRP A CA 1
ATOM 1686 C C . TRP A 1 208 ? -9.857 -21.073 24.132 1.00 88.38 208 TRP A C 1
ATOM 1688 O O . TRP A 1 208 ? -11.001 -20.642 24.286 1.00 88.38 208 TRP A O 1
ATOM 1698 N N . ALA A 1 209 ? -8.846 -20.716 24.928 1.00 88.12 209 ALA A N 1
ATOM 1699 C CA . ALA A 1 209 ? -8.983 -19.757 26.020 1.00 88.12 209 ALA A CA 1
ATOM 1700 C C . ALA A 1 209 ? -9.597 -18.438 25.524 1.00 88.12 209 ALA A C 1
ATOM 1702 O O . ALA A 1 209 ? -10.448 -17.850 26.195 1.00 88.12 209 ALA A O 1
ATOM 1703 N N . LEU A 1 210 ? -9.211 -18.012 24.317 1.00 86.94 210 LEU A N 1
ATOM 1704 C CA . LEU A 1 210 ? -9.722 -16.803 23.687 1.00 86.94 210 LEU A CA 1
ATOM 1705 C C . LEU A 1 210 ? -11.203 -16.926 23.305 1.00 86.94 210 LEU A C 1
ATOM 1707 O O . LEU A 1 210 ? -11.989 -16.034 23.617 1.00 86.94 210 LEU A O 1
ATOM 1711 N N . VAL A 1 211 ? -11.607 -18.043 22.696 1.00 87.94 211 VAL A N 1
ATOM 1712 C CA . VAL A 1 211 ? -13.015 -18.321 22.345 1.00 87.94 211 VAL A CA 1
ATOM 1713 C C . VAL A 1 211 ? -13.906 -18.415 23.590 1.00 87.94 211 VAL A C 1
ATOM 1715 O O . VAL A 1 211 ? -15.054 -17.965 23.563 1.00 87.94 211 VAL A O 1
ATOM 1718 N N . GLN A 1 212 ? -13.372 -18.960 24.686 1.00 88.12 212 GLN A N 1
ATOM 1719 C CA . GLN A 1 212 ? -14.048 -19.075 25.984 1.00 88.12 212 GLN A CA 1
ATOM 1720 C C . GLN A 1 212 ? -14.119 -17.764 26.767 1.00 88.12 212 GLN A C 1
ATOM 1722 O O . GLN A 1 212 ? -14.680 -17.716 27.860 1.00 88.12 212 GLN A O 1
ATOM 1727 N N . GLY A 1 213 ? -13.548 -16.690 26.232 1.00 86.75 213 GLY A N 1
ATOM 1728 C CA . GLY A 1 213 ? -13.589 -15.403 26.893 1.00 86.75 213 GLY A CA 1
ATOM 1729 C C . GLY A 1 213 ? -12.673 -15.316 28.123 1.00 86.75 213 GLY A C 1
ATOM 1730 O O . GLY A 1 213 ? -12.831 -14.392 28.924 1.00 86.75 213 GLY A O 1
ATOM 1731 N N . GLN A 1 214 ? -11.719 -16.238 28.303 1.00 88.94 214 GLN A N 1
ATOM 1732 C CA . GLN A 1 214 ? -10.900 -16.298 29.514 1.00 88.94 214 GLN A CA 1
ATOM 1733 C C . GLN A 1 214 ? -10.033 -15.036 29.664 1.00 88.94 214 GLN A C 1
ATOM 1735 O O . GLN A 1 214 ? -9.353 -14.640 28.711 1.00 88.94 214 GLN A O 1
ATOM 1740 N N . PRO A 1 215 ? -10.011 -14.392 30.846 1.00 83.12 215 PRO A N 1
ATOM 1741 C CA . PRO A 1 215 ? -9.151 -13.239 31.091 1.00 83.12 215 PRO A CA 1
ATOM 1742 C C . PRO A 1 215 ? -7.675 -13.560 30.820 1.00 83.12 215 PRO A C 1
ATOM 1744 O O . PRO A 1 215 ? -7.130 -14.515 31.366 1.00 83.12 215 PRO A O 1
ATOM 1747 N N . GLY A 1 216 ? -7.017 -12.747 29.991 1.00 78.94 216 GLY A N 1
ATOM 1748 C CA . GLY A 1 216 ? -5.600 -12.915 29.645 1.00 78.94 216 GLY A CA 1
ATOM 1749 C C . GLY A 1 216 ? -5.311 -13.887 28.493 1.00 78.94 216 GLY A C 1
ATOM 1750 O O . GLY A 1 216 ? -4.150 -14.010 28.098 1.00 78.94 216 GLY A O 1
ATOM 1751 N N . ALA A 1 217 ? -6.328 -14.513 27.894 1.00 85.06 217 ALA A N 1
ATOM 1752 C CA . ALA A 1 217 ? -6.182 -15.359 26.711 1.00 85.06 217 ALA A CA 1
ATOM 1753 C C . ALA A 1 217 ? -5.480 -14.669 25.531 1.00 85.06 217 ALA A C 1
ATOM 1755 O O . ALA A 1 217 ? -4.737 -15.312 24.797 1.00 85.06 217 ALA A O 1
ATOM 1756 N N . GLY A 1 218 ? -5.642 -13.352 25.374 1.00 79.06 218 GLY A N 1
ATOM 1757 C CA . GLY A 1 218 ? -4.908 -12.590 24.361 1.00 79.06 218 GLY A CA 1
ATOM 1758 C C . GLY A 1 218 ? -3.385 -12.618 24.555 1.00 79.06 218 GLY A C 1
ATOM 1759 O O . GLY A 1 218 ? -2.645 -12.688 23.577 1.00 79.06 218 GLY A O 1
ATOM 1760 N N . SER A 1 219 ? -2.909 -12.617 25.809 1.00 77.31 219 SER A N 1
ATOM 1761 C CA . SER A 1 219 ? -1.479 -12.783 26.106 1.00 77.31 219 SER A CA 1
ATOM 1762 C C . SER A 1 219 ? -1.028 -14.197 25.778 1.00 77.31 219 SER A C 1
ATOM 1764 O O . SER A 1 219 ? -0.025 -14.357 25.098 1.00 77.31 219 SER A O 1
ATOM 1766 N N . LEU A 1 220 ? -1.804 -15.206 26.190 1.00 82.75 220 LEU A N 1
ATOM 1767 C CA . LEU A 1 220 ? -1.507 -16.604 25.871 1.00 82.75 220 LEU A CA 1
ATOM 1768 C C . LEU A 1 220 ? -1.409 -16.824 24.361 1.00 82.75 220 LEU A C 1
ATOM 1770 O O . LEU A 1 220 ? -0.519 -17.535 23.908 1.00 82.75 220 LEU A O 1
ATOM 1774 N N . LEU A 1 221 ? -2.294 -16.191 23.583 1.00 82.94 221 LEU A N 1
ATOM 1775 C CA . LEU A 1 221 ? -2.265 -16.279 22.128 1.00 82.94 221 LEU A CA 1
ATOM 1776 C C . LEU A 1 221 ? -0.986 -15.658 21.570 1.00 82.94 221 LEU A C 1
ATOM 1778 O O . LEU A 1 221 ? -0.304 -16.290 20.774 1.00 82.94 221 LEU A O 1
ATOM 1782 N N . ARG A 1 222 ? -0.623 -14.453 22.015 1.00 78.75 222 ARG A N 1
ATOM 1783 C CA . ARG A 1 222 ? 0.628 -13.815 21.594 1.00 78.75 222 ARG A CA 1
ATOM 1784 C C . ARG A 1 222 ? 1.835 -14.699 21.908 1.00 78.75 222 ARG A C 1
ATOM 1786 O O . ARG A 1 222 ? 2.651 -14.933 21.027 1.00 78.75 222 ARG A O 1
ATOM 1793 N N . ASP A 1 223 ? 1.921 -15.190 23.138 1.00 81.19 223 ASP A N 1
ATOM 1794 C CA . ASP A 1 223 ? 3.077 -15.944 23.617 1.00 81.19 223 ASP A CA 1
ATOM 1795 C C . ASP A 1 223 ? 3.166 -17.315 22.906 1.00 81.19 223 ASP A C 1
ATOM 1797 O O . ASP A 1 223 ? 4.245 -17.761 22.528 1.00 81.19 223 ASP A O 1
ATOM 1801 N N . ALA A 1 224 ? 2.030 -17.963 22.614 1.00 83.56 224 ALA A N 1
ATOM 1802 C CA . ALA A 1 224 ? 1.994 -19.227 21.869 1.00 83.56 224 ALA A CA 1
ATOM 1803 C C . ALA A 1 224 ? 2.355 -19.083 20.374 1.00 83.56 224 ALA A C 1
ATOM 1805 O O . ALA A 1 224 ? 2.785 -20.052 19.734 1.00 83.56 224 ALA A O 1
ATOM 1806 N N . PHE A 1 225 ? 2.176 -17.888 19.810 1.00 79.31 225 PHE A N 1
ATOM 1807 C CA . PHE A 1 225 ? 2.515 -17.558 18.424 1.00 79.31 225 PHE A CA 1
ATOM 1808 C C . PHE A 1 225 ? 3.803 -16.729 18.303 1.00 79.31 225 PHE A C 1
ATOM 1810 O O . PHE A 1 225 ? 4.140 -16.274 17.213 1.00 79.31 225 PHE A O 1
ATOM 1817 N N . GLU A 1 226 ? 4.577 -16.570 19.378 1.00 75.12 226 GLU A N 1
ATOM 1818 C CA . GLU A 1 226 ? 5.863 -15.880 19.319 1.00 75.12 226 GLU A CA 1
ATOM 1819 C C . GLU A 1 226 ? 6.807 -16.597 18.329 1.00 75.12 226 GLU A C 1
ATOM 1821 O O . GLU A 1 226 ? 7.071 -17.796 18.436 1.00 75.12 226 GLU A O 1
ATOM 1826 N N . GLY A 1 227 ? 7.254 -15.876 17.294 1.00 60.34 227 GLY A N 1
ATOM 1827 C CA . GLY A 1 227 ? 8.063 -16.428 16.199 1.00 60.34 227 GLY A CA 1
ATOM 1828 C C . GLY A 1 227 ? 7.287 -17.145 15.081 1.00 60.34 227 GLY A C 1
ATOM 1829 O O . GLY A 1 227 ? 7.907 -17.576 14.111 1.00 60.34 227 GLY A O 1
ATOM 1830 N N . ALA A 1 228 ? 5.956 -17.247 15.163 1.00 60.12 228 ALA A N 1
ATOM 1831 C CA . ALA A 1 228 ? 5.096 -17.718 14.078 1.00 60.12 228 ALA A CA 1
ATOM 1832 C C . ALA A 1 228 ? 4.141 -16.599 13.640 1.00 60.12 228 ALA A C 1
ATOM 1834 O O . ALA A 1 228 ? 3.320 -16.123 14.419 1.00 60.12 228 ALA A O 1
ATOM 1835 N N . THR A 1 229 ? 4.225 -16.163 12.383 1.00 53.75 229 THR A N 1
ATOM 1836 C CA . THR A 1 229 ? 3.316 -15.137 11.857 1.00 53.75 229 THR A CA 1
ATOM 1837 C C . THR A 1 229 ? 1.889 -15.674 11.793 1.00 53.75 229 THR A C 1
ATOM 1839 O O . THR A 1 229 ? 1.584 -16.512 10.944 1.00 53.75 229 THR A O 1
ATOM 1842 N N . LEU A 1 230 ? 1.010 -15.169 12.667 1.00 67.50 230 LEU A N 1
ATOM 1843 C CA . LEU A 1 230 ? -0.428 -15.185 12.400 1.00 67.50 230 LEU A CA 1
ATOM 1844 C C . LEU A 1 230 ? -0.647 -14.380 11.120 1.00 67.50 230 LEU A C 1
ATOM 1846 O O . LEU A 1 230 ? -0.214 -13.229 11.031 1.00 67.50 230 LEU A O 1
ATOM 1850 N N . ASP A 1 231 ? -1.252 -14.999 10.112 1.00 68.88 231 ASP A N 1
ATOM 1851 C CA . ASP A 1 231 ? -1.488 -14.308 8.853 1.00 68.88 231 ASP A CA 1
ATOM 1852 C C . ASP A 1 231 ? -2.552 -13.206 9.008 1.00 68.88 231 ASP A C 1
ATOM 1854 O O . ASP A 1 231 ? -3.329 -13.153 9.970 1.00 68.88 231 ASP A O 1
ATOM 1858 N N . VAL A 1 232 ? -2.576 -12.290 8.039 1.00 63.84 232 VAL A N 1
ATOM 1859 C CA . VAL A 1 232 ? -3.520 -11.162 8.008 1.00 63.84 232 VAL A CA 1
ATOM 1860 C C . VAL A 1 232 ? -4.969 -11.650 8.048 1.00 63.84 232 VAL A C 1
ATOM 1862 O O . VAL A 1 232 ? -5.822 -10.999 8.649 1.00 63.84 232 VAL A O 1
ATOM 1865 N N . ALA A 1 233 ? -5.258 -12.806 7.448 1.00 62.97 233 ALA A N 1
ATOM 1866 C CA . ALA A 1 233 ? -6.612 -13.324 7.371 1.00 62.97 233 ALA A CA 1
ATOM 1867 C C . ALA A 1 233 ? -7.111 -13.833 8.732 1.00 62.97 233 ALA A C 1
ATOM 1869 O O . ALA A 1 233 ? -8.261 -13.587 9.082 1.00 62.97 233 ALA A O 1
ATOM 1870 N N . PHE A 1 234 ? -6.253 -14.473 9.530 1.00 74.75 234 PHE A N 1
ATOM 1871 C CA . PHE A 1 234 ? -6.545 -14.816 10.919 1.00 74.75 234 PHE A CA 1
ATOM 1872 C C . PHE A 1 234 ? -6.839 -13.557 11.738 1.00 74.75 234 PHE A C 1
ATOM 1874 O O . PHE A 1 234 ? -7.833 -13.498 12.464 1.00 74.75 234 PHE A O 1
ATOM 1881 N N . MET A 1 235 ? -5.999 -12.528 11.600 1.00 71.50 235 MET A N 1
ATOM 1882 C CA . MET A 1 235 ? -6.179 -11.271 12.329 1.00 71.50 235 MET A CA 1
ATOM 1883 C C . MET A 1 235 ? -7.467 -10.548 11.927 1.00 71.50 235 MET A C 1
ATOM 1885 O O . MET A 1 235 ? -8.142 -9.989 12.792 1.00 71.50 235 MET A O 1
ATOM 1889 N N . ALA A 1 236 ? -7.846 -10.606 10.648 1.00 64.31 236 ALA A N 1
ATOM 1890 C CA . ALA A 1 236 ? -9.125 -10.100 10.163 1.00 64.31 236 ALA A CA 1
ATOM 1891 C C . ALA A 1 236 ? -10.301 -10.857 10.797 1.00 64.31 236 ALA A C 1
ATOM 1893 O O . ALA A 1 236 ? -11.196 -10.227 11.357 1.00 64.31 236 ALA A O 1
ATOM 1894 N N . THR A 1 237 ? -10.263 -12.193 10.804 1.00 70.62 237 THR A N 1
ATOM 1895 C CA . THR A 1 237 ? -11.272 -13.026 11.472 1.00 70.62 237 THR A CA 1
ATOM 1896 C C . THR A 1 237 ? -11.401 -12.685 12.960 1.00 70.62 237 THR A C 1
ATOM 1898 O O . THR A 1 237 ? -12.512 -12.505 13.465 1.00 70.62 237 THR A O 1
ATOM 1901 N N . LEU A 1 238 ? -10.276 -12.554 13.670 1.00 74.12 238 LEU A N 1
ATOM 1902 C CA . LEU A 1 238 ? -10.250 -12.161 15.078 1.00 74.12 238 LEU A CA 1
ATOM 1903 C C . LEU A 1 238 ? -10.854 -10.766 15.291 1.00 74.12 238 LEU A C 1
ATOM 1905 O O . LEU A 1 238 ? -11.660 -10.574 16.202 1.00 74.12 238 LEU A O 1
ATOM 1909 N N . GLY A 1 239 ? -10.500 -9.804 14.437 1.00 63.66 239 GLY A N 1
ATOM 1910 C CA . GLY A 1 239 ? -11.064 -8.456 14.452 1.00 63.66 239 GLY A CA 1
ATOM 1911 C C . GLY A 1 239 ? -12.580 -8.454 14.247 1.00 63.66 239 GLY A C 1
ATOM 1912 O O . GLY A 1 239 ? -13.294 -7.785 14.997 1.00 63.66 239 GLY A O 1
ATOM 1913 N N . THR A 1 240 ? -13.081 -9.249 13.298 1.00 66.81 240 THR A N 1
ATOM 1914 C CA . THR A 1 240 ? -14.518 -9.434 13.060 1.00 66.81 240 THR A CA 1
ATOM 1915 C C . THR A 1 240 ? -15.205 -10.043 14.281 1.00 66.81 240 THR A C 1
ATOM 1917 O O . THR A 1 240 ? -16.174 -9.475 14.779 1.00 66.81 240 THR A O 1
ATOM 1920 N N . ALA A 1 241 ? -14.667 -11.132 14.837 1.00 68.56 241 ALA A N 1
ATOM 1921 C CA . ALA A 1 241 ? -15.223 -11.785 16.022 1.00 68.56 241 ALA A CA 1
ATOM 1922 C C . ALA A 1 241 ? -15.302 -10.847 17.240 1.00 68.56 241 ALA A C 1
ATOM 1924 O O . ALA A 1 241 ? -16.306 -10.844 17.952 1.00 68.56 241 ALA A O 1
ATOM 1925 N N . LEU A 1 242 ? -14.276 -10.020 17.456 1.00 67.44 242 LEU A N 1
ATOM 1926 C CA . LEU A 1 242 ? -14.284 -8.967 18.475 1.00 67.44 242 LEU A CA 1
ATOM 1927 C C . LEU A 1 242 ? -15.362 -7.916 18.199 1.00 67.44 242 LEU A C 1
ATOM 1929 O O . LEU A 1 242 ? -16.096 -7.526 19.101 1.00 67.44 242 LEU A O 1
ATOM 1933 N N . SER A 1 243 ? -15.476 -7.472 16.948 1.00 56.66 243 SER A N 1
ATOM 1934 C CA . SER A 1 243 ? -16.435 -6.440 16.558 1.00 56.66 243 SER A CA 1
ATOM 1935 C C . SER A 1 243 ? -17.897 -6.859 16.673 1.00 56.66 243 SER A C 1
ATOM 1937 O O . SER A 1 243 ? -18.760 -6.029 16.944 1.00 56.66 243 SER A O 1
ATOM 1939 N N . GLU A 1 244 ? -18.163 -8.146 16.481 1.00 70.19 244 GLU A N 1
ATOM 1940 C CA . GLU A 1 244 ? -19.487 -8.752 16.590 1.00 70.19 244 GLU A CA 1
ATOM 1941 C C . GLU A 1 244 ? -19.823 -9.152 18.035 1.00 70.19 244 GLU A C 1
ATOM 1943 O O . GLU A 1 244 ? -20.881 -9.726 18.282 1.00 70.19 244 GLU A O 1
ATOM 1948 N N . GLY A 1 245 ? -18.918 -8.910 18.994 1.00 74.50 245 GLY A N 1
ATOM 1949 C CA . GLY A 1 245 ? -19.081 -9.351 20.380 1.00 74.50 245 GLY A CA 1
ATOM 1950 C C . GLY A 1 245 ? -19.051 -10.875 20.543 1.00 74.50 245 GLY A C 1
ATOM 1951 O O . GLY A 1 245 ? -19.490 -11.399 21.563 1.00 74.50 245 GLY A O 1
ATOM 1952 N N . ARG A 1 246 ? -18.535 -11.620 19.554 1.00 78.38 246 ARG A N 1
ATOM 1953 C CA . ARG A 1 246 ? -18.349 -13.077 19.659 1.00 78.38 246 ARG A CA 1
ATOM 1954 C C . ARG A 1 246 ? -17.188 -13.437 20.588 1.00 78.38 246 ARG A C 1
ATOM 1956 O O . ARG A 1 246 ? -17.143 -14.569 21.071 1.00 78.38 246 ARG A O 1
ATOM 1963 N N . ILE A 1 247 ? -16.281 -12.497 20.850 1.00 81.44 247 ILE A N 1
ATOM 1964 C CA . ILE A 1 247 ? -15.205 -12.596 21.843 1.00 81.44 247 ILE A CA 1
ATOM 1965 C C . ILE A 1 247 ? -15.286 -11.396 22.773 1.00 81.44 247 ILE A C 1
ATOM 1967 O O . ILE A 1 247 ? -15.407 -10.259 22.324 1.00 81.44 247 ILE A O 1
ATOM 1971 N N . GLU A 1 248 ? -15.168 -11.662 24.067 1.00 78.38 248 GLU A N 1
ATOM 1972 C CA . GLU A 1 248 ? -15.196 -10.629 25.091 1.00 78.38 248 GLU A CA 1
ATOM 1973 C C . GLU A 1 248 ? -13.878 -9.827 25.094 1.00 78.38 248 GLU A C 1
ATOM 1975 O O . GLU A 1 248 ? -12.798 -10.412 25.216 1.00 78.38 248 GLU A O 1
ATOM 1980 N N . PRO A 1 249 ? -13.908 -8.483 25.036 1.00 67.81 249 PRO A N 1
ATOM 1981 C CA . PRO A 1 249 ? -12.690 -7.666 25.072 1.00 67.81 249 PRO A CA 1
ATOM 1982 C C . PRO A 1 249 ? -11.817 -7.912 26.314 1.00 67.81 249 PRO A C 1
ATOM 1984 O O . PRO A 1 249 ? -10.589 -7.828 26.255 1.00 67.81 249 PRO A O 1
ATOM 1987 N N . GLN A 1 250 ? -12.439 -8.274 27.441 1.00 71.44 250 GLN A N 1
ATOM 1988 C CA . GLN A 1 250 ? -11.760 -8.578 28.707 1.00 71.44 250 GLN A CA 1
ATOM 1989 C C . GLN A 1 250 ? -10.792 -9.771 28.622 1.00 71.44 250 GLN A C 1
ATOM 1991 O O . GLN A 1 250 ? -9.868 -9.882 29.432 1.00 71.44 250 GLN A O 1
ATOM 1996 N N . SER A 1 251 ? -10.936 -10.628 27.608 1.00 74.06 251 SER A N 1
ATOM 1997 C CA . SER A 1 251 ? -10.041 -11.761 27.363 1.00 74.06 251 SER A CA 1
ATOM 1998 C C . SER A 1 251 ? -8.623 -11.337 26.987 1.00 74.06 251 SER A C 1
ATOM 2000 O O . SER A 1 251 ? -7.687 -12.119 27.118 1.00 74.06 251 SER A O 1
ATOM 2002 N N . PHE A 1 252 ? -8.415 -10.080 26.596 1.00 62.19 252 PHE A N 1
ATOM 2003 C CA . PHE A 1 252 ? -7.089 -9.538 26.295 1.00 62.19 252 PHE A CA 1
ATOM 2004 C C . PHE A 1 252 ? -6.366 -8.941 27.515 1.00 62.19 252 PHE A C 1
ATOM 2006 O O . PHE A 1 252 ? -5.199 -8.568 27.409 1.00 62.19 252 PHE A O 1
ATOM 2013 N N . GLY A 1 253 ? -7.008 -8.930 28.691 1.00 53.47 253 GLY A N 1
ATOM 2014 C CA . GLY A 1 253 ? -6.431 -8.423 29.938 1.00 53.47 253 GLY A CA 1
ATOM 2015 C C . GLY A 1 253 ? -6.378 -6.890 30.028 1.00 53.47 253 GLY A C 1
ATOM 2016 O O . GLY A 1 253 ? -6.457 -6.170 29.039 1.00 53.47 253 GLY A O 1
ATOM 2017 N N . ALA A 1 254 ? -6.237 -6.371 31.252 1.00 40.41 254 ALA A N 1
ATOM 2018 C CA . ALA A 1 254 ? -6.311 -4.939 31.572 1.00 40.41 254 ALA A CA 1
ATOM 2019 C C . ALA A 1 254 ? -5.034 -4.123 31.249 1.00 40.41 254 ALA A C 1
ATOM 2021 O O . ALA A 1 254 ? -4.851 -3.034 31.795 1.00 40.41 254 ALA A O 1
ATOM 2022 N N . ARG A 1 255 ? -4.122 -4.617 30.394 1.00 36.97 255 ARG A N 1
ATOM 2023 C CA . ARG A 1 255 ? -2.912 -3.871 29.994 1.00 36.97 255 ARG A CA 1
ATOM 2024 C C . ARG A 1 255 ? -2.671 -3.885 28.478 1.00 36.97 255 ARG A C 1
ATOM 2026 O O . ARG A 1 255 ? -2.784 -4.936 27.850 1.00 36.97 255 ARG A O 1
ATOM 2033 N N . PRO A 1 256 ? -2.314 -2.729 27.885 1.00 38.88 256 PRO A N 1
ATOM 2034 C CA . PRO A 1 256 ? -2.471 -2.470 26.462 1.00 38.88 256 PRO A CA 1
ATOM 2035 C C . PRO A 1 256 ? -1.241 -2.934 25.673 1.00 38.88 256 PRO A C 1
ATOM 2037 O O . PRO A 1 256 ? -0.355 -2.148 25.366 1.00 38.88 256 PRO A O 1
ATOM 2040 N N . ALA A 1 257 ? -1.186 -4.217 25.321 1.00 37.78 257 ALA A N 1
ATOM 2041 C CA . ALA A 1 257 ? -0.314 -4.694 24.237 1.00 37.78 257 ALA A CA 1
ATOM 2042 C C . ALA A 1 257 ? -1.067 -4.816 22.895 1.00 37.78 257 ALA A C 1
ATOM 2044 O O . ALA A 1 257 ? -0.449 -4.907 21.840 1.00 37.78 257 ALA A O 1
ATOM 2045 N N . LEU A 1 258 ? -2.402 -4.691 22.919 1.00 38.09 258 LEU A N 1
ATOM 2046 C CA . LEU A 1 258 ? -3.234 -4.413 21.741 1.00 38.09 258 LEU A CA 1
ATOM 2047 C C . LEU A 1 258 ? -3.074 -2.973 21.215 1.00 38.09 258 LEU A C 1
ATOM 2049 O O . LEU A 1 258 ? -3.786 -2.595 20.299 1.00 38.09 258 LEU A O 1
ATOM 2053 N N . ALA A 1 259 ? -2.158 -2.168 21.763 1.00 37.53 259 ALA A N 1
ATOM 2054 C CA . ALA A 1 259 ? -1.812 -0.854 21.216 1.00 37.53 259 ALA A CA 1
ATOM 2055 C C . ALA A 1 259 ? -1.053 -0.942 19.874 1.00 37.53 259 ALA A C 1
ATOM 2057 O O . ALA A 1 259 ? -1.047 0.026 19.124 1.00 37.53 259 ALA A O 1
ATOM 2058 N N . ASN A 1 260 ? -0.470 -2.105 19.550 1.00 40.00 260 ASN A N 1
ATOM 2059 C CA . ASN A 1 260 ? 0.229 -2.339 18.277 1.00 40.00 260 ASN A CA 1
ATOM 2060 C C . ASN A 1 260 ? -0.640 -3.034 17.217 1.00 40.00 260 ASN A C 1
ATOM 2062 O O . ASN A 1 260 ? -0.200 -3.230 16.090 1.00 40.00 260 ASN A O 1
ATOM 2066 N N . LEU A 1 261 ? -1.875 -3.402 17.561 1.00 43.47 261 LEU A N 1
ATOM 2067 C CA . LEU A 1 261 ? -2.904 -3.740 16.586 1.00 43.47 261 LEU A CA 1
ATOM 2068 C C . LEU A 1 261 ? -3.909 -2.590 16.580 1.00 43.47 261 LEU A C 1
ATOM 2070 O O . LEU A 1 261 ? -4.233 -2.067 17.644 1.00 43.47 261 LEU A O 1
ATOM 2074 N N . PRO A 1 262 ? -4.463 -2.193 15.430 1.00 48.06 262 PRO A N 1
ATOM 2075 C CA . PRO A 1 262 ? -5.347 -1.036 15.343 1.00 48.06 262 PRO A CA 1
ATOM 2076 C C . PRO A 1 262 ? -6.707 -1.241 16.049 1.00 48.06 262 PRO A C 1
ATOM 2078 O O . PRO A 1 262 ? -7.657 -0.557 15.730 1.00 48.06 262 PRO A O 1
ATOM 2081 N N . LEU A 1 263 ? -6.864 -2.148 17.020 1.00 41.75 263 LEU A N 1
ATOM 2082 C CA . LEU A 1 263 ? -8.108 -2.383 17.770 1.00 41.75 263 LEU A CA 1
ATOM 2083 C C . LEU A 1 263 ? -8.338 -1.385 18.920 1.00 41.75 263 LEU A C 1
ATOM 2085 O O . LEU A 1 263 ? -9.486 -1.033 19.192 1.00 41.75 263 LEU A O 1
ATOM 2089 N N . ALA A 1 264 ? -7.281 -0.886 19.573 1.00 41.69 264 ALA A N 1
ATOM 2090 C CA . ALA A 1 264 ? -7.412 0.065 20.686 1.00 41.69 264 ALA A CA 1
ATOM 2091 C C . ALA A 1 264 ? -8.106 1.401 20.306 1.00 41.69 264 ALA A C 1
ATOM 2093 O O . ALA A 1 264 ? -8.951 1.866 21.078 1.00 41.69 264 ALA A O 1
ATOM 2094 N N . PRO A 1 265 ? -7.863 1.993 19.117 1.00 47.41 265 PRO A N 1
ATOM 2095 C CA . PRO A 1 265 ? -8.588 3.183 18.668 1.00 47.41 265 PRO A CA 1
ATOM 2096 C C . PRO A 1 265 ? -10.095 2.962 18.479 1.00 47.41 265 PRO A C 1
ATOM 2098 O O . PRO A 1 265 ? -10.873 3.891 18.679 1.00 47.41 265 PRO A O 1
ATOM 2101 N N . ARG A 1 266 ? -10.539 1.744 18.130 1.00 46.09 266 ARG A N 1
ATOM 2102 C CA . ARG A 1 266 ? -11.963 1.453 17.889 1.00 46.09 266 ARG A CA 1
ATOM 2103 C C . ARG A 1 266 ? -12.797 1.586 19.165 1.00 46.09 266 ARG A C 1
ATOM 2105 O O . ARG A 1 266 ? -13.814 2.274 19.160 1.00 46.09 266 ARG A O 1
ATOM 2112 N N . LEU A 1 267 ? -12.322 1.002 20.267 1.00 40.94 267 LEU A N 1
ATOM 2113 C CA . LEU A 1 267 ? -12.996 1.061 21.572 1.00 40.94 267 LEU A CA 1
ATOM 2114 C C . LEU A 1 267 ? -13.002 2.487 22.154 1.00 40.94 267 LEU A C 1
ATOM 2116 O O . LEU A 1 267 ? -13.988 2.906 22.758 1.00 40.94 267 LEU A O 1
ATOM 2120 N N . ALA A 1 268 ? -11.939 3.265 21.918 1.00 47.91 268 ALA A N 1
ATOM 2121 C CA . ALA A 1 268 ? -11.882 4.676 22.305 1.00 47.91 268 ALA A CA 1
ATOM 2122 C C . ALA A 1 268 ? -12.826 5.563 21.464 1.00 47.91 268 ALA A C 1
ATOM 2124 O O . ALA A 1 268 ? -13.442 6.486 22.002 1.00 47.91 268 ALA A O 1
ATOM 2125 N N . CYS A 1 269 ? -12.980 5.264 20.167 1.00 48.28 269 CYS A N 1
ATOM 2126 C CA . CYS A 1 269 ? -13.901 5.962 19.268 1.00 48.28 269 CYS A CA 1
ATOM 2127 C C . CYS A 1 269 ? -15.380 5.693 19.581 1.00 48.28 269 CYS A C 1
ATOM 2129 O O . CYS A 1 269 ? -16.208 6.569 19.334 1.00 48.28 269 CYS A O 1
ATOM 2131 N N . GLU A 1 270 ? -15.743 4.508 20.077 1.00 50.94 270 GLU A N 1
ATOM 2132 C CA . GLU A 1 270 ? -17.141 4.141 20.355 1.00 50.94 270 GLU A CA 1
ATOM 2133 C C . GLU A 1 270 ? -17.650 4.704 21.698 1.00 50.94 270 GLU A C 1
ATOM 2135 O O . GLU A 1 270 ? -18.808 5.110 21.789 1.00 50.94 270 GLU A O 1
ATOM 2140 N N . ALA A 1 271 ? -16.784 4.847 22.707 1.00 46.75 271 ALA A N 1
ATOM 2141 C CA . ALA A 1 271 ? -17.172 5.260 24.062 1.00 46.75 271 ALA A CA 1
ATOM 2142 C C . ALA A 1 271 ? -17.537 6.757 24.236 1.00 46.75 271 ALA A C 1
ATOM 2144 O O . ALA A 1 271 ? -17.967 7.151 25.316 1.00 46.75 271 ALA A O 1
ATOM 2145 N N . ASN A 1 272 ? -17.372 7.609 23.213 1.00 51.28 272 ASN A N 1
ATOM 2146 C CA . ASN A 1 272 ? -17.342 9.076 23.383 1.00 51.28 272 ASN A CA 1
ATOM 2147 C C . ASN A 1 272 ? -18.271 9.891 22.448 1.00 51.28 272 ASN A C 1
ATOM 2149 O O . ASN A 1 272 ? -18.051 11.084 22.234 1.00 51.28 272 ASN A O 1
ATOM 2153 N N . ARG A 1 273 ? -19.303 9.274 21.858 1.00 58.47 273 ARG A N 1
ATOM 2154 C CA . ARG A 1 273 ? -19.897 9.753 20.589 1.00 58.47 273 ARG A CA 1
ATOM 2155 C C . ARG A 1 273 ? -20.965 10.849 20.617 1.00 58.47 273 ARG A C 1
ATOM 2157 O O . ARG A 1 273 ? -21.406 11.238 19.538 1.00 58.47 273 ARG A O 1
ATOM 2164 N N . THR A 1 274 ? -21.387 11.403 21.752 1.00 55.97 274 THR A N 1
ATOM 2165 C CA . THR A 1 274 ? -22.483 12.396 21.724 1.00 55.97 274 THR A CA 1
ATOM 2166 C C . THR A 1 274 ? -22.282 13.558 22.690 1.00 55.97 274 THR A C 1
ATOM 2168 O O . THR A 1 274 ? -22.176 13.351 23.893 1.00 55.97 274 THR A O 1
ATOM 2171 N N . GLY A 1 275 ? -22.293 14.788 22.159 1.00 67.75 275 GLY A N 1
ATOM 2172 C CA . GLY A 1 275 ? -22.454 16.026 22.937 1.00 67.75 275 GLY A CA 1
ATOM 2173 C C . GLY A 1 275 ? -21.206 16.892 23.136 1.00 67.75 275 GLY A C 1
ATOM 2174 O O . GLY A 1 275 ? -21.347 18.012 23.615 1.00 67.75 275 GLY A O 1
ATOM 2175 N N . ARG A 1 276 ? -20.009 16.429 22.746 1.00 84.12 276 ARG A N 1
ATOM 2176 C CA . ARG A 1 276 ? -18.778 17.244 22.769 1.00 84.12 276 ARG A CA 1
ATOM 2177 C C . ARG A 1 276 ? -18.271 17.582 21.369 1.00 84.12 276 ARG A C 1
ATOM 2179 O O . ARG A 1 276 ? -18.537 16.843 20.419 1.00 84.12 276 ARG A O 1
ATOM 2186 N N . GLU A 1 277 ? -17.527 18.679 21.262 1.00 88.25 277 GLU A N 1
ATOM 2187 C CA . GLU A 1 277 ? -16.792 19.055 20.048 1.00 88.25 277 GLU A CA 1
ATOM 2188 C C . GLU A 1 277 ? -15.744 17.977 19.702 1.00 88.25 277 GLU A C 1
ATOM 2190 O O . GLU A 1 277 ? -15.197 17.313 20.595 1.00 88.25 277 GLU A O 1
ATOM 2195 N N . ALA A 1 278 ? -15.531 17.737 18.404 1.00 91.88 278 ALA A N 1
ATOM 2196 C CA . ALA A 1 278 ? -14.567 16.752 17.927 1.00 91.88 278 ALA A CA 1
ATOM 2197 C C . ALA A 1 278 ? -13.137 17.228 18.211 1.00 91.88 278 ALA A C 1
ATOM 2199 O O . ALA A 1 278 ? -12.785 18.370 17.935 1.00 91.88 278 ALA A O 1
ATOM 2200 N N . ARG A 1 279 ? -12.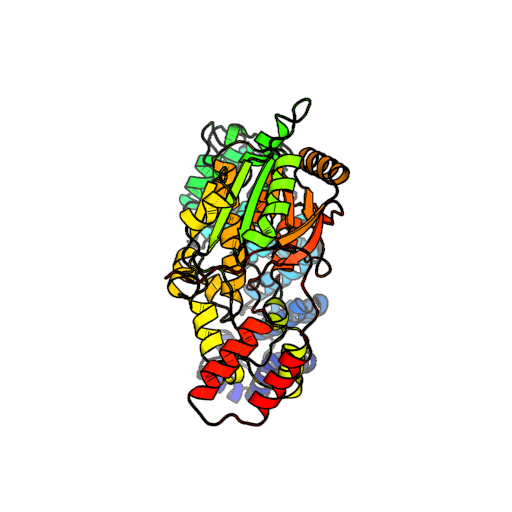300 16.339 18.746 1.00 95.56 279 ARG A N 1
ATOM 2201 C CA . ARG A 1 279 ? -10.862 16.573 18.877 1.00 95.56 279 ARG A CA 1
ATOM 2202 C C . ARG A 1 279 ? -10.189 16.130 17.591 1.00 95.56 279 ARG A C 1
ATOM 2204 O O . ARG A 1 279 ? -10.221 14.939 17.270 1.00 95.56 279 ARG A O 1
ATOM 2211 N N . VAL A 1 280 ? -9.581 17.074 16.885 1.00 97.94 280 VAL A N 1
ATOM 2212 C CA . VAL A 1 280 ? -8.998 16.842 15.563 1.00 97.94 280 VAL A CA 1
ATOM 2213 C C . VAL A 1 280 ? -7.476 16.951 15.626 1.00 97.94 280 VAL A C 1
ATOM 2215 O O . VAL A 1 280 ? -6.943 17.880 16.227 1.00 97.94 280 VAL A O 1
ATOM 2218 N N . ALA A 1 281 ? -6.780 16.006 14.997 1.00 98.56 281 ALA A N 1
ATOM 2219 C CA . ALA A 1 281 ? -5.354 16.125 14.701 1.00 98.56 281 ALA A CA 1
ATOM 2220 C C . ALA A 1 281 ? -5.160 16.428 13.212 1.00 98.56 281 ALA A C 1
ATOM 2222 O O . ALA A 1 281 ? -5.689 15.704 12.368 1.00 98.56 281 ALA A O 1
ATOM 2223 N N . LEU A 1 282 ? -4.370 17.453 12.891 1.00 98.69 282 LEU A N 1
ATOM 2224 C CA . LEU A 1 282 ? -3.916 17.753 11.536 1.00 98.69 282 LEU A CA 1
ATOM 2225 C C . LEU A 1 282 ? -2.479 17.254 11.362 1.00 98.69 282 LEU A C 1
ATOM 2227 O O . LEU A 1 282 ? -1.530 17.800 11.921 1.00 98.69 282 LEU A O 1
ATOM 2231 N N . CYS A 1 283 ? -2.337 16.198 10.576 1.00 98.69 283 CYS A N 1
ATOM 2232 C CA . CYS A 1 283 ? -1.094 15.498 10.303 1.00 98.69 283 CYS A CA 1
ATOM 2233 C C . CYS A 1 283 ? -0.539 15.897 8.931 1.00 98.69 283 CYS A C 1
ATOM 2235 O O . CYS A 1 283 ? -1.056 15.480 7.891 1.00 98.69 283 CYS A O 1
ATOM 2237 N N . LEU A 1 284 ? 0.545 16.665 8.916 1.00 98.50 284 LEU A N 1
ATOM 2238 C CA . LEU A 1 284 ? 1.274 17.010 7.703 1.00 98.50 284 LEU A CA 1
ATOM 2239 C C . LEU A 1 284 ? 2.377 15.977 7.454 1.00 98.50 284 LEU A C 1
ATOM 2241 O O . LEU A 1 284 ? 3.268 15.806 8.283 1.00 98.50 284 LEU A O 1
ATOM 2245 N N . SER A 1 285 ? 2.325 15.279 6.318 1.00 97.50 285 SER A N 1
ATOM 2246 C CA . SER A 1 285 ? 3.349 14.289 5.939 1.00 97.50 285 SER A CA 1
ATOM 2247 C C . SER A 1 285 ? 3.784 14.455 4.490 1.00 97.50 285 SER A C 1
ATOM 2249 O O . SER A 1 285 ? 2.949 14.490 3.585 1.00 97.50 285 SER A O 1
ATOM 2251 N N . GLY A 1 286 ? 5.093 14.561 4.255 1.00 95.25 286 GLY A N 1
ATOM 2252 C CA . GLY A 1 286 ? 5.651 14.670 2.907 1.00 95.25 286 GLY A CA 1
ATOM 2253 C C . GLY A 1 286 ? 6.868 15.586 2.815 1.00 95.25 286 GLY A C 1
ATOM 2254 O O . GLY A 1 286 ? 7.662 15.677 3.741 1.00 95.25 286 GLY A O 1
ATOM 2255 N N . GLN A 1 287 ? 7.027 16.232 1.660 1.00 92.56 287 GLN A N 1
ATOM 2256 C CA . GLN A 1 287 ? 8.140 17.136 1.360 1.00 92.56 287 GLN A CA 1
ATOM 2257 C C . GLN A 1 287 ? 7.714 18.597 1.535 1.00 92.56 287 GLN A C 1
ATOM 2259 O O . GLN A 1 287 ? 6.702 19.007 0.974 1.00 92.56 287 GLN A O 1
ATOM 2264 N N . MET A 1 288 ? 8.501 19.384 2.270 1.00 92.69 288 MET A N 1
ATOM 2265 C CA . MET A 1 288 ? 8.273 20.817 2.506 1.00 92.69 288 MET A CA 1
ATOM 2266 C C . MET A 1 288 ? 9.001 21.678 1.464 1.00 92.69 288 MET A C 1
ATOM 2268 O O . MET A 1 288 ? 9.997 22.326 1.770 1.00 92.69 288 MET A O 1
ATOM 2272 N N . ARG A 1 289 ? 8.529 21.654 0.210 1.00 90.19 289 ARG A N 1
ATOM 2273 C CA . ARG A 1 289 ? 9.214 22.334 -0.906 1.00 90.19 289 ARG A CA 1
ATOM 2274 C C . ARG A 1 289 ? 9.169 23.859 -0.791 1.00 90.19 289 ARG A C 1
ATOM 2276 O O . ARG A 1 289 ? 10.210 24.489 -0.923 1.00 90.19 289 ARG A O 1
ATOM 2283 N N . ASP A 1 290 ? 7.992 24.429 -0.532 1.00 91.44 290 ASP A N 1
ATOM 2284 C CA . ASP A 1 290 ? 7.801 25.866 -0.295 1.00 91.44 290 ASP A CA 1
ATOM 2285 C C . ASP A 1 290 ? 6.767 26.084 0.819 1.00 91.44 290 ASP A C 1
ATOM 2287 O O . ASP A 1 290 ? 5.552 26.109 0.605 1.00 91.44 290 ASP A O 1
ATOM 2291 N N . MET A 1 291 ? 7.273 26.189 2.050 1.00 91.69 291 MET A N 1
ATOM 2292 C CA . MET A 1 291 ? 6.433 26.386 3.230 1.00 91.69 291 MET A CA 1
ATOM 2293 C C . MET A 1 291 ? 5.754 27.750 3.224 1.00 91.69 291 MET A C 1
ATOM 2295 O O . MET A 1 291 ? 4.609 27.839 3.652 1.00 91.69 291 MET A O 1
ATOM 2299 N N . ALA A 1 292 ? 6.430 28.798 2.750 1.00 92.56 292 ALA A N 1
ATOM 2300 C CA . ALA A 1 292 ? 5.903 30.156 2.796 1.00 92.56 292 ALA A CA 1
ATOM 2301 C C . ALA A 1 292 ? 4.636 30.288 1.943 1.00 92.56 292 ALA A C 1
ATOM 2303 O O . ALA A 1 292 ? 3.686 30.950 2.356 1.00 92.56 292 ALA A O 1
ATOM 2304 N N . GLN A 1 293 ? 4.602 29.613 0.793 1.00 93.81 293 GLN A N 1
ATOM 2305 C CA . GLN A 1 293 ? 3.440 29.618 -0.087 1.00 93.81 293 GLN A CA 1
ATOM 2306 C C . GLN A 1 293 ? 2.282 28.751 0.443 1.00 93.81 293 GLN A C 1
ATOM 2308 O O . GLN A 1 293 ? 1.127 29.168 0.362 1.00 93.81 293 GLN A O 1
ATOM 2313 N N . ALA A 1 294 ? 2.558 27.563 0.999 1.00 95.31 294 ALA A N 1
ATOM 2314 C CA . ALA A 1 294 ? 1.513 26.646 1.481 1.00 95.31 294 ALA A CA 1
ATOM 2315 C C . ALA A 1 294 ? 0.937 27.024 2.863 1.00 95.31 294 ALA A C 1
ATOM 2317 O O . ALA A 1 294 ? -0.240 26.783 3.151 1.00 95.31 294 ALA A O 1
ATOM 2318 N N . GLN A 1 295 ? 1.754 27.637 3.725 1.00 96.25 295 GLN A N 1
ATOM 2319 C CA . GLN A 1 295 ? 1.444 27.889 5.135 1.00 96.25 295 GLN A CA 1
ATOM 2320 C C . GLN A 1 295 ? 0.135 28.657 5.388 1.00 96.25 295 GLN A C 1
ATOM 2322 O O . GLN A 1 295 ? -0.616 28.217 6.264 1.00 96.25 295 GLN A O 1
ATOM 2327 N N . PRO A 1 296 ? -0.215 29.733 4.651 1.00 97.06 296 PRO A N 1
ATOM 2328 C CA . PRO A 1 296 ? -1.424 30.502 4.947 1.00 97.06 296 PRO A CA 1
ATOM 2329 C C . PRO A 1 296 ? -2.708 29.666 4.873 1.00 97.06 296 PRO A C 1
ATOM 2331 O O . PRO A 1 296 ? -3.605 29.822 5.702 1.00 97.06 296 PRO A O 1
ATOM 2334 N N . GLN A 1 297 ? -2.796 28.748 3.907 1.00 96.44 297 GLN A N 1
ATOM 2335 C CA . GLN A 1 297 ? -3.964 27.879 3.733 1.00 96.44 297 GLN A CA 1
ATOM 2336 C C . GLN A 1 297 ? -4.017 26.785 4.802 1.00 96.44 297 GLN A C 1
ATOM 2338 O O . GLN A 1 297 ? -5.088 26.494 5.335 1.00 96.44 297 GLN A O 1
ATOM 2343 N N . ILE A 1 298 ? -2.861 26.217 5.153 1.00 97.94 298 ILE A N 1
ATOM 2344 C CA . ILE A 1 298 ? -2.751 25.176 6.179 1.00 97.94 298 ILE A CA 1
ATOM 2345 C C . ILE A 1 298 ? -3.106 25.725 7.565 1.00 97.94 298 ILE A C 1
ATOM 2347 O O . ILE A 1 298 ? -3.861 25.075 8.287 1.00 97.94 298 ILE A O 1
ATOM 2351 N N . LEU A 1 299 ? -2.624 26.919 7.936 1.00 98.00 299 LEU A N 1
ATOM 2352 C CA . LEU A 1 299 ? -3.003 27.538 9.213 1.00 98.00 299 LEU A CA 1
ATOM 2353 C C . LEU A 1 299 ? -4.491 27.879 9.254 1.00 98.00 299 LEU A C 1
ATOM 2355 O O . LEU A 1 299 ? -5.157 27.564 10.234 1.00 98.00 299 LEU A O 1
ATOM 2359 N N . ARG A 1 300 ? -5.037 28.434 8.164 1.00 97.62 300 ARG A N 1
ATOM 2360 C CA . ARG A 1 300 ? -6.475 28.710 8.066 1.00 97.62 300 ARG A CA 1
ATOM 2361 C C . ARG A 1 300 ? -7.314 27.440 8.244 1.00 97.62 300 ARG A C 1
ATOM 2363 O O . ARG A 1 300 ? -8.342 27.483 8.911 1.00 97.62 300 ARG A O 1
ATOM 2370 N N . LEU A 1 301 ? -6.886 26.320 7.657 1.00 97.75 301 LEU A N 1
ATOM 2371 C CA . LEU A 1 301 ? -7.531 25.020 7.846 1.00 97.75 301 LEU A CA 1
ATOM 2372 C C . LEU A 1 301 ? -7.450 24.561 9.309 1.00 97.75 301 LEU A C 1
ATOM 2374 O O . LEU A 1 301 ? -8.460 24.137 9.863 1.00 97.75 301 LEU A O 1
ATOM 2378 N N . ALA A 1 302 ? -6.263 24.636 9.919 1.00 97.88 302 ALA A N 1
ATOM 2379 C CA . ALA A 1 302 ? -6.037 24.215 11.300 1.00 97.88 302 ALA A CA 1
ATOM 2380 C C . ALA A 1 302 ? -6.895 25.006 12.296 1.00 97.88 302 ALA A C 1
ATOM 2382 O O . ALA A 1 302 ? -7.482 24.404 13.195 1.00 97.88 302 ALA A O 1
ATOM 2383 N N . ASP A 1 303 ? -7.009 26.320 12.094 1.00 97.56 303 ASP A N 1
ATOM 2384 C CA . ASP A 1 303 ? -7.845 27.205 12.904 1.00 97.56 303 ASP A CA 1
ATOM 2385 C C . ASP A 1 303 ? -9.336 26.875 12.747 1.00 97.56 303 ASP A C 1
ATOM 2387 O O . ASP A 1 303 ? -10.049 26.780 13.746 1.00 97.56 303 ASP A O 1
ATOM 2391 N N . GLU A 1 304 ? -9.804 26.640 11.513 1.00 97.44 304 GLU A N 1
ATOM 2392 C CA . GLU A 1 304 ? -11.206 26.299 11.232 1.00 97.44 304 GLU A CA 1
ATOM 2393 C C . GLU A 1 304 ? -11.643 25.024 11.967 1.00 97.44 304 GLU A C 1
ATOM 2395 O O . GLU A 1 304 ? -12.707 24.982 12.581 1.00 97.44 304 GLU A O 1
ATOM 2400 N N . ILE A 1 305 ? -10.809 23.981 11.931 1.00 96.56 305 ILE A N 1
ATOM 2401 C CA . ILE A 1 305 ? -11.122 22.680 12.543 1.00 96.56 305 ILE A CA 1
ATOM 2402 C C . ILE A 1 305 ? -10.595 22.550 13.979 1.00 96.56 305 ILE A C 1
ATOM 2404 O O . ILE A 1 305 ? -10.708 21.474 14.569 1.00 96.56 305 ILE A O 1
ATOM 2408 N N . LYS A 1 306 ? -10.000 23.623 14.524 1.00 97.00 306 LYS A N 1
ATOM 2409 C CA . LYS A 1 306 ? -9.355 23.682 15.847 1.00 97.00 306 LYS A CA 1
ATOM 2410 C C . LYS A 1 306 ? -8.420 22.493 16.102 1.00 97.00 306 LYS A C 1
ATOM 2412 O O . LYS A 1 306 ? -8.507 21.831 17.139 1.00 97.00 306 LYS A O 1
ATOM 2417 N N . ALA A 1 307 ? -7.569 22.181 15.128 1.00 98.00 307 ALA A N 1
ATOM 2418 C CA . ALA A 1 307 ? -6.713 21.001 15.181 1.00 98.00 307 ALA A CA 1
ATOM 2419 C C . ALA A 1 307 ? -5.402 21.232 15.936 1.00 98.00 307 ALA A C 1
ATOM 2421 O O . ALA A 1 307 ? -4.738 22.256 15.775 1.00 98.00 307 ALA A O 1
ATOM 2422 N N . ASP A 1 308 ? -4.962 20.193 16.644 1.00 98.56 308 ASP A N 1
ATOM 2423 C CA . ASP A 1 308 ? -3.561 20.060 17.038 1.00 98.56 308 ASP A CA 1
ATOM 2424 C C . ASP A 1 308 ? -2.730 19.645 15.817 1.00 98.56 308 ASP A C 1
ATOM 2426 O O . ASP A 1 308 ? -3.135 18.765 15.051 1.00 98.56 308 ASP A O 1
ATOM 2430 N N . MET A 1 309 ? -1.563 20.261 15.626 1.00 98.62 309 MET A N 1
ATOM 2431 C CA . MET A 1 309 ? -0.765 20.086 14.412 1.00 98.62 309 MET A CA 1
ATOM 2432 C C . MET A 1 309 ? 0.473 19.216 14.638 1.00 98.62 309 MET A C 1
ATOM 2434 O O . MET A 1 309 ? 1.245 19.415 15.580 1.00 98.62 309 MET A O 1
ATOM 2438 N N . PHE A 1 310 ? 0.687 18.282 13.717 1.00 98.69 310 PHE A N 1
ATOM 2439 C CA . PHE A 1 310 ? 1.803 17.343 13.712 1.00 98.69 310 PHE A CA 1
ATOM 2440 C C . PHE A 1 310 ? 2.445 17.333 12.332 1.00 98.69 310 PHE A C 1
ATOM 2442 O O . PHE A 1 310 ? 1.742 17.341 11.325 1.00 98.69 310 PHE A O 1
ATOM 2449 N N . ILE A 1 311 ? 3.771 17.305 12.275 1.00 98.62 311 ILE A N 1
ATOM 2450 C CA . ILE A 1 311 ? 4.536 17.367 11.032 1.00 98.62 311 ILE A CA 1
ATOM 2451 C C . ILE A 1 311 ? 5.572 16.249 11.044 1.00 98.62 311 ILE A C 1
ATOM 2453 O O . ILE A 1 311 ? 6.402 16.196 11.947 1.00 98.62 311 ILE A O 1
ATOM 2457 N N . ALA A 1 312 ? 5.551 15.397 10.022 1.00 98.25 312 ALA A N 1
ATOM 2458 C CA . ALA A 1 312 ? 6.659 14.507 9.689 1.00 98.25 312 ALA A CA 1
ATOM 2459 C C . ALA A 1 312 ? 7.152 14.830 8.274 1.00 98.25 312 ALA A C 1
ATOM 2461 O O . ALA A 1 312 ? 6.401 14.724 7.300 1.00 98.25 312 ALA A O 1
ATOM 2462 N N . THR A 1 313 ? 8.411 15.239 8.149 1.00 97.25 313 THR A N 1
ATOM 2463 C CA . THR A 1 313 ? 9.004 15.660 6.871 1.00 97.25 313 THR A CA 1
ATOM 2464 C C . THR A 1 313 ? 10.395 15.074 6.671 1.00 97.25 313 THR A C 1
ATOM 2466 O O . THR A 1 313 ? 11.050 14.635 7.615 1.00 97.25 313 THR A O 1
ATOM 2469 N N . TRP A 1 314 ? 10.854 15.088 5.425 1.00 95.12 314 TRP A N 1
ATOM 2470 C CA . TRP A 1 314 ? 12.247 14.826 5.078 1.00 95.12 314 TRP A CA 1
ATOM 2471 C C . TRP A 1 314 ? 13.135 16.028 5.418 1.00 95.12 314 TRP A C 1
ATOM 2473 O O . TRP A 1 314 ? 12.703 17.170 5.262 1.00 95.12 314 TRP A O 1
ATOM 2483 N N . GLU A 1 315 ? 14.379 15.765 5.827 1.00 93.75 315 GLU A N 1
ATOM 2484 C CA . GLU A 1 315 ? 15.436 16.780 5.985 1.00 93.75 315 GLU A CA 1
ATOM 2485 C C . GLU A 1 315 ? 15.745 17.475 4.652 1.00 93.75 315 GLU A C 1
ATOM 2487 O O . GLU A 1 315 ? 16.051 18.660 4.599 1.00 93.75 315 GLU A O 1
ATOM 2492 N N . ASN A 1 316 ? 15.623 16.746 3.543 1.00 89.81 316 ASN A N 1
ATOM 2493 C CA . ASN A 1 316 ? 15.770 17.299 2.210 1.00 89.81 316 ASN A CA 1
ATOM 2494 C C . ASN A 1 316 ? 14.408 17.819 1.760 1.00 89.81 316 ASN A C 1
ATOM 2496 O O . ASN A 1 316 ? 13.429 17.069 1.740 1.00 89.81 316 ASN A O 1
ATOM 2500 N N . ASN A 1 317 ? 14.349 19.083 1.334 1.00 84.19 317 ASN A N 1
ATOM 2501 C CA . ASN A 1 317 ? 13.097 19.737 0.941 1.00 84.19 317 ASN A CA 1
ATOM 2502 C C . ASN A 1 317 ? 12.367 19.032 -0.221 1.00 84.19 317 ASN A C 1
ATOM 2504 O O . ASN A 1 317 ? 11.185 19.274 -0.452 1.00 84.19 317 ASN A O 1
ATOM 2508 N N . GLY A 1 318 ? 13.057 18.144 -0.945 1.00 81.19 318 GLY A N 1
ATOM 2509 C CA . GLY A 1 318 ? 12.487 17.310 -1.991 1.00 81.19 318 GLY A CA 1
ATOM 2510 C C . GLY A 1 318 ? 12.379 17.976 -3.357 1.00 81.19 318 GLY A C 1
ATOM 2511 O O . GLY A 1 318 ? 11.766 17.400 -4.259 1.00 81.19 318 GLY A O 1
ATOM 2512 N N . VAL A 1 319 ? 12.953 19.167 -3.528 1.00 83.00 319 VAL A N 1
ATOM 2513 C CA . VAL A 1 319 ? 13.074 19.811 -4.835 1.00 83.00 319 VAL A CA 1
ATOM 2514 C C . VAL A 1 319 ? 14.155 19.082 -5.628 1.00 83.00 319 VAL A C 1
ATOM 2516 O O . VAL A 1 319 ? 15.290 18.939 -5.181 1.00 83.00 319 VAL A O 1
ATOM 2519 N N . ARG A 1 320 ? 13.790 18.557 -6.801 1.00 79.81 320 ARG A N 1
ATOM 2520 C CA . ARG A 1 320 ? 14.683 17.766 -7.655 1.00 79.81 320 ARG A CA 1
ATOM 2521 C C . ARG A 1 320 ? 14.586 18.255 -9.089 1.00 79.81 320 ARG A C 1
ATOM 2523 O O . ARG A 1 320 ? 13.488 18.499 -9.583 1.00 79.81 320 ARG A O 1
ATOM 2530 N N . PHE A 1 321 ? 15.729 18.319 -9.762 1.00 82.94 321 PHE A N 1
ATOM 2531 C CA . PHE A 1 321 ? 15.769 18.476 -11.209 1.00 82.94 321 PHE A CA 1
ATOM 2532 C C . PHE A 1 321 ? 15.687 17.087 -11.859 1.00 82.94 321 PHE A C 1
ATOM 2534 O O . PHE A 1 321 ? 16.531 16.242 -11.542 1.00 82.94 321 PHE A O 1
ATOM 2541 N N . PRO A 1 322 ? 14.699 16.797 -12.725 1.00 81.88 322 PRO A N 1
ATOM 2542 C CA . PRO A 1 322 ? 14.727 15.570 -13.511 1.00 81.88 322 PRO A CA 1
ATOM 2543 C C . PRO A 1 322 ? 15.983 15.590 -14.383 1.00 81.88 322 PRO A C 1
ATOM 2545 O O . PRO A 1 322 ? 16.243 16.600 -15.013 1.00 81.88 322 PRO A O 1
ATOM 2548 N N . THR A 1 323 ? 16.767 14.512 -14.429 1.00 81.75 323 THR A N 1
ATOM 2549 C CA . THR A 1 323 ? 17.952 14.418 -15.310 1.00 81.75 323 THR A CA 1
ATOM 2550 C C . THR A 1 323 ? 17.627 13.811 -16.678 1.00 81.75 323 THR A C 1
ATOM 2552 O O . THR A 1 323 ? 18.416 13.915 -17.611 1.00 81.75 323 THR A O 1
ATOM 2555 N N . SER A 1 324 ? 16.450 13.195 -16.825 1.00 85.44 324 SER A N 1
ATOM 2556 C CA . SER A 1 324 ? 15.978 12.566 -18.063 1.00 85.44 324 SER A CA 1
ATOM 2557 C C . SER A 1 324 ? 15.223 13.548 -18.973 1.00 85.44 324 SER A C 1
ATOM 2559 O O . SER A 1 324 ? 15.098 14.731 -18.668 1.00 85.44 324 SER A O 1
ATOM 2561 N N . ALA A 1 325 ? 14.682 13.057 -20.093 1.00 73.44 325 ALA A N 1
ATOM 2562 C CA . ALA A 1 325 ? 13.842 13.841 -21.010 1.00 73.44 325 ALA A CA 1
ATOM 2563 C C . ALA A 1 325 ? 12.449 14.200 -20.439 1.00 73.44 325 ALA A C 1
ATOM 2565 O O . ALA A 1 325 ? 11.692 14.948 -21.054 1.00 73.44 325 ALA A O 1
ATOM 2566 N N . HIS A 1 326 ? 12.074 13.673 -19.268 1.00 81.69 326 HIS A N 1
ATOM 2567 C CA . HIS A 1 326 ? 10.781 13.953 -18.640 1.00 81.69 326 HIS A CA 1
ATOM 2568 C C . HIS A 1 326 ? 10.813 15.277 -17.858 1.00 81.69 326 HIS A C 1
ATOM 2570 O O . HIS A 1 326 ? 10.866 15.295 -16.629 1.00 81.69 326 HIS A O 1
ATOM 2576 N N . LEU A 1 327 ? 10.745 16.397 -18.582 1.00 84.25 327 LEU A N 1
ATOM 2577 C CA . LEU A 1 327 ? 10.841 17.753 -18.020 1.00 84.25 327 LEU A CA 1
ATOM 2578 C C . LEU A 1 327 ? 9.531 18.301 -17.429 1.00 84.25 327 LEU A C 1
ATOM 2580 O O . LEU A 1 327 ? 9.480 19.449 -17.002 1.00 84.25 327 LEU A O 1
ATOM 2584 N N . SER A 1 328 ? 8.458 17.510 -17.369 1.00 76.62 328 SER A N 1
ATOM 2585 C CA . SER A 1 328 ? 7.142 17.972 -16.890 1.00 76.62 328 SER A CA 1
ATOM 2586 C C . SER A 1 328 ? 7.169 18.519 -15.457 1.00 76.62 328 SER A C 1
ATOM 2588 O O . SER A 1 328 ? 6.391 19.411 -15.126 1.00 76.62 328 SER A O 1
ATOM 2590 N N . HIS A 1 329 ? 8.091 18.036 -14.620 1.00 78.31 329 HIS A N 1
ATOM 2591 C CA . HIS A 1 329 ? 8.316 18.563 -13.274 1.00 78.31 329 HIS A CA 1
ATOM 2592 C C . HIS A 1 329 ? 8.865 19.998 -13.265 1.00 78.31 329 HIS A C 1
ATOM 2594 O O . HIS A 1 329 ? 8.580 20.734 -12.322 1.00 78.31 329 HIS A O 1
ATOM 2600 N N . LEU A 1 330 ? 9.584 20.419 -14.314 1.00 85.56 330 LEU A N 1
ATOM 2601 C CA . LEU A 1 330 ? 10.152 21.767 -14.413 1.00 85.56 330 LEU A CA 1
ATOM 2602 C C . LEU A 1 330 ? 9.085 22.850 -14.534 1.00 85.56 330 LEU A C 1
ATOM 2604 O O . LEU A 1 330 ? 9.323 23.970 -14.098 1.00 85.56 330 LEU A O 1
ATOM 2608 N N . LYS A 1 331 ? 7.883 22.515 -15.022 1.00 85.56 331 LYS A N 1
ATOM 2609 C CA . LYS A 1 331 ? 6.750 23.455 -15.091 1.00 85.56 331 LYS A CA 1
ATOM 2610 C C . LYS A 1 331 ? 6.340 24.022 -13.727 1.00 85.56 331 LYS A C 1
ATOM 2612 O O . LYS A 1 331 ? 5.603 24.994 -13.681 1.00 85.56 331 LYS A O 1
ATOM 2617 N N . ARG A 1 332 ? 6.778 23.401 -12.625 1.00 82.56 332 ARG A N 1
ATOM 2618 C CA . ARG A 1 332 ? 6.539 23.870 -11.248 1.00 82.56 332 ARG A CA 1
ATOM 2619 C C . ARG A 1 332 ? 7.649 24.771 -10.704 1.00 82.56 332 ARG A C 1
ATOM 2621 O O . ARG A 1 332 ? 7.550 25.220 -9.574 1.00 82.56 332 ARG A O 1
ATOM 2628 N N . MET A 1 333 ? 8.746 24.920 -11.439 1.00 88.06 333 MET A N 1
ATOM 2629 C CA . MET A 1 333 ? 9.969 25.567 -10.961 1.00 88.06 333 MET A CA 1
ATOM 2630 C C . MET A 1 333 ? 10.500 26.622 -11.929 1.00 88.06 333 MET A C 1
ATOM 2632 O O . MET A 1 333 ? 11.385 27.381 -11.557 1.00 88.06 333 MET A O 1
ATOM 2636 N N . MET A 1 334 ? 10.036 26.638 -13.176 1.00 90.94 334 MET A N 1
ATOM 2637 C CA . MET A 1 334 ? 10.563 27.485 -14.241 1.00 90.94 334 MET A CA 1
ATOM 2638 C C . MET A 1 334 ? 9.427 28.108 -15.053 1.00 90.94 334 MET A C 1
ATOM 2640 O O . MET A 1 334 ? 8.343 27.519 -15.118 1.00 90.94 334 MET A O 1
ATOM 2644 N N . PRO A 1 335 ? 9.680 29.251 -15.721 1.00 92.06 335 PRO A N 1
ATOM 2645 C CA . PRO A 1 335 ? 8.711 29.869 -16.616 1.00 92.06 335 PRO A CA 1
ATOM 2646 C C . PRO A 1 335 ? 8.247 28.884 -17.690 1.00 92.06 335 PRO A C 1
ATOM 2648 O O . PRO A 1 335 ? 9.061 28.176 -18.292 1.00 92.06 335 PRO A O 1
ATOM 2651 N N . HIS A 1 336 ? 6.935 28.840 -17.924 1.00 91.19 336 HIS A N 1
ATOM 2652 C CA . HIS A 1 336 ? 6.306 27.856 -18.805 1.00 91.19 336 HIS A CA 1
ATOM 2653 C C . HIS A 1 336 ? 6.928 27.848 -20.208 1.00 91.19 336 HIS A C 1
ATOM 2655 O O . HIS A 1 336 ? 7.256 26.783 -20.727 1.00 91.19 336 HIS A O 1
ATOM 2661 N N . ASP A 1 337 ? 7.163 29.027 -20.778 1.00 92.44 337 ASP A N 1
ATOM 2662 C CA . ASP A 1 337 ? 7.629 29.173 -22.158 1.00 92.44 337 ASP A CA 1
ATOM 2663 C C . ASP A 1 337 ? 9.074 28.695 -22.338 1.00 92.44 337 ASP A C 1
ATOM 2665 O O . ASP A 1 337 ? 9.428 28.126 -23.370 1.00 92.44 337 ASP A O 1
ATOM 2669 N N . VAL A 1 338 ? 9.895 28.807 -21.289 1.00 93.44 338 VAL A N 1
ATOM 2670 C CA . VAL A 1 338 ? 11.245 28.230 -21.275 1.00 93.44 338 VAL A CA 1
ATOM 2671 C C . VAL A 1 338 ? 11.187 26.702 -21.232 1.00 93.44 338 VAL A C 1
ATOM 2673 O O . VAL A 1 338 ? 11.949 26.033 -21.930 1.00 93.44 338 VAL A O 1
ATOM 2676 N N . VAL A 1 339 ? 10.268 26.128 -20.449 1.00 93.00 339 VAL A N 1
ATOM 2677 C CA . VAL A 1 339 ? 10.098 24.668 -20.383 1.00 93.00 339 VAL A CA 1
ATOM 2678 C C . VAL A 1 339 ? 9.583 24.112 -21.713 1.00 93.00 339 VAL A C 1
ATOM 2680 O O . VAL A 1 339 ? 10.083 23.082 -22.167 1.00 93.00 339 VAL A O 1
ATOM 2683 N N . GLU A 1 340 ? 8.627 24.783 -22.359 1.00 93.31 340 GLU A N 1
ATOM 2684 C CA . GLU A 1 340 ? 8.155 24.405 -23.700 1.00 93.31 340 GLU A CA 1
ATOM 2685 C C . GLU A 1 340 ? 9.285 24.465 -24.730 1.00 93.31 340 GLU A C 1
ATOM 2687 O O . GLU A 1 340 ? 9.456 23.529 -25.511 1.00 93.31 340 GLU A O 1
ATOM 2692 N N . TYR A 1 341 ? 10.129 25.495 -24.666 1.00 94.50 341 TYR A N 1
ATOM 2693 C CA . TYR A 1 341 ? 11.305 25.595 -25.522 1.00 94.50 341 TYR A CA 1
ATOM 2694 C C . TYR A 1 341 ? 12.297 24.437 -25.306 1.00 94.50 341 TYR A C 1
ATOM 2696 O O . TYR A 1 341 ? 12.774 23.836 -26.272 1.00 94.50 341 TYR A O 1
ATOM 2704 N N . PHE A 1 342 ? 12.575 24.045 -24.056 1.00 94.62 342 PHE A N 1
ATOM 2705 C CA . PHE A 1 342 ? 13.427 22.880 -23.772 1.00 94.62 342 PHE A CA 1
ATOM 2706 C C . PHE A 1 342 ? 12.859 21.582 -24.353 1.00 94.62 342 PHE A C 1
ATOM 2708 O O . PHE A 1 342 ? 13.611 20.767 -24.897 1.00 94.62 342 PHE A O 1
ATOM 2715 N N . LEU A 1 343 ? 11.538 21.402 -24.266 1.00 92.25 343 LEU A N 1
ATOM 2716 C CA . LEU A 1 343 ? 10.841 20.257 -24.849 1.00 92.25 343 LEU A CA 1
ATOM 2717 C C . LEU A 1 343 ? 10.917 20.270 -26.383 1.00 92.25 343 LEU A C 1
ATOM 2719 O O . LEU A 1 343 ? 11.206 19.231 -26.979 1.00 92.25 343 LEU A O 1
ATOM 2723 N N . GLU A 1 344 ? 10.732 21.429 -27.022 1.00 93.94 344 GLU A N 1
ATOM 2724 C CA . GLU A 1 344 ? 10.854 21.597 -28.477 1.00 93.94 344 GLU A CA 1
ATOM 2725 C C . GLU A 1 344 ? 12.261 21.233 -28.970 1.00 93.94 344 GLU A C 1
ATOM 2727 O O . GLU A 1 344 ? 12.424 20.487 -29.941 1.00 93.94 344 GLU A O 1
ATOM 2732 N N . LYS A 1 345 ? 13.293 21.697 -28.255 1.00 94.88 345 LYS A N 1
ATOM 2733 C CA . LYS A 1 345 ? 14.700 21.388 -28.548 1.00 94.88 345 LYS A CA 1
ATOM 2734 C C . LYS A 1 345 ? 15.129 19.986 -28.112 1.00 94.88 345 LYS A C 1
ATOM 2736 O O . LYS A 1 345 ? 16.267 19.604 -28.375 1.00 94.88 345 LYS A O 1
ATOM 2741 N N . LYS A 1 346 ? 14.227 19.204 -27.504 1.00 93.25 346 LYS A N 1
ATOM 2742 C CA . LYS A 1 346 ? 14.473 17.840 -27.006 1.00 93.25 346 LYS A CA 1
ATOM 2743 C C . LYS A 1 346 ? 15.659 17.759 -26.041 1.00 93.25 346 LYS A C 1
ATOM 2745 O O . LYS A 1 346 ? 16.387 16.767 -26.048 1.00 93.25 346 LYS A O 1
ATOM 2750 N N . LEU A 1 347 ? 15.854 18.795 -25.226 1.00 93.44 347 LEU A N 1
ATOM 2751 C CA . LEU A 1 347 ? 16.893 18.789 -24.203 1.00 93.44 347 LEU A CA 1
ATOM 2752 C C . LEU A 1 347 ? 16.517 17.807 -23.095 1.00 93.44 347 LEU A C 1
ATOM 2754 O O . LEU A 1 347 ? 15.363 17.737 -22.665 1.00 93.44 347 LEU A O 1
ATOM 2758 N N . THR A 1 348 ? 17.494 17.046 -22.617 1.00 94.19 348 THR A N 1
ATOM 2759 C CA . THR A 1 348 ? 17.351 16.313 -21.362 1.00 94.19 348 THR A CA 1
ATOM 2760 C C . THR A 1 348 ? 17.629 17.239 -20.190 1.00 94.19 348 THR A C 1
ATOM 2762 O O . THR A 1 348 ? 18.257 18.291 -20.320 1.00 94.19 348 THR A O 1
ATOM 2765 N N . GLY A 1 349 ? 17.181 16.842 -19.005 1.00 92.19 349 GLY A N 1
ATOM 2766 C CA . GLY A 1 349 ? 17.498 17.603 -17.813 1.00 92.19 349 GLY A CA 1
ATOM 2767 C C . GLY A 1 349 ? 18.994 17.672 -17.519 1.00 92.19 349 GLY A C 1
ATOM 2768 O O . GLY A 1 349 ? 19.469 18.698 -17.045 1.00 92.19 349 GLY A O 1
ATOM 2769 N N . GLN A 1 350 ? 19.750 16.622 -17.855 1.00 94.12 350 GLN A N 1
ATOM 2770 C CA . GLN A 1 350 ? 21.205 16.652 -17.751 1.00 94.12 350 GLN A CA 1
ATOM 2771 C C . GLN A 1 350 ? 21.818 17.689 -18.703 1.00 94.12 350 GLN A C 1
ATOM 2773 O O . GLN A 1 350 ? 22.638 18.481 -18.253 1.00 94.12 350 GLN A O 1
ATOM 2778 N N . ASP A 1 351 ? 21.351 17.768 -19.957 1.00 94.81 351 ASP A N 1
ATOM 2779 C CA . ASP A 1 351 ? 21.828 18.780 -20.916 1.00 94.81 351 ASP A CA 1
ATOM 2780 C C . ASP A 1 351 ? 21.619 20.206 -20.385 1.00 94.81 351 ASP A C 1
ATOM 2782 O O . ASP A 1 351 ? 22.484 21.067 -20.531 1.00 94.81 351 ASP A O 1
ATOM 2786 N N . ILE A 1 352 ? 20.473 20.455 -19.740 1.00 94.56 352 ILE A N 1
ATOM 2787 C CA . ILE A 1 352 ? 20.135 21.754 -19.144 1.00 94.56 352 ILE A CA 1
ATOM 2788 C C . ILE A 1 352 ? 21.071 22.078 -17.971 1.00 94.56 352 ILE A C 1
ATOM 2790 O O . ILE A 1 352 ? 21.558 23.203 -17.870 1.00 94.56 352 ILE A O 1
ATOM 2794 N N . LEU A 1 353 ? 21.335 21.111 -17.086 1.00 93.81 353 LEU A N 1
ATOM 2795 C CA . LEU A 1 353 ? 22.210 21.315 -15.926 1.00 93.81 353 LEU A CA 1
ATOM 2796 C C . LEU A 1 353 ? 23.685 21.465 -16.310 1.00 93.81 353 LEU A C 1
ATOM 2798 O O . LEU A 1 353 ? 24.385 22.254 -15.678 1.00 93.81 353 LEU A O 1
ATOM 2802 N N . ASP A 1 354 ? 24.149 20.732 -17.322 1.00 93.50 354 ASP A N 1
ATOM 2803 C CA . ASP A 1 354 ? 25.522 20.836 -17.826 1.00 93.50 354 ASP A CA 1
ATOM 2804 C C . ASP A 1 354 ? 25.758 22.192 -18.493 1.00 93.50 354 ASP A C 1
ATOM 2806 O O . ASP A 1 354 ? 26.823 22.792 -18.344 1.00 93.50 354 ASP A O 1
ATOM 2810 N N . ARG A 1 355 ? 24.736 22.696 -19.191 1.00 93.62 355 ARG A N 1
ATOM 2811 C CA . ARG A 1 355 ? 24.759 24.000 -19.850 1.00 93.62 355 ARG A CA 1
ATOM 2812 C C . ARG A 1 355 ? 24.663 25.167 -18.866 1.00 93.62 355 ARG A C 1
ATOM 2814 O O . ARG A 1 355 ? 25.421 26.124 -18.993 1.00 93.62 355 ARG A O 1
ATOM 2821 N N . TRP A 1 356 ? 23.767 25.086 -17.882 1.00 94.38 356 TRP A N 1
ATOM 2822 C CA . TRP A 1 356 ? 23.555 26.136 -16.878 1.00 94.38 356 TRP A CA 1
ATOM 2823 C C . TRP A 1 356 ? 23.722 25.588 -15.449 1.00 94.38 356 TRP A C 1
ATOM 2825 O O . TRP A 1 356 ? 22.741 25.414 -14.710 1.00 94.38 356 TRP A O 1
ATOM 2835 N N . PRO A 1 357 ? 24.969 25.321 -15.010 1.00 94.00 357 PRO A N 1
ATOM 2836 C CA . PRO A 1 357 ? 25.258 24.746 -13.694 1.00 94.00 357 PRO A CA 1
ATOM 2837 C C . PRO A 1 357 ? 24.817 25.633 -12.520 1.00 94.00 357 PRO A C 1
ATOM 2839 O O . PRO A 1 357 ? 24.699 25.154 -11.386 1.00 94.00 357 PRO A O 1
ATOM 2842 N N . SER A 1 358 ? 24.541 26.922 -12.743 1.00 94.75 358 SER A N 1
ATOM 2843 C CA . SER A 1 358 ? 23.921 27.796 -11.741 1.00 94.75 358 SER A CA 1
ATOM 2844 C C . SER A 1 358 ? 22.550 27.302 -11.282 1.00 94.75 358 SER A C 1
ATOM 2846 O O . SER A 1 358 ? 22.238 27.439 -10.099 1.00 94.75 358 SER A O 1
ATOM 2848 N N . ILE A 1 359 ? 21.782 26.636 -12.150 1.00 92.75 359 ILE A N 1
ATOM 2849 C CA . ILE A 1 359 ? 20.503 26.008 -11.787 1.00 92.75 359 ILE A CA 1
ATOM 2850 C C . ILE A 1 359 ? 20.745 24.886 -10.773 1.00 92.75 359 ILE A C 1
ATOM 2852 O O . ILE A 1 359 ? 20.087 24.828 -9.734 1.00 92.75 359 ILE A O 1
ATOM 2856 N N . GLN A 1 360 ? 21.740 24.025 -11.017 1.00 90.50 360 GLN A N 1
ATOM 2857 C CA . GLN A 1 360 ? 22.086 22.945 -10.090 1.00 90.50 360 GLN A CA 1
ATOM 2858 C C . GLN A 1 360 ? 22.529 23.491 -8.728 1.00 90.50 360 GLN A C 1
ATOM 2860 O O . GLN A 1 360 ? 22.129 22.963 -7.688 1.00 90.50 360 GLN A O 1
ATOM 2865 N N . ARG A 1 361 ? 23.345 24.553 -8.726 1.00 90.88 361 ARG A N 1
ATOM 2866 C CA . ARG A 1 361 ? 23.777 25.228 -7.494 1.00 90.88 361 ARG A CA 1
ATOM 2867 C C . ARG A 1 361 ? 22.592 25.815 -6.738 1.00 90.88 361 ARG A C 1
ATOM 2869 O O . ARG A 1 361 ? 22.513 25.619 -5.533 1.00 90.88 361 ARG A O 1
ATOM 2876 N N . TRP A 1 362 ? 21.659 26.466 -7.430 1.00 91.06 362 TRP A N 1
ATOM 2877 C CA . TRP A 1 362 ? 20.450 26.997 -6.806 1.00 91.06 362 TRP A CA 1
ATOM 2878 C C . TRP A 1 362 ? 19.629 25.896 -6.130 1.00 91.06 362 TRP A C 1
ATOM 2880 O O . TRP A 1 362 ? 19.292 26.044 -4.963 1.00 91.06 362 TRP A O 1
ATOM 2890 N N . ILE A 1 363 ? 19.410 24.758 -6.799 1.00 87.38 363 ILE A N 1
ATOM 2891 C CA . ILE A 1 363 ? 18.673 23.616 -6.227 1.00 87.38 363 ILE A CA 1
ATOM 2892 C C . ILE A 1 363 ? 19.379 23.053 -4.992 1.00 87.38 363 ILE A C 1
ATOM 2894 O O . ILE A 1 363 ? 18.726 22.794 -3.988 1.00 87.38 363 ILE A O 1
ATOM 2898 N N . ARG A 1 364 ? 20.708 22.890 -5.044 1.00 84.75 364 ARG A N 1
ATOM 2899 C CA . ARG A 1 364 ? 21.506 22.424 -3.894 1.00 84.75 364 ARG A CA 1
ATOM 2900 C C . ARG A 1 364 ? 21.508 23.411 -2.728 1.00 84.75 364 ARG A C 1
ATOM 2902 O O . ARG A 1 364 ? 21.668 22.989 -1.591 1.00 84.75 364 ARG A O 1
ATOM 2909 N N . ASN A 1 365 ? 21.357 24.700 -3.020 1.00 84.81 365 ASN A N 1
ATOM 2910 C CA . ASN A 1 365 ? 21.283 25.760 -2.020 1.00 84.81 365 ASN A CA 1
ATOM 2911 C C . ASN A 1 365 ? 19.878 25.924 -1.434 1.00 84.81 365 ASN A C 1
ATOM 2913 O O . ASN A 1 365 ? 19.710 26.697 -0.490 1.00 84.81 365 ASN A O 1
ATOM 2917 N N . LEU A 1 366 ? 18.867 25.234 -1.973 1.00 82.75 366 LEU A N 1
ATOM 2918 C CA . LEU A 1 366 ? 17.579 25.176 -1.304 1.00 82.75 366 LEU A CA 1
ATOM 2919 C C . LEU A 1 366 ? 17.772 24.448 0.028 1.00 82.75 366 LEU A C 1
ATOM 2921 O O . LEU A 1 366 ? 18.326 23.352 0.078 1.00 82.75 366 LEU A O 1
ATOM 2925 N N . ALA A 1 367 ? 17.366 25.116 1.105 1.00 66.94 367 ALA A N 1
ATOM 2926 C CA . ALA A 1 367 ? 17.738 24.745 2.460 1.00 66.94 367 ALA A CA 1
ATOM 2927 C C . ALA A 1 367 ? 17.358 23.297 2.816 1.00 66.94 367 ALA A C 1
ATOM 2929 O O . ALA A 1 367 ? 16.275 22.811 2.472 1.00 66.94 367 ALA A O 1
ATOM 2930 N N . THR A 1 368 ? 18.235 22.647 3.586 1.00 84.12 368 THR A N 1
ATOM 2931 C CA . THR A 1 368 ? 17.859 21.518 4.439 1.00 84.12 368 THR A CA 1
ATOM 2932 C C . THR A 1 368 ? 16.753 21.988 5.379 1.00 84.12 368 THR A C 1
ATOM 2934 O O . THR A 1 368 ? 16.869 23.025 6.033 1.00 84.12 368 THR A O 1
ATOM 2937 N N . VAL A 1 369 ? 15.668 21.231 5.428 1.00 89.94 369 VAL A N 1
ATOM 2938 C CA . VAL A 1 369 ? 14.550 21.462 6.328 1.00 89.94 369 VAL A CA 1
ATOM 2939 C C . VAL A 1 369 ? 15.027 21.184 7.752 1.00 89.94 369 VAL A C 1
ATOM 2941 O O . VAL A 1 369 ? 15.394 20.061 8.093 1.00 89.94 369 VAL A O 1
ATOM 2944 N N . SER A 1 370 ? 15.022 22.221 8.583 1.00 94.31 370 SER A N 1
ATOM 2945 C CA . SER A 1 370 ? 15.354 22.160 10.008 1.00 94.31 370 SER A CA 1
ATOM 2946 C C . SER A 1 370 ? 14.173 22.609 10.863 1.00 94.31 370 SER A C 1
ATOM 2948 O O . SER A 1 370 ? 13.271 23.302 10.387 1.00 94.31 370 SER A O 1
ATOM 2950 N N . GLU A 1 371 ? 14.178 22.265 12.150 1.00 95.44 371 GLU A N 1
ATOM 2951 C CA . GLU A 1 371 ? 13.123 22.701 13.069 1.00 95.44 371 GLU A CA 1
ATOM 2952 C C . GLU A 1 371 ? 13.061 24.236 13.167 1.00 95.44 371 GLU A C 1
ATOM 2954 O O . GLU A 1 371 ? 11.970 24.805 13.140 1.00 95.44 371 GLU A O 1
ATOM 2959 N N . ASP A 1 372 ? 14.221 24.902 13.150 1.00 94.94 372 ASP A N 1
ATOM 2960 C CA . ASP A 1 372 ? 14.343 26.366 13.123 1.00 94.94 372 ASP A CA 1
ATOM 2961 C C . ASP A 1 372 ? 13.738 26.986 11.858 1.00 94.94 372 ASP A C 1
ATOM 2963 O O . ASP A 1 372 ? 13.208 28.093 11.910 1.00 94.94 372 ASP A O 1
ATOM 2967 N N . SER A 1 373 ? 13.775 26.273 10.726 1.00 92.88 373 SER A N 1
ATOM 2968 C CA . SER A 1 373 ? 13.125 26.721 9.490 1.00 92.88 373 SER A CA 1
ATOM 2969 C C . SER A 1 373 ? 11.607 26.503 9.502 1.00 92.88 373 SER A C 1
ATOM 2971 O O . SER A 1 373 ? 10.883 27.282 8.894 1.00 92.88 373 SER A O 1
ATOM 2973 N N . ILE A 1 374 ? 11.104 25.479 10.206 1.00 95.56 374 ILE A N 1
ATOM 2974 C CA . ILE A 1 374 ? 9.672 25.132 10.254 1.00 95.56 374 ILE A CA 1
ATOM 2975 C C . ILE A 1 374 ? 8.928 25.975 11.295 1.00 95.56 374 ILE A C 1
ATOM 2977 O O . ILE A 1 374 ? 7.819 26.446 11.034 1.00 95.56 374 ILE A O 1
ATOM 2981 N N . ARG A 1 375 ? 9.511 26.165 12.487 1.00 96.25 375 ARG A N 1
ATOM 2982 C CA . ARG A 1 375 ? 8.843 26.801 13.636 1.00 96.25 375 ARG A CA 1
ATOM 2983 C C . ARG A 1 375 ? 8.272 28.200 13.327 1.00 96.25 375 ARG A C 1
ATOM 2985 O O . ARG A 1 375 ? 7.161 28.463 13.783 1.00 96.25 375 ARG A O 1
ATOM 2992 N N . PRO A 1 376 ? 8.934 29.081 12.548 1.00 95.38 376 PRO A N 1
ATOM 2993 C CA . PRO A 1 376 ? 8.362 30.378 12.176 1.00 95.38 376 PRO A CA 1
ATOM 2994 C C . PRO A 1 376 ? 7.051 30.270 11.383 1.00 95.38 376 PRO A C 1
ATOM 2996 O O . PRO A 1 376 ? 6.198 31.146 11.489 1.00 95.38 376 PRO A O 1
ATOM 2999 N N . HIS A 1 377 ? 6.879 29.194 10.609 1.00 95.75 377 HIS A N 1
ATOM 3000 C CA . HIS A 1 377 ? 5.683 28.935 9.805 1.00 95.75 377 HIS A CA 1
ATOM 3001 C C . HIS A 1 377 ? 4.597 28.188 10.595 1.00 95.75 377 HIS A C 1
ATOM 3003 O O . HIS A 1 377 ? 3.409 28.465 10.419 1.00 95.75 377 HIS A O 1
ATOM 3009 N N . TYR A 1 378 ? 5.007 27.275 11.482 1.00 97.12 378 TYR A N 1
ATOM 3010 C CA . TYR A 1 378 ? 4.128 26.383 12.243 1.00 97.12 378 TYR A CA 1
ATOM 3011 C C . TYR A 1 378 ? 4.508 26.372 13.738 1.00 97.12 378 TYR A C 1
ATOM 3013 O O . TYR A 1 378 ? 5.077 25.395 14.234 1.00 97.12 378 TYR A O 1
ATOM 3021 N N . PRO A 1 379 ? 4.215 27.451 14.487 1.00 95.44 379 PRO A N 1
ATOM 3022 C CA . PRO A 1 379 ? 4.754 27.654 15.836 1.00 95.44 379 PRO A CA 1
ATOM 3023 C C . PRO A 1 379 ? 4.235 26.657 16.880 1.00 95.44 379 PRO A C 1
ATOM 3025 O O . PRO A 1 379 ? 4.938 26.365 17.845 1.00 95.44 379 PRO A O 1
ATOM 3028 N N . SER A 1 380 ? 3.024 26.130 16.697 1.00 95.44 380 SER A N 1
ATOM 3029 C CA . SER A 1 380 ? 2.380 25.176 17.610 1.00 95.44 380 SER A CA 1
ATOM 3030 C C . SER A 1 380 ? 2.585 23.710 17.219 1.00 95.44 380 SER A C 1
ATOM 3032 O O . SER A 1 380 ? 2.152 22.820 17.952 1.00 95.44 380 SER A O 1
ATOM 3034 N N . ALA A 1 381 ? 3.220 23.437 16.076 1.00 97.88 381 ALA A N 1
ATOM 3035 C CA . ALA A 1 381 ? 3.322 22.084 15.556 1.00 97.88 381 ALA A CA 1
ATOM 3036 C C . ALA A 1 381 ? 4.352 21.239 16.313 1.00 97.88 381 ALA A C 1
ATOM 3038 O O . ALA A 1 381 ? 5.450 21.692 16.648 1.00 97.88 381 ALA A O 1
ATOM 3039 N N . ARG A 1 382 ? 4.019 19.961 16.512 1.00 98.38 382 ARG A N 1
ATOM 3040 C CA . ARG A 1 382 ? 4.991 18.925 16.882 1.00 98.38 382 ARG A CA 1
ATOM 3041 C C . ARG A 1 382 ? 5.686 18.438 15.615 1.00 98.38 382 ARG A C 1
ATOM 3043 O O . ARG A 1 382 ? 5.010 18.099 14.649 1.00 98.38 382 ARG A O 1
ATOM 3050 N N . ILE A 1 383 ? 7.015 18.432 15.608 1.00 98.38 383 ILE A N 1
ATOM 3051 C CA . ILE A 1 383 ? 7.814 18.266 14.388 1.00 98.38 383 ILE A CA 1
ATOM 3052 C C . ILE A 1 383 ? 8.725 17.043 14.527 1.00 98.38 383 ILE A C 1
ATOM 3054 O O . ILE A 1 383 ? 9.445 16.913 15.513 1.00 98.38 383 ILE A O 1
ATOM 3058 N N . ALA A 1 384 ? 8.716 16.176 13.516 1.00 97.94 384 ALA A N 1
ATOM 3059 C CA . ALA A 1 384 ? 9.730 15.160 13.268 1.00 97.94 384 ALA A CA 1
ATOM 3060 C C . ALA A 1 384 ? 10.341 15.374 11.881 1.00 97.94 384 ALA A C 1
ATOM 3062 O O . ALA A 1 384 ? 9.637 15.516 10.877 1.00 97.94 384 ALA A O 1
ATOM 3063 N N . ILE A 1 385 ? 11.670 15.395 11.839 1.00 97.19 385 ILE A N 1
ATOM 3064 C CA . ILE A 1 385 ? 12.453 15.524 10.613 1.00 97.19 385 ILE A CA 1
ATOM 3065 C C . ILE A 1 385 ? 13.254 14.241 10.458 1.00 97.19 385 ILE A C 1
ATOM 3067 O O . ILE A 1 385 ? 13.929 13.812 11.393 1.00 97.19 385 ILE A O 1
ATOM 3071 N N . HIS A 1 386 ? 13.153 13.624 9.288 1.00 95.88 386 HIS A N 1
ATOM 3072 C CA . HIS A 1 386 ? 13.755 12.331 9.004 1.00 95.88 386 HIS A CA 1
ATOM 3073 C C . HIS A 1 386 ? 14.814 12.445 7.909 1.00 95.88 386 HIS A C 1
ATOM 3075 O O . HIS A 1 386 ? 14.625 13.137 6.906 1.00 95.88 386 HIS A O 1
ATOM 3081 N N . THR A 1 387 ? 15.906 11.709 8.083 1.00 93.00 387 THR A N 1
ATOM 3082 C CA . THR A 1 387 ? 16.929 11.492 7.056 1.00 93.00 387 THR A CA 1
ATOM 3083 C C . THR A 1 387 ? 16.456 10.425 6.071 1.00 93.00 387 THR A C 1
ATOM 3085 O O . THR A 1 387 ? 15.929 9.388 6.479 1.00 93.00 387 THR A O 1
ATOM 3088 N N . ASP A 1 388 ? 16.638 10.663 4.772 1.00 89.00 388 ASP A N 1
ATOM 3089 C CA . ASP A 1 388 ? 16.224 9.726 3.719 1.00 89.00 388 ASP A CA 1
ATOM 3090 C C . ASP A 1 388 ? 17.216 8.559 3.615 1.00 89.00 388 ASP A C 1
ATOM 3092 O O . ASP A 1 388 ? 18.228 8.638 2.926 1.00 89.00 388 ASP A O 1
ATOM 3096 N N . GLN A 1 389 ? 16.926 7.467 4.324 1.00 88.12 389 GLN A N 1
ATOM 3097 C CA . GLN A 1 389 ? 17.747 6.248 4.332 1.00 88.12 389 GLN A CA 1
ATOM 3098 C C . GLN A 1 389 ? 17.324 5.236 3.255 1.00 88.12 389 GLN A C 1
ATOM 3100 O O . GLN A 1 389 ? 17.889 4.151 3.157 1.00 88.12 389 GLN A O 1
ATOM 3105 N N . PHE A 1 390 ? 16.339 5.571 2.417 1.00 85.31 390 PHE A N 1
ATOM 3106 C CA . PHE A 1 390 ? 15.735 4.631 1.469 1.00 85.31 390 PHE A CA 1
ATOM 3107 C C . PHE A 1 390 ? 16.502 4.477 0.151 1.00 85.31 390 PHE A C 1
ATOM 3109 O O . PHE A 1 390 ? 16.011 3.854 -0.790 1.00 85.31 390 PHE A O 1
ATOM 3116 N N . GLU A 1 391 ? 17.694 5.061 0.057 1.00 81.81 391 GLU A N 1
ATOM 3117 C CA . GLU A 1 391 ? 18.654 4.748 -1.007 1.00 81.81 391 GLU A CA 1
ATOM 3118 C C . GLU A 1 391 ? 19.490 3.502 -0.669 1.00 81.81 391 GLU A C 1
ATOM 3120 O O . GLU A 1 391 ? 20.005 2.849 -1.574 1.00 81.81 391 GLU A O 1
ATOM 3125 N N . ASP A 1 392 ? 19.569 3.138 0.615 1.00 85.69 392 ASP A N 1
ATOM 3126 C CA . ASP A 1 392 ? 20.257 1.946 1.103 1.00 85.69 392 ASP A CA 1
ATOM 3127 C C . ASP A 1 392 ? 19.293 0.742 1.126 1.00 85.69 392 ASP A C 1
ATOM 3129 O O . ASP A 1 392 ? 18.388 0.645 1.962 1.00 85.69 392 ASP A O 1
ATOM 3133 N N . LEU A 1 393 ? 19.472 -0.184 0.178 1.00 84.44 393 LEU A N 1
ATOM 3134 C CA . LEU A 1 393 ? 18.655 -1.398 0.085 1.00 84.44 393 LEU A CA 1
ATOM 3135 C C . LEU A 1 393 ? 18.842 -2.318 1.300 1.00 84.44 393 LEU A C 1
ATOM 3137 O O . LEU A 1 393 ? 17.865 -2.935 1.728 1.00 84.44 393 LEU A O 1
ATOM 3141 N N . ASP A 1 394 ? 20.038 -2.369 1.894 1.00 86.31 394 ASP A N 1
ATOM 3142 C CA . ASP A 1 394 ? 20.304 -3.200 3.073 1.00 86.31 394 ASP A CA 1
ATOM 3143 C C . ASP A 1 394 ? 19.531 -2.662 4.282 1.00 86.31 394 ASP A C 1
ATOM 3145 O O . ASP A 1 394 ? 18.939 -3.424 5.055 1.00 86.31 394 ASP A O 1
ATOM 3149 N N . TYR A 1 395 ? 19.474 -1.334 4.423 1.00 87.12 395 TYR A N 1
ATOM 3150 C CA . TYR A 1 395 ? 18.634 -0.682 5.425 1.00 87.12 395 TYR A CA 1
ATOM 3151 C C . TYR A 1 395 ? 17.150 -1.023 5.235 1.00 87.12 395 TYR A C 1
ATOM 3153 O O . TYR A 1 395 ? 16.468 -1.361 6.212 1.00 87.12 395 TYR A O 1
ATOM 3161 N N . ILE A 1 396 ? 16.648 -0.962 3.994 1.00 84.12 396 ILE A N 1
ATOM 3162 C CA . ILE A 1 396 ? 15.251 -1.287 3.673 1.00 84.12 396 ILE A CA 1
ATOM 3163 C C . ILE A 1 396 ? 14.940 -2.735 4.043 1.00 84.12 396 ILE A C 1
ATOM 3165 O O . ILE A 1 396 ? 13.964 -2.995 4.748 1.00 84.12 396 ILE A O 1
ATOM 3169 N N . GLU A 1 397 ? 15.773 -3.673 3.604 1.00 83.75 397 GLU A N 1
ATOM 3170 C CA . GLU A 1 397 ? 15.585 -5.098 3.853 1.00 83.75 397 GLU A CA 1
ATOM 3171 C C . GLU A 1 397 ? 15.624 -5.426 5.348 1.00 83.75 397 GLU A C 1
ATOM 3173 O O . GLU A 1 397 ? 14.768 -6.160 5.844 1.00 83.75 397 GLU A O 1
ATOM 3178 N N . LYS A 1 398 ? 16.555 -4.825 6.092 1.00 83.69 398 LYS A N 1
ATOM 3179 C CA . LYS A 1 398 ? 16.667 -5.014 7.542 1.00 83.69 398 LYS A CA 1
ATOM 3180 C C . LYS A 1 398 ? 15.475 -4.441 8.312 1.00 83.69 398 LYS A C 1
ATOM 3182 O O . LYS A 1 398 ? 15.061 -5.029 9.308 1.00 83.69 398 LYS A O 1
ATOM 3187 N N . THR A 1 399 ? 14.964 -3.283 7.895 1.00 80.44 399 THR A N 1
ATOM 3188 C CA . THR A 1 399 ? 13.959 -2.528 8.664 1.00 80.44 399 THR A CA 1
ATOM 3189 C C . THR A 1 399 ? 12.531 -2.909 8.287 1.00 80.44 399 THR A C 1
ATOM 3191 O O . THR A 1 399 ? 11.663 -2.970 9.154 1.00 80.44 399 THR A O 1
ATOM 3194 N N . PHE A 1 400 ? 12.284 -3.185 7.007 1.00 77.25 400 PHE A N 1
ATOM 3195 C CA . PHE A 1 400 ? 10.947 -3.435 6.468 1.00 77.25 400 PHE A CA 1
ATOM 3196 C C . PHE A 1 400 ? 10.804 -4.820 5.813 1.00 77.25 400 PHE A C 1
ATOM 3198 O O . PHE A 1 400 ? 9.696 -5.220 5.454 1.00 77.25 400 PHE A O 1
ATOM 3205 N N . GLY A 1 401 ? 11.898 -5.576 5.683 1.00 77.06 401 GLY A N 1
ATOM 3206 C CA . GLY A 1 401 ? 11.917 -6.943 5.168 1.00 77.06 401 GLY A CA 1
ATOM 3207 C C . GLY A 1 401 ? 12.328 -7.052 3.698 1.00 77.06 401 GLY A C 1
ATOM 3208 O O . GLY A 1 401 ? 12.045 -6.178 2.878 1.00 77.06 401 GLY A O 1
ATOM 3209 N N . ALA A 1 402 ? 12.925 -8.194 3.343 1.00 77.56 402 ALA A N 1
ATOM 3210 C CA . ALA A 1 402 ? 13.439 -8.505 2.000 1.00 77.56 402 ALA A CA 1
ATOM 3211 C C . ALA A 1 402 ? 12.388 -8.425 0.879 1.00 77.56 402 ALA A C 1
ATOM 3213 O O . ALA A 1 402 ? 12.711 -8.294 -0.297 1.00 77.56 402 ALA A O 1
ATOM 3214 N N . LYS A 1 403 ? 11.095 -8.480 1.219 1.00 72.31 403 LYS A N 1
ATOM 3215 C CA . LYS A 1 403 ? 10.012 -8.345 0.235 1.00 72.31 403 LYS A CA 1
ATOM 3216 C C . LYS A 1 403 ? 9.972 -6.954 -0.412 1.00 72.31 403 LYS A C 1
ATOM 3218 O O . LYS A 1 403 ? 9.588 -6.854 -1.573 1.00 72.31 403 LYS A O 1
ATOM 3223 N N . TRP A 1 404 ? 10.407 -5.905 0.293 1.00 71.81 404 TRP A N 1
ATOM 3224 C CA . TRP A 1 404 ? 10.538 -4.570 -0.297 1.00 71.81 404 TRP A CA 1
ATOM 3225 C C . TRP A 1 404 ? 11.687 -4.486 -1.310 1.00 71.81 404 TRP A C 1
ATOM 3227 O O . TRP A 1 404 ? 11.610 -3.687 -2.232 1.00 71.81 404 TRP A O 1
ATOM 3237 N N . THR A 1 405 ? 12.736 -5.300 -1.188 1.00 73.50 405 THR A N 1
ATOM 3238 C CA . THR A 1 405 ? 13.904 -5.265 -2.088 1.00 73.50 405 THR A CA 1
ATOM 3239 C C . THR A 1 405 ? 13.823 -6.305 -3.213 1.00 73.50 405 THR A C 1
ATOM 3241 O O . THR A 1 405 ? 14.385 -6.099 -4.289 1.00 73.50 405 THR A O 1
ATOM 3244 N N . ALA A 1 406 ? 13.048 -7.380 -3.025 1.00 65.94 406 ALA A N 1
ATOM 3245 C CA . ALA A 1 406 ? 12.971 -8.531 -3.929 1.00 65.94 406 ALA A CA 1
ATOM 3246 C C . ALA A 1 406 ? 12.477 -8.233 -5.359 1.00 65.94 406 ALA A C 1
ATOM 3248 O O . ALA A 1 406 ? 12.796 -8.984 -6.277 1.00 65.94 406 ALA A O 1
ATOM 3249 N N . THR A 1 407 ? 11.709 -7.160 -5.585 1.00 60.47 407 THR A N 1
ATOM 3250 C CA . THR A 1 407 ? 11.124 -6.879 -6.915 1.00 60.47 407 THR A CA 1
ATOM 3251 C C . THR A 1 407 ? 12.036 -6.061 -7.840 1.00 60.47 407 THR A C 1
ATOM 3253 O O . THR A 1 407 ? 11.654 -5.781 -8.978 1.00 60.47 407 THR A O 1
ATOM 3256 N N . GLY A 1 408 ? 13.238 -5.668 -7.385 1.00 57.50 408 GLY A N 1
ATOM 3257 C CA . GLY A 1 408 ? 14.239 -4.959 -8.198 1.00 57.50 408 GLY A CA 1
ATOM 3258 C C . GLY A 1 408 ? 13.766 -3.618 -8.785 1.00 57.50 408 GLY A C 1
ATOM 3259 O O . GLY A 1 408 ? 14.363 -3.109 -9.734 1.00 57.50 408 GLY A O 1
ATOM 3260 N N . SER A 1 409 ? 12.666 -3.053 -8.277 1.00 56.72 409 SER A N 1
ATOM 3261 C CA . SER A 1 409 ? 12.007 -1.887 -8.867 1.00 56.72 409 SER A CA 1
ATOM 3262 C C . SER A 1 409 ? 12.510 -0.576 -8.262 1.00 56.72 409 SER A C 1
ATOM 3264 O O . SER A 1 409 ? 12.361 -0.311 -7.071 1.00 56.72 409 SER A O 1
ATOM 3266 N N . VAL A 1 410 ? 13.012 0.308 -9.129 1.00 56.50 410 VAL A N 1
ATOM 3267 C CA . VAL A 1 410 ? 13.475 1.674 -8.809 1.00 56.50 410 VAL A CA 1
ATOM 3268 C C . VAL A 1 410 ? 12.355 2.557 -8.219 1.00 56.50 410 VAL A C 1
ATOM 3270 O O . VAL A 1 410 ? 12.621 3.605 -7.638 1.00 56.50 410 VAL A O 1
ATOM 3273 N N . HIS A 1 411 ? 11.084 2.149 -8.330 1.00 58.53 411 HIS A N 1
ATOM 3274 C CA . HIS A 1 411 ? 9.934 2.911 -7.827 1.00 58.53 411 HIS A CA 1
ATOM 3275 C C . HIS A 1 411 ? 9.566 2.629 -6.363 1.00 58.53 411 HIS A C 1
ATOM 3277 O O . HIS A 1 411 ? 8.802 3.400 -5.779 1.00 58.53 411 HIS A O 1
ATOM 3283 N N . ILE A 1 412 ? 10.112 1.569 -5.762 1.00 65.62 412 ILE A N 1
ATOM 3284 C CA . ILE A 1 412 ? 9.828 1.176 -4.376 1.00 65.62 412 ILE A CA 1
ATOM 3285 C C . ILE A 1 412 ? 10.234 2.251 -3.353 1.00 65.62 412 ILE A C 1
ATOM 3287 O O . ILE A 1 412 ? 9.410 2.578 -2.493 1.00 65.62 412 ILE A O 1
ATOM 3291 N N . PRO A 1 413 ? 11.423 2.884 -3.454 1.00 72.38 413 PRO A N 1
ATOM 3292 C CA . PRO A 1 413 ? 11.864 3.857 -2.457 1.00 72.38 413 PRO A CA 1
ATOM 3293 C C . PRO A 1 413 ? 10.910 5.045 -2.291 1.00 72.38 413 PRO A C 1
ATOM 3295 O O . PRO A 1 413 ? 10.718 5.536 -1.186 1.00 72.38 413 PRO A O 1
ATOM 3298 N N . ASN A 1 414 ? 10.254 5.503 -3.363 1.00 77.19 414 ASN A N 1
ATOM 3299 C CA . ASN A 1 414 ? 9.332 6.643 -3.278 1.00 77.19 414 ASN A CA 1
ATOM 3300 C C . ASN A 1 414 ? 8.022 6.304 -2.559 1.00 77.19 414 ASN A C 1
ATOM 3302 O O . ASN A 1 414 ? 7.484 7.140 -1.836 1.00 77.19 414 ASN A O 1
ATOM 3306 N N . GLN A 1 415 ? 7.521 5.083 -2.738 1.00 77.88 415 GLN A N 1
ATOM 3307 C CA . GLN A 1 415 ? 6.307 4.614 -2.068 1.00 77.88 415 GLN A CA 1
ATOM 3308 C C . GLN A 1 415 ? 6.572 4.399 -0.582 1.00 77.88 415 GLN A C 1
ATOM 3310 O O . GLN A 1 415 ? 5.793 4.845 0.258 1.00 77.88 415 GLN A O 1
ATOM 3315 N N . LEU A 1 416 ? 7.719 3.788 -0.277 1.00 83.94 416 LEU A N 1
ATOM 3316 C CA . LEU A 1 416 ? 8.177 3.569 1.084 1.00 83.94 416 LEU A CA 1
ATOM 3317 C C . LEU A 1 416 ? 8.382 4.902 1.818 1.00 83.94 416 LEU A C 1
ATOM 3319 O O . LEU A 1 416 ? 7.872 5.064 2.921 1.00 83.94 416 LEU A O 1
ATOM 3323 N N . ARG A 1 417 ? 9.004 5.901 1.168 1.00 87.88 417 ARG A N 1
ATOM 3324 C CA . ARG A 1 417 ? 9.123 7.277 1.691 1.00 87.88 417 ARG A CA 1
ATOM 3325 C C . ARG A 1 417 ? 7.776 7.876 2.080 1.00 87.88 417 ARG A C 1
ATOM 3327 O O . ARG A 1 417 ? 7.626 8.433 3.164 1.00 87.88 417 ARG A O 1
ATOM 3334 N N . MET A 1 418 ? 6.803 7.789 1.179 1.00 88.62 418 MET A N 1
ATOM 3335 C CA . MET A 1 418 ? 5.469 8.338 1.404 1.00 88.62 418 MET A CA 1
ATOM 3336 C C . MET A 1 418 ? 4.781 7.648 2.586 1.00 88.62 418 MET A C 1
ATOM 3338 O O . MET A 1 418 ? 4.331 8.319 3.514 1.00 88.62 418 MET A O 1
ATOM 3342 N N . ALA A 1 419 ? 4.723 6.315 2.564 1.00 89.25 419 ALA A N 1
ATOM 3343 C CA . ALA A 1 419 ? 4.041 5.529 3.584 1.00 89.25 419 ALA A CA 1
ATOM 3344 C C . ALA A 1 419 ? 4.718 5.662 4.960 1.00 89.25 419 ALA A C 1
ATOM 3346 O O . ALA A 1 419 ? 4.035 5.713 5.981 1.00 89.25 419 ALA A O 1
ATOM 3347 N N . PHE A 1 420 ? 6.046 5.809 4.980 1.00 93.00 420 PHE A N 1
ATOM 3348 C CA . PHE A 1 420 ? 6.821 6.004 6.198 1.00 93.00 420 PHE A CA 1
ATOM 3349 C C . PHE A 1 420 ? 6.413 7.296 6.901 1.00 93.00 420 PHE A C 1
ATOM 3351 O O . PHE A 1 420 ? 5.967 7.239 8.040 1.00 93.00 420 PHE A O 1
ATOM 3358 N N . LEU A 1 421 ? 6.448 8.449 6.221 1.00 95.56 421 LEU A N 1
ATOM 3359 C CA . LEU A 1 421 ? 6.067 9.716 6.861 1.00 95.56 421 LEU A CA 1
ATOM 3360 C C . LEU A 1 421 ? 4.598 9.750 7.294 1.00 95.56 421 LEU A C 1
ATOM 3362 O O . LEU A 1 421 ? 4.282 10.371 8.307 1.00 95.56 421 LEU A O 1
ATOM 3366 N N . ILE A 1 422 ? 3.702 9.082 6.556 1.00 95.25 422 ILE A N 1
ATOM 3367 C CA . ILE A 1 422 ? 2.299 8.916 6.966 1.00 95.25 422 ILE A CA 1
ATOM 3368 C C . ILE A 1 422 ? 2.225 8.150 8.294 1.00 95.25 422 ILE A C 1
ATOM 3370 O O . ILE A 1 422 ? 1.508 8.576 9.202 1.00 95.25 422 ILE A O 1
ATOM 3374 N N . ARG A 1 423 ? 2.974 7.048 8.426 1.00 94.19 423 ARG A N 1
ATOM 3375 C CA . ARG A 1 423 ? 3.036 6.267 9.666 1.00 94.19 423 ARG A CA 1
ATOM 3376 C C . ARG A 1 423 ? 3.616 7.078 10.818 1.00 94.19 423 ARG A C 1
ATOM 3378 O O . ARG A 1 423 ? 3.008 7.109 11.885 1.00 94.19 423 ARG A O 1
ATOM 3385 N N . GLU A 1 424 ? 4.740 7.755 10.603 1.00 95.88 424 GLU A N 1
ATOM 3386 C CA . GLU A 1 424 ? 5.424 8.522 11.649 1.00 95.88 424 GLU A CA 1
ATOM 3387 C C . GLU A 1 424 ? 4.544 9.663 12.186 1.00 95.88 424 GLU A C 1
ATOM 3389 O O . GLU A 1 424 ? 4.382 9.800 13.401 1.00 95.88 424 GLU A O 1
ATOM 3394 N N . VAL A 1 425 ? 3.890 10.440 11.309 1.00 97.25 425 VAL A N 1
ATOM 3395 C CA . VAL A 1 425 ? 3.010 11.532 11.762 1.00 97.25 425 VAL A CA 1
ATOM 3396 C C . VAL A 1 425 ? 1.759 11.007 12.472 1.00 97.25 425 VAL A C 1
ATOM 3398 O O . VAL A 1 425 ? 1.340 11.574 13.481 1.00 97.25 425 VAL A O 1
ATOM 3401 N N . ALA A 1 426 ? 1.182 9.896 11.999 1.00 94.25 426 ALA A N 1
ATOM 3402 C CA . ALA A 1 426 ? 0.017 9.290 12.635 1.00 94.25 426 ALA A CA 1
ATOM 3403 C C . ALA A 1 426 ? 0.369 8.735 14.023 1.00 94.25 426 ALA A C 1
ATOM 3405 O O . ALA A 1 426 ? -0.367 8.970 14.979 1.00 94.25 426 ALA A O 1
ATOM 3406 N N . ALA A 1 427 ? 1.513 8.059 14.165 1.00 91.38 427 ALA A N 1
ATOM 3407 C CA . ALA A 1 427 ? 2.002 7.566 15.451 1.00 91.38 427 ALA A CA 1
ATOM 3408 C C . ALA A 1 427 ? 2.262 8.715 16.440 1.0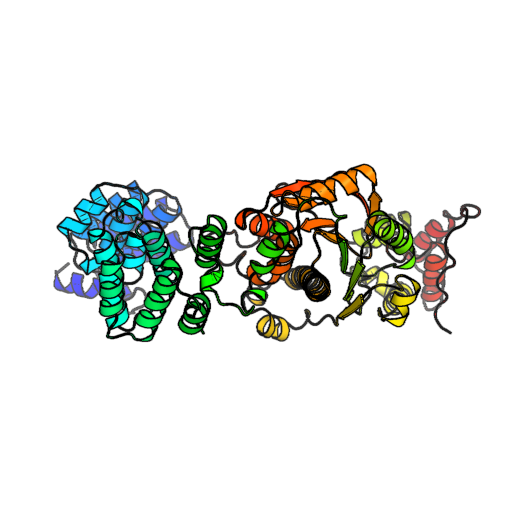0 91.38 427 ALA A C 1
ATOM 3410 O O . ALA A 1 427 ? 1.892 8.629 17.616 1.00 91.38 427 ALA A O 1
ATOM 3411 N N . MET A 1 428 ? 2.829 9.826 15.962 1.00 94.31 428 MET A N 1
ATOM 3412 C CA . MET A 1 428 ? 3.025 11.032 16.765 1.00 94.31 428 MET A CA 1
ATOM 3413 C C . MET A 1 428 ? 1.692 11.610 17.263 1.00 94.31 428 MET A C 1
ATOM 3415 O O . MET A 1 428 ? 1.565 11.919 18.448 1.00 94.31 428 MET A O 1
ATOM 3419 N N . ALA A 1 429 ? 0.681 11.704 16.396 1.00 93.75 429 ALA A N 1
ATOM 3420 C CA . ALA A 1 429 ? -0.640 12.196 16.778 1.00 93.75 429 ALA A CA 1
ATOM 3421 C C . ALA A 1 429 ? -1.335 11.265 17.779 1.00 93.75 429 ALA A C 1
ATOM 3423 O O . ALA A 1 429 ? -1.755 11.692 18.855 1.00 93.75 429 ALA A O 1
ATOM 3424 N N . LEU A 1 430 ? -1.407 9.971 17.464 1.00 87.81 430 LEU A N 1
ATOM 3425 C CA . LEU A 1 430 ? -2.133 8.983 18.266 1.00 87.81 430 LEU A CA 1
ATOM 3426 C C . LEU A 1 430 ? -1.493 8.727 19.639 1.00 87.81 430 LEU A C 1
ATOM 3428 O O . LEU A 1 430 ? -2.196 8.355 20.576 1.00 87.81 430 LEU A O 1
ATOM 3432 N N . SER A 1 431 ? -0.183 8.945 19.780 1.00 87.19 431 SER A N 1
ATOM 3433 C CA . SER A 1 431 ? 0.504 8.863 21.077 1.00 87.19 431 SER A CA 1
ATOM 3434 C C . SER A 1 431 ? 0.341 10.124 21.930 1.00 87.19 431 SER A C 1
ATOM 3436 O O . SER A 1 431 ? 0.489 10.053 23.151 1.00 87.19 431 SER A O 1
ATOM 3438 N N . HIS A 1 432 ? 0.020 11.273 21.324 1.00 90.50 432 HIS A N 1
ATOM 3439 C CA . HIS A 1 432 ? -0.110 12.529 22.055 1.00 90.50 432 HIS A CA 1
ATOM 3440 C C . HIS A 1 432 ? -1.419 12.617 22.844 1.00 90.50 432 HIS A C 1
ATOM 3442 O O . HIS A 1 432 ? -1.415 13.020 24.011 1.00 90.50 432 HIS A O 1
ATOM 3448 N N . ALA A 1 433 ? -2.538 12.271 22.208 1.00 88.19 433 ALA A N 1
ATOM 3449 C CA . ALA A 1 433 ? -3.863 12.397 22.795 1.00 88.19 433 ALA A CA 1
ATOM 3450 C C . ALA A 1 433 ? -4.898 11.503 22.086 1.00 88.19 433 ALA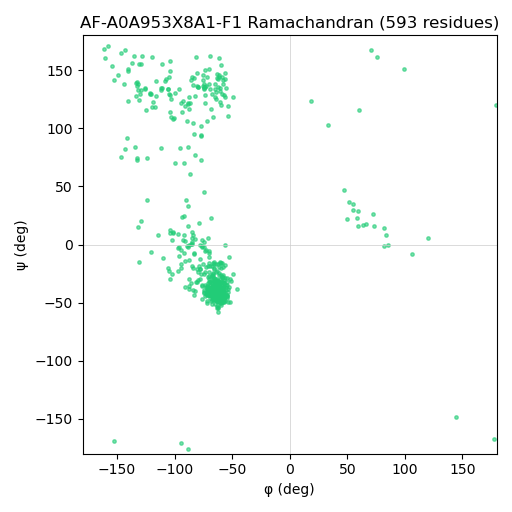 A C 1
ATOM 3452 O O . ALA A 1 433 ? -4.706 11.117 20.933 1.00 88.19 433 ALA A O 1
ATOM 3453 N N . PRO A 1 434 ? -6.039 11.201 22.740 1.00 86.75 434 PRO A N 1
ATOM 3454 C CA . PRO A 1 434 ? -7.144 10.503 22.095 1.00 86.75 434 PRO A CA 1
ATOM 3455 C C . PRO A 1 434 ? -7.934 11.471 21.201 1.00 86.75 434 PRO A C 1
ATOM 3457 O O . PRO A 1 434 ? -8.828 12.182 21.671 1.00 86.75 434 PRO A O 1
ATOM 3460 N N . TYR A 1 435 ? -7.574 11.508 19.919 1.00 93.12 435 TYR A N 1
ATOM 3461 C CA . TYR A 1 435 ? -8.294 12.242 18.877 1.00 93.12 435 TYR A CA 1
ATOM 3462 C C . TYR A 1 435 ? -9.512 11.460 18.381 1.00 93.12 435 TYR A C 1
ATOM 3464 O O . TYR A 1 435 ? -9.498 10.231 18.329 1.00 93.12 435 TYR A O 1
ATOM 3472 N N . ASP A 1 436 ? -10.563 12.177 17.988 1.00 93.94 436 ASP A N 1
ATOM 3473 C CA . ASP A 1 436 ? -11.737 11.575 17.347 1.00 93.94 436 ASP A CA 1
ATOM 3474 C C . ASP A 1 436 ? -11.511 11.409 15.845 1.00 93.94 436 ASP A C 1
ATOM 3476 O O . ASP A 1 436 ? -11.903 10.405 15.246 1.00 93.94 436 ASP A O 1
ATOM 3480 N N . VAL A 1 437 ? -10.869 12.417 15.253 1.00 96.62 437 VAL A N 1
ATOM 3481 C CA . VAL A 1 437 ? -10.660 12.553 13.817 1.00 96.62 437 VAL A CA 1
ATOM 3482 C C . VAL A 1 437 ? -9.208 12.918 13.558 1.00 96.62 437 VAL A C 1
ATOM 3484 O O . VAL A 1 437 ? -8.617 13.742 14.256 1.00 96.62 437 VAL A O 1
ATOM 3487 N N . VAL A 1 438 ? -8.640 12.301 12.531 1.00 98.12 438 VAL A N 1
ATOM 3488 C CA . VAL A 1 438 ? -7.314 12.617 12.020 1.00 98.12 438 VAL A CA 1
ATOM 3489 C C . VAL A 1 438 ? -7.481 13.080 10.577 1.00 98.12 438 VAL A C 1
ATOM 3491 O O . VAL A 1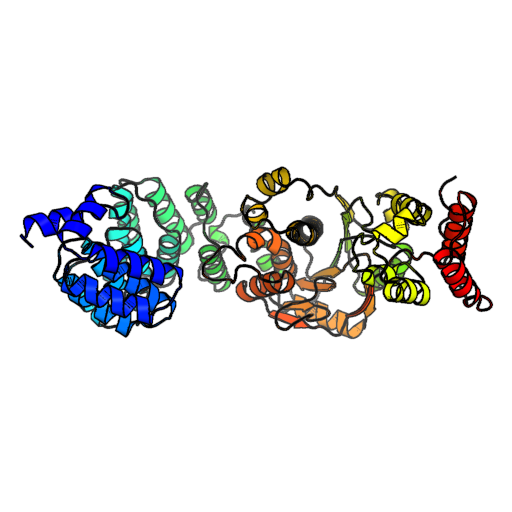 438 ? -8.036 12.369 9.738 1.00 98.12 438 VAL A O 1
ATOM 3494 N N . VAL A 1 439 ? -7.008 14.291 10.306 1.00 98.50 439 VAL A N 1
ATOM 3495 C CA . VAL A 1 439 ? -6.909 14.875 8.971 1.00 98.50 439 VAL A CA 1
ATOM 3496 C C . VAL A 1 439 ? -5.453 14.795 8.556 1.00 98.50 439 VAL A C 1
ATOM 3498 O O . VAL A 1 439 ? -4.576 15.272 9.268 1.00 98.50 439 VAL A O 1
ATOM 3501 N N . ARG A 1 440 ? -5.175 14.195 7.406 1.00 98.12 440 ARG A N 1
ATOM 3502 C CA . ARG A 1 440 ? -3.840 14.105 6.829 1.00 98.12 440 ARG A CA 1
ATOM 3503 C C . ARG A 1 440 ? -3.777 14.950 5.564 1.00 98.12 440 ARG A C 1
ATOM 3505 O O . ARG A 1 440 ? -4.624 14.820 4.686 1.00 98.12 440 ARG A O 1
ATOM 3512 N N . LEU A 1 441 ? -2.729 15.755 5.433 1.00 98.12 441 LEU A N 1
ATOM 3513 C CA . LEU A 1 441 ? -2.502 16.638 4.289 1.00 98.12 441 LEU A CA 1
ATOM 3514 C C . LEU A 1 441 ? -1.013 16.632 3.915 1.00 98.12 441 LEU A C 1
ATOM 3516 O O . LEU A 1 441 ? -0.146 16.453 4.771 1.00 98.12 441 LEU A O 1
ATOM 3520 N N . ARG A 1 442 ? -0.689 16.820 2.636 1.00 96.62 442 ARG A N 1
ATOM 3521 C CA . ARG A 1 442 ? 0.695 17.098 2.236 1.00 96.62 442 ARG A CA 1
ATOM 3522 C C . ARG A 1 442 ? 1.108 18.521 2.639 1.00 96.62 442 ARG A C 1
ATOM 3524 O O . ARG A 1 442 ? 0.349 19.451 2.389 1.00 96.62 442 ARG A O 1
ATOM 3531 N N . PRO A 1 443 ? 2.316 18.729 3.188 1.00 96.38 443 PRO A N 1
ATOM 3532 C CA . PRO A 1 443 ? 2.738 20.050 3.659 1.00 96.38 443 PRO A CA 1
ATOM 3533 C C . PRO A 1 443 ? 2.985 21.062 2.528 1.00 96.38 443 PRO A C 1
ATOM 3535 O O . PRO A 1 443 ? 3.069 22.255 2.792 1.00 96.38 443 PRO A O 1
ATOM 3538 N N . ASP A 1 444 ? 3.112 20.596 1.283 1.00 95.50 444 ASP A N 1
ATOM 3539 C CA . ASP A 1 444 ? 3.258 21.415 0.080 1.00 95.50 444 ASP A CA 1
ATOM 3540 C C . ASP A 1 444 ? 1.953 21.544 -0.721 1.00 95.50 444 ASP A C 1
ATOM 3542 O O . ASP A 1 444 ? 1.983 21.988 -1.862 1.00 95.50 444 ASP A O 1
ATOM 3546 N N . ALA A 1 445 ? 0.806 21.118 -0.189 1.00 96.00 445 ALA A N 1
ATOM 3547 C CA . ALA A 1 445 ? -0.461 21.208 -0.907 1.00 96.00 445 ALA A CA 1
ATOM 3548 C C . ALA A 1 445 ? -0.984 22.651 -0.958 1.00 96.00 445 ALA A C 1
ATOM 3550 O O . ALA A 1 445 ? -1.038 23.334 0.063 1.00 96.00 445 ALA A O 1
ATOM 3551 N N . LEU A 1 446 ? -1.445 23.071 -2.138 1.00 95.94 446 LEU A N 1
ATOM 3552 C CA . LEU A 1 446 ? -2.275 24.261 -2.314 1.00 95.94 446 LEU A CA 1
ATOM 3553 C C . LEU A 1 446 ? -3.715 23.810 -2.543 1.00 95.94 446 LEU A C 1
ATOM 3555 O O . LEU A 1 446 ? -3.967 22.958 -3.403 1.00 95.94 446 LEU A O 1
ATOM 3559 N N . PHE A 1 447 ? -4.660 24.361 -1.788 1.00 97.38 447 PHE A N 1
ATOM 3560 C CA . PHE A 1 447 ? -6.043 23.897 -1.782 1.00 97.38 447 PHE A CA 1
ATOM 3561 C C . PHE A 1 447 ? -7.047 24.977 -1.382 1.00 97.38 447 PHE A C 1
ATOM 3563 O O . PHE A 1 447 ? -6.750 25.895 -0.620 1.00 97.38 447 PHE A O 1
ATOM 3570 N N . ASP A 1 448 ? -8.270 24.796 -1.867 1.00 97.06 448 ASP A N 1
ATOM 3571 C CA . ASP A 1 448 ? -9.455 25.490 -1.381 1.00 97.06 448 ASP A CA 1
ATOM 3572 C C . ASP A 1 448 ? -10.279 24.535 -0.518 1.00 97.06 448 ASP A C 1
ATOM 3574 O O . ASP A 1 448 ? -10.303 23.325 -0.763 1.00 97.06 448 ASP A O 1
ATOM 3578 N N . PHE A 1 449 ? -10.994 25.068 0.473 1.00 97.44 449 PHE A N 1
ATOM 3579 C CA . PHE A 1 449 ? -11.908 24.268 1.280 1.00 97.44 449 PHE A CA 1
ATOM 3580 C C . PHE A 1 449 ? -13.207 25.006 1.614 1.00 97.44 449 PHE A C 1
ATOM 3582 O O . PHE A 1 449 ? -13.250 26.235 1.715 1.00 97.44 449 PHE A O 1
ATOM 3589 N N . ASN A 1 450 ? -14.278 24.234 1.797 1.00 97.75 450 ASN A N 1
ATOM 3590 C CA . ASN A 1 450 ? -15.570 24.710 2.273 1.00 97.75 450 ASN A CA 1
ATOM 3591 C C . ASN A 1 450 ? -15.739 24.318 3.744 1.00 97.75 450 ASN A C 1
ATOM 3593 O O . ASN A 1 450 ? -15.936 23.146 4.054 1.00 97.75 450 ASN A O 1
ATOM 3597 N N . ALA A 1 451 ? -15.694 25.310 4.635 1.00 96.25 451 ALA A N 1
ATOM 3598 C CA . ALA A 1 451 ? -15.773 25.114 6.081 1.00 96.25 451 ALA A CA 1
ATOM 3599 C C . ALA A 1 451 ? -17.013 24.320 6.536 1.00 96.25 451 ALA A C 1
ATOM 3601 O O . ALA A 1 451 ? -16.895 23.395 7.336 1.00 96.25 451 ALA A O 1
ATOM 3602 N N . GLY A 1 452 ? -18.193 24.630 5.982 1.00 96.38 452 GLY A N 1
ATOM 3603 C CA . GLY A 1 452 ? -19.439 23.947 6.343 1.00 96.38 452 GLY A CA 1
ATOM 3604 C C . GLY A 1 452 ? -19.409 22.462 5.983 1.00 96.38 452 GLY A C 1
ATOM 3605 O O . GLY A 1 452 ? -19.680 21.614 6.830 1.00 96.38 452 GLY A O 1
ATOM 3606 N N . LYS A 1 453 ? -18.986 22.138 4.756 1.00 97.50 453 LYS A N 1
ATOM 3607 C CA . LYS A 1 453 ? -18.839 20.742 4.314 1.00 97.50 453 LYS A CA 1
ATOM 3608 C C . LYS A 1 453 ? -17.741 20.002 5.069 1.00 97.50 453 LYS A C 1
ATOM 3610 O O . LYS A 1 453 ? -17.884 18.824 5.367 1.00 97.50 453 LYS A O 1
ATOM 3615 N N . LEU A 1 454 ? -16.649 20.686 5.402 1.00 97.62 454 LEU A N 1
ATOM 3616 C CA . LEU A 1 454 ? -15.557 20.096 6.170 1.00 97.62 454 LEU A CA 1
ATOM 3617 C C . LEU A 1 454 ? -16.014 19.714 7.583 1.00 97.62 454 LEU A C 1
ATOM 3619 O O . LEU A 1 454 ? -15.691 18.628 8.061 1.00 97.62 454 LEU A O 1
ATOM 3623 N N . ALA A 1 455 ? -16.811 20.565 8.232 1.00 96.50 455 ALA A N 1
ATOM 3624 C CA . ALA A 1 455 ? -17.431 20.243 9.513 1.00 96.50 455 ALA A CA 1
ATOM 3625 C C . ALA A 1 455 ? -18.390 19.039 9.406 1.00 96.50 455 ALA A C 1
ATOM 3627 O O . ALA A 1 455 ? -18.364 18.157 10.268 1.00 96.50 455 ALA A O 1
ATOM 3628 N N . GLU A 1 456 ? -19.190 18.956 8.336 1.00 96.75 456 GLU A N 1
ATOM 3629 C CA . GLU A 1 456 ? -20.046 17.791 8.058 1.00 96.75 456 GLU A CA 1
ATOM 3630 C C . GLU A 1 456 ? -19.228 16.504 7.876 1.00 96.75 456 GLU A C 1
ATOM 3632 O O . GLU A 1 456 ? -19.581 15.462 8.432 1.00 96.75 456 GLU A O 1
ATOM 3637 N N . ASP A 1 457 ? -18.109 16.573 7.157 1.00 97.88 457 ASP A N 1
ATOM 3638 C CA . ASP A 1 457 ? -17.209 15.444 6.933 1.00 97.88 457 ASP A CA 1
ATOM 3639 C C . ASP A 1 457 ? -16.525 14.967 8.217 1.00 97.88 457 ASP A C 1
ATOM 3641 O O . ASP A 1 457 ? -16.471 13.760 8.466 1.00 97.88 457 ASP A O 1
ATOM 3645 N N . ILE A 1 458 ? -16.054 15.894 9.060 1.00 97.00 458 ILE A N 1
ATOM 3646 C CA . ILE A 1 458 ? -15.509 15.592 10.394 1.00 97.00 458 ILE A CA 1
ATOM 3647 C C . ILE A 1 458 ? -16.554 14.843 11.223 1.00 97.00 458 ILE A C 1
ATOM 3649 O O . ILE A 1 458 ? -16.264 13.787 11.792 1.00 97.00 458 ILE A O 1
ATOM 3653 N N . GLU A 1 459 ? -17.791 15.337 11.254 1.00 95.25 459 GLU A N 1
ATOM 3654 C CA . GLU A 1 459 ? -18.885 14.677 11.965 1.00 95.25 459 GLU A CA 1
ATOM 3655 C C . GLU A 1 459 ? -19.231 13.306 11.379 1.00 95.25 459 GLU A C 1
ATOM 3657 O O . GLU A 1 459 ? -19.497 12.356 12.125 1.00 95.25 459 GLU A O 1
ATOM 3662 N N . ARG A 1 460 ? -19.192 13.174 10.054 1.00 94.62 460 ARG A N 1
ATOM 3663 C CA . ARG A 1 460 ? -19.451 11.920 9.351 1.00 94.62 460 ARG A CA 1
ATOM 3664 C C . ARG A 1 460 ? -18.421 10.858 9.708 1.00 94.62 460 ARG A C 1
ATOM 3666 O O . ARG A 1 460 ? -18.816 9.788 10.166 1.00 94.62 460 ARG A O 1
ATOM 3673 N N . VAL A 1 461 ? -17.123 11.129 9.557 1.00 95.38 461 VAL A N 1
ATOM 3674 C CA . VAL A 1 461 ? -16.078 10.133 9.875 1.00 95.38 461 VAL A CA 1
ATOM 3675 C C . VAL A 1 461 ? -16.008 9.829 11.372 1.00 95.38 461 VAL A C 1
ATOM 3677 O O . VAL A 1 461 ? -15.650 8.719 11.768 1.00 95.38 461 VAL A O 1
ATOM 3680 N N . ARG A 1 462 ? -16.414 10.782 12.220 1.00 91.75 462 ARG A N 1
ATOM 3681 C CA . ARG A 1 462 ? -16.556 10.565 13.662 1.00 91.75 462 ARG A CA 1
ATOM 3682 C C . ARG A 1 462 ? -17.665 9.560 13.980 1.00 91.75 462 ARG A C 1
ATOM 3684 O O . ARG A 1 462 ? -17.474 8.691 14.833 1.00 91.75 462 ARG A O 1
ATOM 3691 N N . ARG A 1 463 ? -18.819 9.660 13.310 1.00 89.00 463 ARG A N 1
ATOM 3692 C CA . ARG A 1 463 ? -19.966 8.744 13.486 1.00 89.00 463 ARG A CA 1
ATOM 3693 C C . ARG A 1 463 ? -19.751 7.398 12.800 1.00 89.00 463 ARG A C 1
ATOM 3695 O O . ARG A 1 463 ? -20.144 6.366 13.341 1.00 89.00 463 ARG A O 1
ATOM 3702 N N . GLU A 1 464 ? -19.090 7.398 11.652 1.00 89.31 464 GLU A N 1
ATOM 3703 C CA . GLU A 1 464 ? -18.842 6.230 10.810 1.00 89.31 464 GLU A CA 1
ATOM 3704 C C . GLU A 1 464 ? -17.340 5.898 10.835 1.00 89.31 464 GLU A C 1
ATOM 3706 O O . GLU A 1 464 ? -16.601 6.310 9.940 1.00 89.31 464 GLU A O 1
ATOM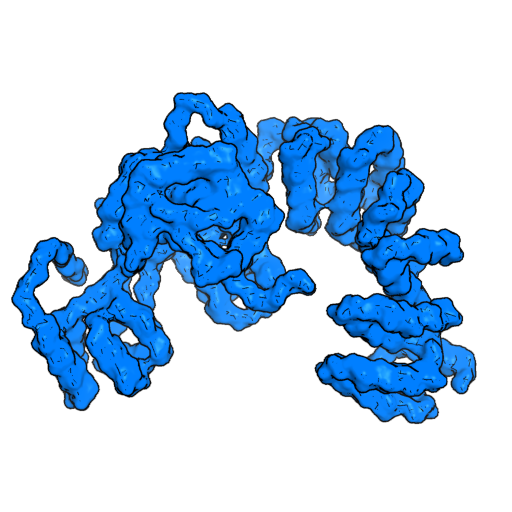 3711 N N . PRO A 1 465 ? -16.851 5.161 11.855 1.00 87.88 465 PRO A N 1
ATOM 3712 C CA . PRO A 1 465 ? -15.418 5.025 12.117 1.00 87.88 465 PRO A CA 1
ATOM 3713 C C . PRO A 1 465 ? -14.673 4.254 11.030 1.00 87.88 465 PRO A C 1
ATOM 3715 O O . PRO A 1 465 ? -13.452 4.317 10.987 1.00 87.88 465 PRO A O 1
ATOM 3718 N N . ASN A 1 466 ? -15.389 3.530 10.173 1.00 88.50 466 ASN A N 1
ATOM 3719 C CA . ASN A 1 466 ? -14.855 2.818 9.021 1.00 88.50 466 ASN A CA 1
ATOM 3720 C C . ASN A 1 466 ? -14.877 3.659 7.732 1.00 88.50 466 ASN A C 1
ATOM 3722 O O . ASN A 1 466 ? -14.626 3.122 6.659 1.00 88.50 466 ASN A O 1
ATOM 3726 N N . THR A 1 467 ? -15.198 4.953 7.794 1.00 95.38 467 THR A N 1
ATOM 3727 C CA . THR A 1 467 ? -15.150 5.844 6.629 1.00 95.38 467 THR A CA 1
ATOM 3728 C C . THR A 1 467 ? -13.831 6.606 6.580 1.00 95.38 467 THR A C 1
ATOM 3730 O O . THR A 1 467 ? -13.405 7.192 7.575 1.00 95.38 467 THR A O 1
ATOM 3733 N N . ILE A 1 468 ? -13.229 6.636 5.392 1.00 97.94 468 ILE A N 1
ATOM 3734 C CA . ILE A 1 468 ? -12.123 7.523 5.027 1.00 97.94 468 ILE A CA 1
ATOM 3735 C C . ILE A 1 468 ? -12.597 8.364 3.849 1.00 97.94 468 ILE A C 1
ATOM 3737 O O . ILE A 1 468 ? -13.109 7.820 2.867 1.00 97.94 468 ILE A O 1
ATOM 3741 N N . LEU A 1 469 ? -12.441 9.679 3.941 1.00 98.25 469 LEU A N 1
ATOM 3742 C CA . LEU A 1 469 ? -12.711 10.583 2.831 1.00 98.25 469 LEU A CA 1
ATOM 3743 C C . LEU A 1 469 ? -11.396 11.126 2.276 1.00 98.25 469 LEU A C 1
ATOM 3745 O O . LEU A 1 469 ? -10.483 11.425 3.039 1.00 98.25 469 LEU A O 1
ATOM 3749 N N . VAL A 1 470 ? -11.305 11.247 0.957 1.00 97.94 470 VAL A N 1
ATOM 3750 C CA . VAL A 1 470 ? -10.137 11.763 0.222 1.00 97.94 470 VAL A CA 1
ATOM 3751 C C . VAL A 1 470 ? -10.573 12.867 -0.738 1.00 97.94 470 VAL A C 1
ATOM 3753 O O . VAL A 1 470 ? -11.755 12.949 -1.062 1.00 97.94 470 VAL A O 1
ATOM 3756 N N . ASP A 1 471 ? -9.657 13.707 -1.222 1.00 96.69 471 ASP A N 1
ATOM 3757 C CA . ASP A 1 471 ? -10.012 14.805 -2.141 1.00 96.69 471 ASP A CA 1
ATOM 3758 C C . ASP A 1 471 ? -10.416 14.301 -3.534 1.00 96.69 471 ASP A C 1
ATOM 3760 O O . ASP A 1 471 ? -11.260 14.898 -4.200 1.00 96.69 471 ASP A O 1
ATOM 3764 N N . ARG A 1 472 ? -9.824 13.190 -3.992 1.00 95.50 472 ARG A N 1
ATOM 3765 C CA . ARG A 1 472 ? -10.166 12.573 -5.279 1.00 95.50 472 ARG A CA 1
ATOM 3766 C C . ARG A 1 472 ? -9.728 11.117 -5.390 1.00 95.50 472 ARG A C 1
ATOM 3768 O O . ARG A 1 472 ? -8.917 10.619 -4.613 1.00 95.50 472 ARG A O 1
ATOM 3775 N N . MET A 1 473 ? -10.236 10.469 -6.434 1.00 94.19 473 MET A N 1
ATOM 3776 C CA . MET A 1 473 ? -9.732 9.199 -6.953 1.00 94.19 473 MET A CA 1
ATOM 3777 C C . MET A 1 473 ? -8.940 9.495 -8.229 1.00 94.19 473 MET A C 1
ATOM 3779 O O . MET A 1 473 ? -9.526 9.945 -9.211 1.00 94.19 473 MET A O 1
ATOM 3783 N N . ASP A 1 474 ? -7.626 9.265 -8.224 1.00 87.19 474 ASP A N 1
ATOM 3784 C CA . ASP A 1 474 ? -6.790 9.461 -9.419 1.00 87.19 474 ASP A CA 1
ATOM 3785 C C . ASP A 1 474 ? -7.174 8.457 -10.525 1.00 87.19 474 ASP A C 1
ATOM 3787 O O . ASP A 1 474 ? -7.094 8.758 -11.715 1.00 87.19 474 ASP A O 1
ATOM 3791 N N . GLN A 1 475 ? -7.620 7.261 -10.121 1.00 87.25 475 GLN A N 1
ATOM 3792 C CA . GLN A 1 475 ? -8.209 6.211 -10.961 1.00 87.25 475 GLN A CA 1
ATOM 3793 C C . GLN A 1 475 ? -9.278 5.449 -10.150 1.00 87.25 475 GLN A C 1
ATOM 3795 O O . GLN A 1 475 ? -9.290 5.554 -8.920 1.00 87.25 475 GLN A O 1
ATOM 3800 N N . PRO A 1 476 ? -10.169 4.655 -10.780 1.00 85.69 476 PRO A N 1
ATOM 3801 C CA . PRO A 1 476 ? -11.087 3.787 -10.041 1.00 85.69 476 PRO A CA 1
ATOM 3802 C C . PRO A 1 476 ? -10.335 2.882 -9.051 1.00 85.69 476 PRO A C 1
ATOM 3804 O O . PRO A 1 476 ? -9.488 2.086 -9.455 1.00 85.69 476 PRO A O 1
ATOM 3807 N N . GLY A 1 477 ? -10.636 3.026 -7.756 1.00 87.06 477 GLY A N 1
ATOM 3808 C CA . GLY A 1 477 ? -9.946 2.298 -6.685 1.00 87.06 477 GLY A CA 1
ATOM 3809 C C . GLY A 1 477 ? -8.514 2.774 -6.420 1.00 87.06 477 GLY A C 1
ATOM 3810 O O . GLY A 1 477 ? -7.691 1.985 -5.984 1.00 87.06 477 GLY A O 1
ATOM 3811 N N . ALA A 1 478 ? -8.185 4.032 -6.717 1.00 90.12 478 ALA A N 1
ATOM 3812 C CA . ALA A 1 478 ? -6.880 4.628 -6.440 1.00 90.12 478 ALA A CA 1
ATOM 3813 C C . ALA A 1 478 ? -7.066 6.031 -5.821 1.00 90.12 478 ALA A C 1
ATOM 3815 O O . ALA A 1 478 ? -7.066 7.024 -6.556 1.00 90.12 478 ALA A O 1
ATOM 3816 N N . PRO A 1 479 ? -7.282 6.134 -4.495 1.00 93.12 479 PRO A N 1
ATOM 3817 C CA . PRO A 1 479 ? -7.413 7.404 -3.797 1.00 93.12 479 PRO A CA 1
ATOM 3818 C C . PRO A 1 479 ? -6.132 8.221 -3.922 1.00 93.12 479 PRO A C 1
ATOM 3820 O O . PRO A 1 479 ? -5.033 7.665 -3.928 1.00 93.12 479 PRO A O 1
ATOM 3823 N N . SER A 1 480 ? -6.276 9.543 -3.986 1.00 91.69 480 SER A N 1
ATOM 3824 C CA . SER A 1 480 ? -5.122 10.423 -3.868 1.00 91.69 480 SER A CA 1
ATOM 3825 C C . SER A 1 480 ? -4.464 10.260 -2.500 1.00 91.69 480 SER A C 1
ATOM 3827 O O . SER A 1 480 ? -5.123 10.126 -1.469 1.00 91.69 480 SER A O 1
ATOM 3829 N N . ASP A 1 481 ? -3.141 10.326 -2.498 1.00 89.06 481 ASP A N 1
ATOM 3830 C CA . ASP A 1 481 ? -2.299 10.342 -1.314 1.00 89.06 481 ASP A CA 1
ATOM 3831 C C . ASP A 1 481 ? -2.065 11.764 -0.795 1.00 89.06 481 ASP A C 1
ATOM 3833 O O . ASP A 1 481 ? -1.090 11.981 -0.083 1.00 89.06 481 ASP A O 1
ATOM 3837 N N . SER A 1 482 ? -2.842 12.769 -1.207 1.00 94.75 482 SER A N 1
ATOM 3838 C CA . SER A 1 482 ? -2.541 14.184 -0.942 1.00 94.75 482 SER A CA 1
ATOM 3839 C C . SER A 1 482 ? -3.402 14.798 0.165 1.00 94.75 482 SER A C 1
ATOM 3841 O O . SER A 1 482 ? -2.894 15.620 0.932 1.00 94.75 482 SER A O 1
ATOM 3843 N N . PHE A 1 483 ? -4.632 14.317 0.344 1.00 97.38 483 PHE A N 1
ATOM 3844 C CA . PHE A 1 483 ? -5.517 14.661 1.455 1.00 97.38 483 PHE A CA 1
ATOM 3845 C C . PHE A 1 483 ? -6.347 13.443 1.881 1.00 97.38 483 PHE A C 1
ATOM 3847 O O . PHE A 1 483 ? -6.852 12.708 1.035 1.00 97.38 483 PHE A O 1
ATOM 3854 N N . ALA A 1 484 ? -6.507 13.237 3.188 1.00 98.00 484 ALA A N 1
ATOM 3855 C CA . ALA A 1 484 ? -7.395 12.220 3.738 1.00 98.00 484 ALA A CA 1
ATOM 3856 C C . ALA A 1 484 ? -7.967 12.662 5.091 1.00 98.00 484 ALA A C 1
ATOM 3858 O O . ALA A 1 484 ? -7.280 13.301 5.883 1.00 98.00 484 ALA A O 1
ATOM 3859 N N . ILE A 1 485 ? -9.201 12.277 5.389 1.00 98.25 485 ILE A N 1
ATOM 3860 C CA . ILE A 1 485 ? -9.848 12.464 6.687 1.00 98.25 485 ILE A CA 1
ATOM 3861 C C . ILE A 1 485 ? -10.495 11.149 7.113 1.00 98.25 485 ILE A C 1
ATOM 3863 O O . ILE A 1 485 ? -11.190 10.495 6.338 1.00 98.25 485 ILE A O 1
ATOM 3867 N N . GLY A 1 486 ? -10.278 10.756 8.360 1.00 97.38 486 GLY A N 1
ATOM 3868 C CA . GLY A 1 486 ? -10.867 9.548 8.919 1.00 97.38 486 GLY A CA 1
ATOM 3869 C C . GLY A 1 486 ? -10.914 9.604 10.436 1.00 97.38 486 GLY A C 1
ATOM 3870 O O . GLY A 1 486 ? -10.330 10.486 11.067 1.00 97.38 486 GLY A O 1
ATOM 3871 N N . SER A 1 487 ? -11.601 8.638 11.039 1.00 95.44 487 SER A N 1
ATOM 3872 C CA . SER A 1 487 ? -11.490 8.429 12.483 1.00 95.44 487 SER A CA 1
ATOM 3873 C C . SER A 1 487 ? -10.047 8.073 12.867 1.00 95.44 487 SER A C 1
ATOM 3875 O O . SER A 1 487 ? -9.279 7.589 12.031 1.00 95.44 487 SER A O 1
ATOM 3877 N N . ALA A 1 488 ? -9.677 8.240 14.138 1.00 91.25 488 ALA A N 1
ATOM 3878 C CA . ALA A 1 488 ? -8.378 7.767 14.630 1.00 91.25 488 ALA A CA 1
ATOM 3879 C C . ALA A 1 488 ? -8.136 6.273 14.313 1.00 91.25 488 ALA A C 1
ATOM 3881 O O . ALA A 1 488 ? -7.031 5.882 13.936 1.00 91.25 488 ALA A O 1
ATOM 3882 N N . TYR A 1 489 ? -9.188 5.449 14.380 1.00 87.88 489 TYR A N 1
ATOM 3883 C CA . TYR A 1 489 ? -9.156 4.047 13.960 1.00 87.88 489 TYR A CA 1
ATOM 3884 C C . TYR A 1 489 ? -8.858 3.893 12.468 1.00 87.88 489 TYR A C 1
ATOM 3886 O O . TYR A 1 489 ? -7.895 3.221 12.101 1.00 87.88 489 TYR A O 1
ATOM 3894 N N . ALA A 1 490 ? -9.626 4.548 11.603 1.00 93.12 490 ALA A N 1
ATOM 3895 C CA . ALA A 1 490 ? -9.413 4.454 10.165 1.00 93.12 490 ALA A CA 1
ATOM 3896 C C . ALA A 1 490 ? -8.029 4.948 9.736 1.00 93.12 490 ALA A C 1
ATOM 3898 O O . ALA A 1 490 ? -7.367 4.309 8.922 1.00 93.12 490 ALA A O 1
ATOM 3899 N N . MET A 1 491 ? -7.554 6.042 10.330 1.00 95.50 491 MET A N 1
ATOM 3900 C CA . MET A 1 491 ? -6.253 6.605 9.983 1.00 95.50 491 MET A CA 1
ATOM 3901 C C . MET A 1 491 ? -5.078 5.783 10.526 1.00 95.50 491 MET A C 1
ATOM 3903 O O . MET A 1 491 ? -4.010 5.793 9.919 1.00 95.50 491 MET A O 1
ATOM 3907 N N . SER A 1 492 ? -5.273 4.992 11.589 1.00 90.38 492 SER A N 1
ATOM 3908 C CA . SER A 1 492 ? -4.287 3.979 11.995 1.00 90.38 492 SER A CA 1
ATOM 3909 C C . SER A 1 492 ? -4.148 2.851 10.969 1.00 90.38 492 SER A C 1
ATOM 3911 O O . SER A 1 492 ? -3.033 2.430 10.673 1.00 90.38 492 SER A O 1
ATOM 3913 N N . TRP A 1 493 ? -5.253 2.414 10.355 1.00 89.25 493 TRP A N 1
ATOM 3914 C CA . TRP A 1 493 ? -5.216 1.448 9.254 1.00 89.25 493 TRP A CA 1
ATOM 3915 C C . TRP A 1 493 ? -4.599 2.048 7.997 1.00 89.25 493 TRP A C 1
ATOM 3917 O O . TRP A 1 493 ? -3.772 1.400 7.360 1.00 89.25 493 TRP A O 1
ATOM 3927 N N . TYR A 1 494 ? -4.952 3.294 7.678 1.00 93.44 494 TYR A N 1
ATOM 3928 C CA . TYR A 1 494 ? -4.351 4.054 6.584 1.00 93.44 494 TYR A CA 1
ATOM 3929 C C . TYR A 1 494 ? -2.821 4.111 6.718 1.00 93.44 494 TYR A C 1
ATOM 3931 O O . TYR A 1 494 ? -2.100 3.842 5.760 1.00 93.44 494 TYR A O 1
ATOM 3939 N N . ALA A 1 495 ? -2.320 4.397 7.922 1.00 92.56 495 ALA A N 1
ATOM 3940 C CA . ALA A 1 495 ? -0.894 4.432 8.231 1.00 92.56 495 ALA A CA 1
ATOM 3941 C C . ALA A 1 495 ? -0.217 3.049 8.214 1.00 92.56 495 ALA A C 1
ATOM 3943 O O . ALA A 1 495 ? 0.927 2.939 7.777 1.00 92.56 495 ALA A O 1
ATOM 3944 N N . ALA A 1 496 ? -0.919 1.995 8.639 1.00 88.12 496 ALA A N 1
ATOM 3945 C CA . ALA A 1 496 ? -0.399 0.625 8.685 1.00 88.12 496 ALA A CA 1
ATOM 3946 C C . ALA A 1 496 ? -0.185 -0.011 7.299 1.00 88.12 496 ALA A C 1
ATOM 3948 O O . ALA A 1 496 ? 0.354 -1.112 7.200 1.00 88.12 496 ALA A O 1
ATOM 3949 N N . TRP A 1 497 ? -0.582 0.665 6.214 1.00 85.75 497 TRP A N 1
ATOM 3950 C CA . TRP A 1 497 ? -0.371 0.165 4.856 1.00 85.75 497 TRP A CA 1
ATOM 3951 C C . TRP A 1 497 ? 1.105 -0.155 4.566 1.00 85.75 497 TRP A C 1
ATOM 3953 O O . TRP A 1 497 ? 1.382 -1.149 3.902 1.00 85.75 497 TRP A O 1
ATOM 3963 N N . ILE A 1 498 ? 2.059 0.610 5.113 1.00 83.81 498 ILE A N 1
ATOM 3964 C CA . ILE A 1 498 ? 3.502 0.350 4.940 1.00 83.81 498 ILE A CA 1
ATOM 3965 C C . ILE A 1 498 ? 3.930 -1.049 5.405 1.00 83.81 498 ILE A C 1
ATOM 3967 O O . ILE A 1 498 ? 4.819 -1.647 4.802 1.00 83.81 498 ILE A O 1
ATOM 3971 N N . ASP A 1 499 ? 3.291 -1.589 6.441 1.00 79.44 499 ASP A N 1
ATOM 3972 C CA . ASP A 1 499 ? 3.686 -2.868 7.034 1.00 79.44 499 ASP A CA 1
ATOM 3973 C C . ASP A 1 499 ? 3.175 -4.058 6.203 1.00 79.44 499 ASP A C 1
ATOM 3975 O O . ASP A 1 499 ? 3.750 -5.145 6.229 1.00 79.44 499 ASP A O 1
ATOM 3979 N N . VAL A 1 500 ? 2.113 -3.846 5.421 1.00 73.75 500 VAL A N 1
ATOM 3980 C CA . VAL A 1 500 ? 1.491 -4.878 4.579 1.00 73.75 500 VAL A CA 1
ATOM 3981 C C . VAL A 1 500 ? 1.790 -4.711 3.092 1.00 73.75 500 VAL A C 1
ATOM 3983 O O . VAL A 1 500 ? 1.692 -5.684 2.349 1.00 73.75 500 VAL A O 1
ATOM 3986 N N . ALA A 1 501 ? 2.194 -3.514 2.654 1.00 71.94 501 ALA A N 1
ATOM 3987 C CA . ALA A 1 501 ? 2.558 -3.193 1.275 1.00 71.94 501 ALA A CA 1
ATOM 3988 C C . ALA A 1 501 ? 3.489 -4.236 0.615 1.00 71.94 501 ALA A C 1
ATOM 3990 O O . ALA A 1 501 ? 3.224 -4.586 -0.533 1.00 71.94 501 ALA A O 1
ATOM 3991 N N . PRO A 1 502 ? 4.483 -4.839 1.304 1.00 69.00 502 PRO A N 1
ATOM 3992 C CA . PRO A 1 502 ? 5.351 -5.863 0.703 1.00 69.00 502 PRO A CA 1
ATOM 3993 C C . PRO A 1 502 ? 4.664 -7.167 0.313 1.00 69.00 502 PRO A C 1
ATOM 3995 O O . PRO A 1 502 ? 5.226 -7.954 -0.448 1.00 69.00 502 PRO A O 1
ATOM 3998 N N . ALA A 1 503 ? 3.494 -7.453 0.886 1.00 63.66 503 ALA A N 1
ATOM 3999 C CA . ALA A 1 503 ? 2.694 -8.611 0.506 1.00 63.66 503 ALA A CA 1
ATOM 4000 C C . ALA A 1 503 ? 1.941 -8.367 -0.815 1.00 63.66 503 ALA A C 1
ATOM 4002 O O . ALA A 1 503 ? 1.661 -9.312 -1.554 1.00 63.66 503 ALA A O 1
ATOM 4003 N N . TYR A 1 504 ? 1.662 -7.105 -1.159 1.00 58.00 504 TYR A N 1
ATOM 4004 C CA . TYR A 1 504 ? 1.024 -6.735 -2.418 1.00 58.00 504 TYR A CA 1
ATOM 4005 C C . TYR A 1 504 ? 2.056 -6.804 -3.552 1.00 58.00 504 TYR A C 1
ATOM 4007 O O . TYR A 1 504 ? 2.888 -5.917 -3.716 1.00 58.00 504 TYR A O 1
ATOM 4015 N N . GLY A 1 505 ? 2.004 -7.883 -4.336 1.00 50.75 505 GLY A N 1
ATOM 4016 C CA . GLY A 1 505 ? 2.887 -8.106 -5.489 1.00 50.75 505 GLY A CA 1
ATOM 4017 C C . GLY A 1 505 ? 3.747 -9.370 -5.421 1.00 50.75 505 GLY A C 1
ATOM 4018 O O . GLY A 1 505 ? 4.572 -9.559 -6.309 1.00 50.75 505 GLY A O 1
ATOM 4019 N N . ASN A 1 506 ? 3.566 -10.234 -4.412 1.00 48.53 506 ASN A N 1
ATOM 4020 C CA . ASN A 1 506 ? 4.348 -11.472 -4.274 1.00 48.53 506 ASN A CA 1
ATOM 4021 C C . ASN A 1 506 ? 3.508 -12.738 -3.995 1.00 48.53 506 ASN A C 1
ATOM 4023 O O . ASN A 1 506 ? 4.057 -13.761 -3.604 1.00 48.53 506 ASN A O 1
ATOM 4027 N N . ASP A 1 507 ? 2.190 -12.687 -4.206 1.00 50.12 507 ASP A N 1
ATOM 4028 C CA . ASP A 1 507 ? 1.279 -13.819 -3.994 1.00 50.12 507 ASP A CA 1
ATOM 4029 C C . ASP A 1 507 ? 0.395 -14.055 -5.224 1.00 50.12 507 ASP A C 1
ATOM 4031 O O . ASP A 1 507 ? 0.071 -13.125 -5.962 1.00 50.12 507 ASP A O 1
ATOM 4035 N N . ALA A 1 508 ? -0.090 -15.291 -5.388 1.00 45.19 508 ALA A N 1
ATOM 4036 C CA . ALA A 1 508 ? -1.025 -15.730 -6.437 1.00 45.19 508 ALA A CA 1
ATOM 4037 C C . ALA A 1 508 ? -2.362 -14.940 -6.514 1.00 45.19 508 ALA A C 1
ATOM 4039 O O . ALA A 1 508 ? -3.208 -15.250 -7.351 1.00 45.19 508 ALA A O 1
ATOM 4040 N N . TYR A 1 509 ? -2.563 -13.949 -5.639 1.00 41.06 509 TYR A N 1
ATOM 4041 C CA . TYR A 1 509 ? -3.773 -13.136 -5.493 1.00 41.06 509 TYR A CA 1
ATOM 4042 C C . TYR A 1 509 ? -3.680 -11.733 -6.106 1.00 41.06 509 TYR A C 1
ATOM 4044 O O . TYR A 1 509 ? -4.715 -11.178 -6.474 1.00 41.06 509 TYR A O 1
ATOM 4052 N N . TYR A 1 510 ? -2.481 -11.158 -6.243 1.00 48.34 510 TYR A N 1
ATOM 4053 C CA . TYR A 1 510 ? -2.306 -9.810 -6.788 1.00 48.34 510 TYR A CA 1
ATOM 4054 C C . TYR A 1 510 ? -1.322 -9.842 -7.960 1.00 48.34 510 TYR A C 1
ATOM 4056 O O . TYR A 1 510 ? -0.265 -10.458 -7.839 1.00 48.34 510 TYR A O 1
ATOM 4064 N N . PRO A 1 511 ? -1.633 -9.191 -9.099 1.00 52.62 511 PRO A N 1
ATOM 4065 C CA . PRO A 1 511 ? -0.678 -9.086 -10.197 1.00 52.62 511 PRO A CA 1
ATOM 4066 C C . PRO A 1 511 ? 0.618 -8.437 -9.693 1.00 52.62 511 PRO A C 1
ATOM 4068 O O . PRO A 1 511 ? 0.563 -7.559 -8.833 1.00 52.62 511 PRO A O 1
ATOM 4071 N N . GLU A 1 512 ? 1.764 -8.826 -10.263 1.00 56.28 512 GLU A N 1
ATOM 4072 C CA . GLU A 1 512 ? 3.125 -8.459 -9.811 1.00 56.28 512 GLU A CA 1
ATOM 4073 C C . GLU A 1 512 ? 3.379 -6.946 -9.626 1.00 56.28 512 GLU A C 1
ATOM 4075 O O . GLU A 1 512 ? 4.420 -6.552 -9.106 1.00 56.28 512 GLU A O 1
ATOM 4080 N N . ARG A 1 513 ? 2.471 -6.061 -10.068 1.00 62.28 513 ARG A N 1
ATOM 4081 C CA . ARG A 1 513 ? 2.642 -4.601 -10.026 1.00 62.28 513 ARG A CA 1
ATOM 4082 C C . ARG A 1 513 ? 1.331 -3.856 -9.791 1.00 62.28 513 ARG A C 1
ATOM 4084 O O . ARG A 1 513 ? 0.778 -3.244 -10.705 1.00 62.28 513 ARG A O 1
ATOM 4091 N N . MET A 1 514 ? 0.834 -3.872 -8.559 1.00 67.44 514 MET A N 1
ATOM 4092 C CA . MET A 1 514 ? -0.256 -2.978 -8.171 1.00 67.44 514 MET A CA 1
ATOM 4093 C C . MET A 1 514 ? 0.263 -1.543 -7.997 1.00 67.44 514 MET A C 1
ATOM 4095 O O . MET A 1 514 ? 1.298 -1.319 -7.373 1.00 67.44 514 MET A O 1
ATOM 4099 N N . ALA A 1 515 ? -0.448 -0.559 -8.557 1.00 76.62 515 ALA A N 1
ATOM 4100 C CA . ALA A 1 515 ? -0.121 0.847 -8.329 1.00 76.62 515 ALA A CA 1
ATOM 4101 C C . ALA A 1 515 ? -0.284 1.200 -6.833 1.00 76.62 515 ALA A C 1
ATOM 4103 O O . ALA A 1 515 ? -1.201 0.683 -6.198 1.00 76.62 515 ALA A O 1
ATOM 4104 N N . PRO A 1 516 ? 0.520 2.113 -6.265 1.00 78.06 516 PRO A N 1
ATOM 4105 C CA . PRO A 1 516 ? 0.572 2.349 -4.812 1.00 78.06 516 PRO A CA 1
ATOM 4106 C C . PRO A 1 516 ? -0.766 2.771 -4.225 1.00 78.06 516 PRO A C 1
ATOM 4108 O O . PRO A 1 516 ? -1.231 2.219 -3.235 1.00 78.06 516 PRO A O 1
ATOM 4111 N N . HIS A 1 517 ? -1.424 3.711 -4.902 1.00 87.31 517 HIS A N 1
ATOM 4112 C CA . HIS A 1 517 ? -2.728 4.220 -4.495 1.00 87.31 517 HIS A CA 1
ATOM 4113 C C . HIS A 1 517 ? -3.778 3.103 -4.534 1.00 87.31 517 HIS A C 1
ATOM 4115 O O . HIS A 1 517 ? -4.640 3.035 -3.667 1.00 87.31 517 HIS A O 1
ATOM 4121 N N . LYS A 1 518 ? -3.657 2.166 -5.482 1.00 86.06 518 LYS A N 1
ATOM 4122 C CA . LYS A 1 518 ? -4.522 0.989 -5.549 1.00 86.06 518 LYS A CA 1
ATOM 4123 C C . LYS A 1 518 ? -4.233 -0.014 -4.431 1.00 86.06 518 LYS A C 1
ATOM 4125 O O . LYS A 1 518 ? -5.171 -0.509 -3.824 1.00 86.06 518 LYS A O 1
ATOM 4130 N N . GLY A 1 519 ? -2.963 -0.234 -4.089 1.00 83.81 519 GLY A N 1
ATOM 4131 C CA . GLY A 1 519 ? -2.582 -1.045 -2.928 1.00 83.81 519 GLY A CA 1
ATOM 4132 C C . GLY A 1 519 ? -3.130 -0.482 -1.618 1.00 83.81 519 GLY A C 1
ATOM 4133 O O . GLY A 1 519 ? -3.644 -1.231 -0.793 1.00 83.81 519 GLY A O 1
ATOM 4134 N N . LEU A 1 520 ? -3.081 0.841 -1.449 1.00 88.69 520 LEU A N 1
ATOM 4135 C CA . LEU A 1 520 ? -3.693 1.521 -0.310 1.00 88.69 520 LEU A CA 1
ATOM 4136 C C . LEU A 1 520 ? -5.218 1.343 -0.296 1.00 88.69 520 LEU A C 1
ATOM 4138 O O . LEU A 1 520 ? -5.785 1.034 0.747 1.00 88.69 520 LEU A O 1
ATOM 4142 N N . TYR A 1 521 ? -5.891 1.511 -1.438 1.00 89.94 521 TYR A N 1
ATOM 4143 C CA . TYR A 1 521 ? -7.335 1.289 -1.539 1.00 89.94 521 TYR A CA 1
ATOM 4144 C C . TYR A 1 521 ? -7.725 -0.139 -1.170 1.00 89.94 521 TYR A C 1
ATOM 4146 O O . TYR A 1 521 ? -8.603 -0.330 -0.332 1.00 89.94 521 TYR A O 1
ATOM 4154 N N . ASP A 1 522 ? -7.056 -1.127 -1.762 1.00 82.81 522 ASP A N 1
ATOM 4155 C CA . ASP A 1 522 ? -7.346 -2.541 -1.544 1.00 82.81 522 ASP A CA 1
ATOM 4156 C C . ASP A 1 522 ? -7.091 -2.927 -0.085 1.00 82.81 522 ASP A C 1
ATOM 4158 O O . ASP A 1 522 ? -7.909 -3.630 0.505 1.00 82.81 522 ASP A O 1
ATOM 4162 N N . HIS A 1 523 ? -6.032 -2.397 0.537 1.00 83.62 523 HIS A N 1
ATOM 4163 C CA . HIS A 1 523 ? -5.776 -2.542 1.973 1.00 83.62 523 HIS A CA 1
ATOM 4164 C C . HIS A 1 523 ? -6.929 -2.012 2.829 1.00 83.62 523 HIS A C 1
ATOM 4166 O O . HIS A 1 523 ? -7.435 -2.712 3.707 1.00 83.62 523 HIS A O 1
ATOM 4172 N N . LEU A 1 524 ? -7.386 -0.793 2.546 1.00 86.38 524 LEU A N 1
ATOM 4173 C CA . LEU A 1 524 ? -8.478 -0.168 3.286 1.00 86.38 524 LEU A CA 1
ATOM 4174 C C . LEU A 1 524 ? -9.798 -0.925 3.080 1.00 86.38 524 LEU A C 1
ATOM 4176 O O . LEU A 1 524 ? -10.474 -1.267 4.048 1.00 86.38 524 LEU A O 1
ATOM 4180 N N . VAL A 1 525 ? -10.164 -1.249 1.842 1.00 82.69 525 VAL A N 1
ATOM 4181 C CA . VAL A 1 525 ? -11.420 -1.953 1.546 1.00 82.69 525 VAL A CA 1
ATOM 4182 C C . VAL A 1 525 ? -11.413 -3.375 2.106 1.00 82.69 525 VAL A C 1
ATOM 4184 O O . VAL A 1 525 ? -12.408 -3.797 2.694 1.00 82.69 525 VAL A O 1
ATOM 4187 N N . SER A 1 526 ? -10.289 -4.090 2.012 1.00 75.12 526 SER A N 1
ATOM 4188 C CA . SER A 1 526 ? -10.136 -5.426 2.611 1.00 75.12 526 SER A CA 1
ATOM 4189 C C . SER A 1 526 ? -10.210 -5.384 4.139 1.00 75.12 526 SER A C 1
ATOM 4191 O O . SER A 1 526 ? -10.695 -6.327 4.757 1.00 75.12 526 SER A O 1
ATOM 4193 N N . GLY A 1 527 ? -9.793 -4.270 4.750 1.00 75.75 527 GLY A N 1
ATOM 4194 C CA . GLY A 1 527 ? -9.990 -3.982 6.172 1.00 75.75 527 GLY A CA 1
ATOM 4195 C C . GLY A 1 527 ? -11.424 -3.580 6.552 1.00 75.75 527 GLY A C 1
ATOM 4196 O O . GLY A 1 527 ? -11.675 -3.268 7.714 1.00 75.75 527 GLY A O 1
ATOM 4197 N N . GLY A 1 528 ? -12.368 -3.561 5.603 1.00 78.38 528 GLY A N 1
ATOM 4198 C CA . GLY A 1 528 ? -13.767 -3.181 5.828 1.00 78.38 528 GLY A CA 1
ATOM 4199 C C . GLY A 1 528 ? -14.024 -1.669 5.836 1.00 78.38 528 GLY A C 1
ATOM 4200 O O . GLY A 1 528 ? -15.089 -1.226 6.283 1.00 78.38 528 GLY A O 1
ATOM 4201 N N . PHE A 1 529 ? -13.069 -0.864 5.359 1.00 86.06 529 PHE A N 1
ATOM 4202 C CA . PHE A 1 529 ? -13.215 0.586 5.276 1.00 86.06 529 PHE A CA 1
ATOM 4203 C C . PHE A 1 529 ? -13.906 1.016 3.983 1.00 86.06 529 PHE A C 1
ATOM 4205 O O . PHE A 1 529 ? -13.651 0.502 2.895 1.00 86.06 529 PHE A O 1
ATOM 4212 N N . ARG A 1 530 ? -14.762 2.033 4.094 1.00 92.50 530 ARG A N 1
ATOM 4213 C CA . ARG A 1 530 ? -15.340 2.736 2.953 1.00 92.50 530 ARG A CA 1
ATOM 4214 C C . ARG A 1 530 ? -14.477 3.949 2.632 1.00 92.50 530 ARG A C 1
ATOM 4216 O O . ARG A 1 530 ? -14.457 4.907 3.402 1.00 92.50 530 ARG A O 1
ATOM 4223 N N . VAL A 1 531 ? -13.833 3.931 1.469 1.00 96.00 531 VAL A N 1
ATOM 4224 C CA . VAL A 1 531 ? -13.108 5.089 0.932 1.00 96.00 531 VAL A CA 1
ATOM 4225 C C . VAL A 1 531 ? -14.034 5.863 -0.005 1.00 96.00 531 VAL A C 1
ATOM 4227 O O . VAL A 1 531 ? -14.550 5.294 -0.968 1.00 96.00 531 VAL A O 1
ATOM 4230 N N . ALA A 1 532 ? -14.268 7.144 0.271 1.00 96.12 532 ALA A N 1
ATOM 4231 C CA . ALA A 1 532 ? -15.128 8.003 -0.543 1.00 96.12 532 ALA A CA 1
ATOM 4232 C C . ALA A 1 532 ? -14.445 9.332 -0.880 1.00 96.12 532 ALA A C 1
ATOM 4234 O O . ALA A 1 532 ? -13.555 9.783 -0.168 1.00 96.12 532 ALA A O 1
ATOM 4235 N N . VAL A 1 533 ? -14.867 9.964 -1.972 1.00 97.31 533 VAL A N 1
ATOM 4236 C CA . VAL A 1 533 ? -14.414 11.317 -2.311 1.00 97.31 533 VAL A CA 1
ATOM 4237 C C . VAL A 1 533 ? -15.218 12.328 -1.501 1.00 97.31 533 VAL A C 1
ATOM 4239 O O . VAL A 1 533 ? -16.437 12.196 -1.378 1.00 97.31 533 VAL A O 1
ATOM 4242 N N . SER A 1 534 ? -14.525 13.318 -0.956 1.00 95.88 534 SER A N 1
ATOM 4243 C CA . SER A 1 534 ? -15.098 14.508 -0.349 1.00 95.88 534 SER A CA 1
ATOM 4244 C C . SER A 1 534 ? -14.916 15.704 -1.280 1.00 95.88 534 SER A C 1
ATOM 4246 O O . SER A 1 534 ? -13.901 15.831 -1.959 1.00 95.88 534 SER A O 1
ATOM 4248 N N . ASP A 1 535 ? -15.902 16.594 -1.294 1.00 95.12 535 ASP A N 1
ATOM 4249 C CA . ASP A 1 535 ? -15.838 17.892 -1.956 1.00 95.12 535 ASP A CA 1
ATOM 4250 C C . ASP A 1 535 ? -15.640 19.053 -0.962 1.00 95.12 535 ASP A C 1
ATOM 4252 O O . ASP A 1 535 ? -15.794 20.222 -1.332 1.00 95.12 535 ASP A O 1
ATOM 4256 N N . SER A 1 536 ? -15.297 18.752 0.298 1.00 96.69 536 SER A N 1
ATOM 4257 C CA . SER A 1 536 ? -14.961 19.763 1.304 1.00 96.69 536 SER A CA 1
ATOM 4258 C C . SER A 1 536 ? -13.579 20.369 1.089 1.00 96.69 536 SER A C 1
ATOM 4260 O O . SER A 1 536 ? -13.376 21.522 1.467 1.00 96.69 536 SER A O 1
ATOM 4262 N N . VAL A 1 537 ? -12.666 19.644 0.436 1.00 96.62 537 VAL A N 1
ATOM 4263 C CA . VAL A 1 537 ? -11.322 20.101 0.064 1.00 96.62 537 VAL A CA 1
ATOM 4264 C C . VAL A 1 537 ? -11.078 19.831 -1.415 1.00 96.62 537 VAL A C 1
ATOM 4266 O O . VAL A 1 537 ? -11.314 18.732 -1.909 1.00 96.62 537 VAL A O 1
ATOM 4269 N N . ARG A 1 538 ? -10.556 20.834 -2.124 1.00 96.50 538 ARG A N 1
ATOM 4270 C CA . ARG A 1 538 ? -10.129 20.724 -3.519 1.00 96.50 538 ARG A CA 1
ATOM 4271 C C . ARG A 1 538 ? -8.679 21.167 -3.644 1.00 96.50 538 ARG A C 1
ATOM 4273 O O . ARG A 1 538 ? -8.370 22.343 -3.470 1.00 96.50 538 ARG A O 1
ATOM 4280 N N . LEU A 1 539 ? -7.804 20.241 -4.025 1.00 95.69 539 LEU A N 1
ATOM 4281 C CA . LEU A 1 539 ? -6.423 20.577 -4.365 1.00 95.69 539 LEU A CA 1
ATOM 4282 C C . LEU A 1 539 ? -6.377 21.405 -5.655 1.00 95.69 539 LEU A C 1
ATOM 4284 O O . LEU A 1 539 ? -6.954 21.018 -6.675 1.00 95.69 539 LEU A O 1
ATOM 4288 N N . VAL A 1 540 ? -5.665 22.528 -5.610 1.00 94.75 540 VAL A N 1
ATOM 4289 C CA . VAL A 1 540 ? -5.425 23.409 -6.763 1.00 94.75 540 VAL A CA 1
ATOM 4290 C C . VAL A 1 540 ? -4.003 23.279 -7.301 1.00 94.75 540 VAL A C 1
ATOM 4292 O O . VAL A 1 540 ? -3.769 23.542 -8.477 1.00 94.75 540 VAL A O 1
ATOM 4295 N N . GLY A 1 541 ? -3.059 22.813 -6.482 1.00 92.25 541 GLY A N 1
ATOM 4296 C CA . GLY A 1 541 ? -1.674 22.637 -6.897 1.00 92.25 541 GLY A CA 1
ATOM 4297 C C . GLY A 1 541 ? -0.769 22.162 -5.770 1.00 92.25 541 GLY A C 1
ATOM 4298 O O . GLY A 1 541 ? -1.230 21.739 -4.711 1.00 92.25 541 GLY A O 1
ATOM 4299 N N . PHE A 1 542 ? 0.535 22.242 -6.017 1.00 92.50 542 PHE A N 1
ATOM 4300 C CA . PHE A 1 542 ? 1.558 21.996 -5.010 1.00 92.50 542 PHE A CA 1
ATOM 4301 C C . PHE A 1 542 ? 2.554 23.141 -5.029 1.00 92.50 542 PHE A C 1
ATOM 4303 O O . PHE A 1 542 ? 3.067 23.481 -6.096 1.00 92.50 542 PHE A O 1
ATOM 4310 N N . ALA A 1 543 ? 2.820 23.688 -3.853 1.00 91.94 543 ALA A N 1
ATOM 4311 C CA . ALA A 1 543 ? 3.804 24.721 -3.635 1.00 91.94 543 ALA A CA 1
ATOM 4312 C C . ALA A 1 543 ? 5.203 24.198 -3.984 1.00 91.94 543 ALA A C 1
ATOM 4314 O O . ALA A 1 543 ? 5.578 23.067 -3.645 1.00 91.94 543 ALA A O 1
ATOM 4315 N N . SER A 1 544 ? 5.969 25.009 -4.701 1.00 90.56 544 SER A N 1
ATOM 4316 C CA . SER A 1 544 ? 7.326 24.683 -5.119 1.00 90.56 544 SER A CA 1
ATOM 4317 C C . SER A 1 544 ? 8.110 25.977 -5.291 1.00 90.56 544 SER A C 1
ATOM 4319 O O . SER A 1 544 ? 7.558 26.923 -5.841 1.00 90.56 544 SER A O 1
ATOM 4321 N N . PRO A 1 545 ? 9.395 26.018 -4.904 1.00 89.44 545 PRO A N 1
ATOM 4322 C CA . PRO A 1 545 ? 10.238 27.162 -5.196 1.00 89.44 545 PRO A CA 1
ATOM 4323 C C . PRO A 1 545 ? 10.316 27.380 -6.707 1.00 89.44 545 PRO A C 1
ATOM 4325 O O . PRO A 1 545 ? 10.617 26.447 -7.461 1.00 89.44 545 PRO A O 1
ATOM 4328 N N . GLU A 1 546 ? 10.071 28.615 -7.133 1.00 90.69 546 GLU A N 1
ATOM 4329 C CA . GLU A 1 546 ? 10.109 29.024 -8.534 1.00 90.69 546 GLU A CA 1
ATOM 4330 C C . GLU A 1 546 ? 11.366 29.852 -8.830 1.00 90.69 546 GLU A C 1
ATOM 4332 O O . GLU A 1 546 ? 11.729 30.781 -8.104 1.00 90.69 546 GLU A O 1
ATOM 4337 N N . ILE A 1 547 ? 12.035 29.531 -9.936 1.00 91.25 547 ILE A N 1
ATOM 4338 C CA . ILE A 1 547 ? 13.066 30.369 -10.535 1.00 91.25 547 ILE A CA 1
ATOM 4339 C C . ILE A 1 547 ? 12.343 31.391 -11.410 1.00 91.25 547 ILE A C 1
ATOM 4341 O O . ILE A 1 547 ? 11.869 31.070 -12.499 1.00 91.25 547 ILE A O 1
ATOM 4345 N N . THR A 1 548 ? 12.256 32.631 -10.935 1.00 91.75 548 THR A N 1
ATOM 4346 C CA . THR A 1 548 ? 11.637 33.720 -11.702 1.00 91.75 548 THR A CA 1
ATOM 4347 C C . THR A 1 548 ? 12.366 33.944 -13.029 1.00 91.75 548 THR A C 1
ATOM 4349 O O . THR A 1 548 ? 13.570 33.692 -13.126 1.00 91.75 548 THR A O 1
ATOM 4352 N N . SER A 1 549 ? 11.679 34.487 -14.041 1.00 92.81 549 SER A N 1
ATOM 4353 C CA . SER A 1 549 ? 12.293 34.786 -15.346 1.00 92.81 549 SER A CA 1
ATOM 4354 C C . SER A 1 549 ? 13.545 35.658 -15.206 1.00 92.81 549 SER A C 1
ATOM 4356 O O . SER A 1 549 ? 14.572 35.385 -15.824 1.00 92.81 549 SER A O 1
ATOM 4358 N N . ALA A 1 550 ? 13.507 36.656 -14.316 1.00 93.31 550 ALA A N 1
ATOM 4359 C CA . ALA A 1 550 ? 14.657 37.507 -14.020 1.00 93.31 550 ALA A CA 1
ATOM 4360 C C . ALA A 1 550 ? 15.830 36.723 -13.408 1.00 93.31 550 ALA A C 1
ATOM 4362 O O . ALA A 1 550 ? 16.980 36.920 -13.805 1.00 93.31 550 ALA A O 1
ATOM 4363 N N . HIS A 1 551 ? 15.551 35.816 -12.467 1.00 94.25 551 HIS A N 1
ATOM 4364 C CA . HIS A 1 551 ? 16.586 35.017 -11.820 1.00 94.25 551 HIS A CA 1
ATOM 4365 C C . HIS A 1 551 ? 17.188 33.988 -12.783 1.00 94.25 551 HIS A C 1
ATOM 4367 O O . HIS A 1 551 ? 18.410 33.879 -12.865 1.00 94.25 551 HIS A O 1
ATOM 4373 N N . LEU A 1 552 ? 16.355 33.299 -13.569 1.00 95.25 552 LEU A N 1
ATOM 4374 C CA . LEU A 1 552 ? 16.809 32.341 -14.576 1.00 95.25 552 LEU A CA 1
ATOM 4375 C C . LEU A 1 552 ? 17.661 33.030 -15.646 1.00 95.25 552 LEU A C 1
ATOM 4377 O O . LEU A 1 552 ? 18.737 32.546 -15.985 1.00 95.25 552 LEU A O 1
ATOM 4381 N N . LYS A 1 553 ? 17.231 34.206 -16.117 1.00 95.31 553 LYS A N 1
ATOM 4382 C CA . LYS A 1 553 ? 17.999 35.033 -17.053 1.00 95.31 553 LYS A CA 1
ATOM 4383 C C . LYS A 1 553 ? 19.376 35.373 -16.493 1.00 95.31 553 LYS A C 1
ATOM 4385 O O . LYS A 1 553 ? 20.371 35.248 -17.202 1.00 95.31 553 LYS A O 1
ATOM 4390 N N . GLN A 1 554 ? 19.439 35.782 -15.227 1.00 95.56 554 GLN A N 1
ATOM 4391 C CA . GLN A 1 554 ? 20.704 36.115 -14.581 1.00 95.56 554 GLN A CA 1
ATOM 4392 C C . GLN A 1 554 ? 21.624 34.890 -14.463 1.00 95.56 554 GLN A C 1
ATOM 4394 O O . GLN A 1 554 ? 22.805 34.999 -14.783 1.00 95.56 554 GLN A O 1
ATOM 4399 N N . MET A 1 555 ? 21.084 33.722 -14.094 1.00 95.44 555 MET A N 1
ATOM 4400 C CA . MET A 1 555 ? 21.839 32.462 -14.064 1.00 95.44 555 MET A CA 1
ATOM 4401 C C . MET A 1 555 ? 22.437 32.119 -15.433 1.00 95.44 555 MET A C 1
ATOM 4403 O O . MET A 1 555 ? 23.626 31.816 -15.515 1.00 95.44 555 MET A O 1
ATOM 4407 N N . ILE A 1 556 ? 21.637 32.219 -16.502 1.00 95.00 556 ILE A N 1
ATOM 4408 C CA . ILE A 1 556 ? 22.090 31.956 -17.876 1.00 95.00 556 ILE A CA 1
ATOM 4409 C C . ILE A 1 556 ? 23.200 32.938 -18.268 1.00 95.00 556 ILE A C 1
ATOM 4411 O O . ILE A 1 556 ? 24.246 32.514 -18.745 1.00 95.00 556 ILE A O 1
ATOM 4415 N N . ILE A 1 557 ? 23.024 34.240 -18.013 1.00 94.31 557 ILE A N 1
ATOM 4416 C CA . ILE A 1 557 ? 24.050 35.257 -18.300 1.00 94.31 557 ILE A CA 1
ATOM 4417 C C . ILE A 1 557 ? 25.364 34.939 -17.577 1.00 94.31 557 ILE A C 1
ATOM 4419 O O . ILE A 1 557 ? 26.437 35.046 -18.174 1.00 94.31 557 ILE A O 1
ATOM 4423 N N . ASP A 1 558 ? 25.302 34.570 -16.299 1.00 94.12 558 ASP A N 1
ATOM 4424 C CA . ASP A 1 558 ? 26.498 34.316 -15.495 1.00 94.12 558 ASP A CA 1
ATOM 4425 C C . ASP A 1 558 ? 27.233 33.035 -15.896 1.00 94.12 558 ASP A C 1
ATOM 4427 O O . ASP A 1 558 ? 28.467 33.006 -15.841 1.00 94.12 558 ASP A O 1
ATOM 4431 N N . ASP A 1 559 ? 26.508 32.011 -16.345 1.00 94.62 559 ASP A N 1
ATOM 4432 C CA . ASP A 1 559 ? 27.105 30.789 -16.883 1.00 94.62 559 ASP A CA 1
ATOM 4433 C C . ASP A 1 559 ? 27.678 31.021 -18.292 1.00 94.62 559 ASP A C 1
ATOM 4435 O O . ASP A 1 559 ? 28.823 30.645 -18.553 1.00 94.62 559 ASP A O 1
ATOM 4439 N N . CYS A 1 560 ? 26.974 31.752 -19.165 1.00 91.88 560 CYS A N 1
ATOM 4440 C CA . CYS A 1 560 ? 27.461 32.104 -20.502 1.00 91.88 560 CYS A CA 1
ATOM 4441 C C . CYS A 1 560 ? 28.692 33.015 -20.471 1.00 91.88 560 CYS A C 1
ATOM 4443 O O . CYS A 1 560 ? 29.535 32.912 -21.346 1.00 91.88 560 CYS A O 1
ATOM 4445 N N . ARG A 1 561 ? 28.868 33.879 -19.462 1.00 87.81 561 ARG A N 1
ATOM 4446 C CA . ARG A 1 561 ? 30.093 34.698 -19.311 1.00 87.81 561 ARG A CA 1
ATOM 4447 C C . ARG A 1 561 ? 31.373 33.869 -19.150 1.00 87.81 561 ARG A C 1
ATOM 4449 O O . ARG A 1 561 ? 32.466 34.419 -19.272 1.00 87.81 561 ARG A O 1
ATOM 4456 N N . ARG A 1 562 ? 31.251 32.578 -18.830 1.00 76.44 562 ARG A N 1
ATOM 4457 C CA . ARG A 1 562 ? 32.369 31.652 -18.603 1.00 76.44 562 ARG A CA 1
ATOM 4458 C C . ARG A 1 562 ? 32.726 30.824 -19.847 1.00 76.44 562 ARG A C 1
ATOM 4460 O O . ARG A 1 562 ? 33.688 30.063 -19.781 1.00 76.44 562 ARG A O 1
ATOM 4467 N N . GLY A 1 563 ? 31.995 30.984 -20.954 1.00 73.62 563 GLY A N 1
ATOM 4468 C CA . GLY A 1 563 ? 32.210 30.302 -22.235 1.00 73.62 563 GLY A CA 1
ATOM 4469 C C . GLY A 1 563 ? 31.698 31.127 -23.425 1.00 73.62 563 GLY A C 1
ATOM 4470 O O . GLY A 1 563 ? 31.377 32.301 -23.276 1.00 73.62 563 GLY A O 1
ATOM 4471 N N . ASP A 1 564 ? 31.623 30.529 -24.614 1.00 79.56 564 ASP A N 1
ATOM 4472 C CA . ASP A 1 564 ? 30.970 31.162 -25.766 1.00 79.56 564 ASP A CA 1
ATOM 4473 C C . ASP A 1 564 ? 29.476 30.814 -25.759 1.00 79.56 564 ASP A C 1
ATOM 4475 O O . ASP A 1 564 ? 29.115 29.640 -25.820 1.00 79.56 564 ASP A O 1
ATOM 4479 N N . ALA A 1 565 ? 28.606 31.828 -25.696 1.00 86.69 565 ALA A N 1
ATOM 4480 C CA . ALA A 1 565 ? 27.158 31.634 -25.772 1.00 86.69 565 ALA A CA 1
ATOM 4481 C C . ALA A 1 565 ? 26.755 31.092 -27.153 1.00 86.69 565 ALA A C 1
ATOM 4483 O O . ALA A 1 565 ? 27.066 31.699 -28.189 1.00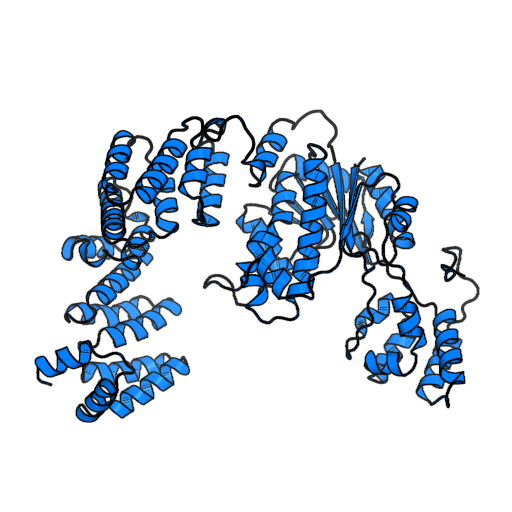 86.69 565 ALA A O 1
ATOM 4484 N N . ASP A 1 566 ? 26.016 29.987 -27.190 1.00 92.25 566 ASP A N 1
ATOM 4485 C CA . ASP A 1 566 ? 25.525 29.404 -28.437 1.00 92.25 566 ASP A CA 1
ATOM 4486 C C . ASP A 1 566 ? 24.100 29.874 -28.788 1.00 92.25 566 ASP A C 1
ATOM 4488 O O . ASP A 1 566 ? 23.579 30.849 -28.238 1.00 92.25 566 ASP A O 1
ATOM 4492 N N . SER A 1 567 ? 23.489 29.258 -29.805 1.00 93.06 567 SER A N 1
ATOM 4493 C CA . SER A 1 567 ? 22.134 29.621 -30.233 1.00 93.06 567 SER A CA 1
ATOM 4494 C C . SER A 1 567 ? 21.071 29.286 -29.190 1.00 93.06 567 SER A C 1
ATOM 4496 O O . SER A 1 567 ? 20.114 30.035 -29.069 1.00 93.06 567 SER A O 1
ATOM 4498 N N . ILE A 1 568 ? 21.238 28.206 -28.420 1.00 94.38 568 ILE A N 1
ATOM 4499 C CA . ILE A 1 568 ? 20.268 27.807 -27.394 1.00 94.38 568 ILE A CA 1
ATOM 4500 C C . ILE A 1 568 ? 20.255 28.838 -26.267 1.00 94.38 568 ILE A C 1
ATOM 4502 O O . ILE A 1 568 ? 19.181 29.217 -25.805 1.00 94.38 568 ILE A O 1
ATOM 4506 N N . ASP A 1 569 ? 21.432 29.327 -25.872 1.00 94.75 569 ASP A N 1
ATOM 4507 C CA . ASP A 1 569 ? 21.555 30.354 -24.838 1.00 94.75 569 ASP A CA 1
ATOM 4508 C C . ASP A 1 569 ? 20.870 31.663 -25.256 1.00 94.75 569 ASP A C 1
ATOM 4510 O O . ASP A 1 569 ? 20.119 32.251 -24.477 1.00 94.75 569 ASP A O 1
ATOM 4514 N N . ARG A 1 570 ? 21.093 32.104 -26.502 1.00 94.31 570 ARG A N 1
ATOM 4515 C CA . ARG A 1 570 ? 20.469 33.320 -27.049 1.00 94.31 570 ARG A CA 1
ATOM 4516 C C . ARG A 1 570 ? 18.952 33.199 -27.131 1.00 94.31 570 ARG A C 1
ATOM 4518 O O . ARG A 1 570 ? 18.263 34.071 -26.615 1.00 94.31 570 ARG A O 1
ATOM 4525 N N . ASP A 1 571 ? 18.450 32.102 -27.689 1.00 95.06 571 ASP A N 1
ATOM 4526 C CA . ASP A 1 571 ? 17.013 31.858 -27.822 1.00 95.06 571 ASP A CA 1
ATOM 4527 C C . ASP A 1 571 ? 16.322 31.855 -26.440 1.00 95.06 571 ASP A C 1
ATOM 4529 O O . ASP A 1 571 ? 15.281 32.487 -26.259 1.00 95.06 571 ASP A O 1
ATOM 4533 N N . CYS A 1 572 ? 16.927 31.226 -25.421 1.00 92.94 572 CYS A N 1
ATOM 4534 C CA . CYS A 1 572 ? 16.410 31.275 -24.048 1.00 92.94 572 CYS A CA 1
ATOM 4535 C C . CYS A 1 572 ? 16.413 32.689 -23.457 1.00 92.94 572 CYS A C 1
ATOM 4537 O O . CYS A 1 572 ? 15.452 33.083 -22.794 1.00 92.94 572 CYS A O 1
ATOM 4539 N N . LEU A 1 573 ? 17.483 33.459 -23.672 1.00 94.44 573 LEU A N 1
ATOM 4540 C CA . LEU A 1 573 ? 17.563 34.843 -23.202 1.00 94.44 573 LEU A CA 1
ATOM 4541 C C . LEU A 1 573 ? 16.550 35.753 -23.899 1.00 94.44 573 LEU A C 1
ATOM 4543 O O . LEU A 1 573 ? 16.095 36.712 -23.274 1.00 94.44 573 LEU A O 1
ATOM 4547 N N . ASP A 1 574 ? 16.205 35.474 -25.152 1.00 93.69 574 ASP A N 1
ATOM 4548 C CA . ASP A 1 574 ? 15.194 36.213 -25.907 1.00 93.69 574 ASP A CA 1
ATOM 4549 C C . ASP A 1 574 ? 13.778 35.885 -25.411 1.00 93.69 574 ASP A C 1
ATOM 4551 O O . ASP A 1 574 ? 12.996 36.804 -25.162 1.00 93.69 574 ASP A O 1
ATOM 4555 N N . ILE A 1 575 ? 13.476 34.608 -25.134 1.00 93.44 575 ILE A N 1
ATOM 4556 C CA . ILE A 1 575 ? 12.222 34.199 -24.468 1.00 93.44 575 ILE A CA 1
ATOM 4557 C C . ILE A 1 575 ? 12.076 34.933 -23.127 1.00 93.44 575 ILE A C 1
ATOM 4559 O O . ILE A 1 575 ? 11.070 35.588 -22.866 1.00 93.44 575 ILE A O 1
ATOM 4563 N N . LEU A 1 576 ? 13.133 34.924 -22.310 1.00 92.00 576 LEU A N 1
ATOM 4564 C CA . LEU A 1 576 ? 13.159 35.583 -21.000 1.00 92.00 576 LEU A CA 1
ATOM 4565 C C . LEU A 1 576 ? 13.165 37.124 -21.066 1.00 92.00 576 LEU A C 1
ATOM 4567 O O . LEU A 1 576 ? 13.021 37.782 -20.034 1.00 92.00 576 LEU A O 1
ATOM 4571 N N . GLN A 1 577 ? 13.372 37.722 -22.244 1.00 87.19 577 GLN A N 1
ATOM 4572 C CA . GLN A 1 577 ? 13.221 39.163 -22.478 1.00 87.19 577 GLN A CA 1
ATOM 4573 C C . GLN A 1 577 ? 11.786 39.551 -22.850 1.00 87.19 577 GLN A C 1
ATOM 4575 O O . GLN A 1 577 ? 11.379 40.668 -22.528 1.00 87.19 577 GLN A O 1
ATOM 4580 N N . GLY A 1 578 ? 11.036 38.650 -23.496 1.00 71.69 578 GLY A N 1
ATOM 4581 C CA . GLY A 1 578 ? 9.627 38.853 -23.851 1.00 71.69 578 GLY A CA 1
ATOM 4582 C C . GLY A 1 578 ? 8.689 38.926 -22.640 1.00 71.69 578 GLY A C 1
ATOM 4583 O O . GLY A 1 578 ? 7.673 39.614 -22.695 1.00 71.69 578 GLY A O 1
ATOM 4584 N N . ASP A 1 579 ? 9.085 38.307 -21.525 1.00 56.94 579 ASP A N 1
ATOM 4585 C CA . ASP A 1 579 ? 8.328 38.203 -20.269 1.00 56.94 579 ASP A CA 1
ATOM 4586 C C . ASP A 1 579 ? 8.594 39.344 -19.266 1.00 56.94 579 ASP A C 1
ATOM 4588 O O . ASP A 1 579 ? 8.643 39.121 -18.056 1.00 56.94 579 ASP A O 1
ATOM 4592 N N . LEU A 1 580 ? 8.763 40.590 -19.717 1.00 44.88 580 LEU A N 1
ATOM 4593 C CA . LEU A 1 580 ? 8.691 41.752 -18.817 1.00 44.88 580 LEU A CA 1
ATOM 4594 C C . LEU A 1 580 ? 7.276 42.364 -18.825 1.00 44.88 580 LEU A C 1
ATOM 4596 O O . LEU A 1 580 ? 7.058 43.363 -19.514 1.00 44.88 580 LEU A O 1
ATOM 4600 N N . PRO A 1 581 ? 6.299 41.850 -18.049 1.00 45.38 581 PRO A N 1
ATOM 4601 C CA . PRO A 1 581 ? 5.172 42.661 -17.632 1.00 45.38 581 PRO A CA 1
ATOM 4602 C C . PRO A 1 581 ? 5.613 43.640 -16.532 1.00 45.38 581 PRO A C 1
ATOM 4604 O O . PRO A 1 581 ? 6.363 43.308 -15.613 1.00 45.38 581 PRO A O 1
ATOM 4607 N N . VAL A 1 582 ? 5.124 44.872 -16.658 1.00 50.97 582 VAL A N 1
ATOM 4608 C CA . VAL A 1 582 ? 5.120 45.923 -15.632 1.00 50.97 582 VAL A CA 1
ATOM 4609 C C . VAL A 1 582 ? 4.564 45.346 -14.320 1.00 50.97 582 VAL A C 1
ATOM 4611 O O . VAL A 1 582 ? 3.496 44.751 -14.353 1.00 50.97 582 VAL A O 1
ATOM 4614 N N . GLU A 1 583 ? 5.318 45.505 -13.224 1.00 37.00 583 GLU A N 1
ATOM 4615 C CA . GLU A 1 583 ? 5.051 45.164 -11.805 1.00 37.00 583 GLU A CA 1
ATOM 4616 C C . GLU A 1 583 ? 3.936 44.139 -11.462 1.00 37.00 583 GLU A C 1
ATOM 4618 O O . GLU A 1 583 ? 2.755 44.388 -11.713 1.00 37.00 583 GLU A O 1
ATOM 4623 N N . PRO A 1 584 ? 4.245 43.046 -10.732 1.00 39.75 584 PRO A N 1
ATOM 4624 C CA . PRO A 1 584 ? 3.203 42.204 -10.153 1.00 39.75 584 PRO A CA 1
ATOM 4625 C C . PRO A 1 584 ? 2.512 42.913 -8.968 1.00 39.75 584 PRO A C 1
ATOM 4627 O O . PRO A 1 584 ? 3.179 43.586 -8.173 1.00 39.75 584 PRO A O 1
ATOM 4630 N N . PRO A 1 585 ? 1.191 42.734 -8.772 1.00 41.09 585 PRO A N 1
ATOM 4631 C CA . PRO A 1 585 ? 0.511 43.205 -7.575 1.00 41.09 585 PRO A CA 1
ATOM 4632 C C . PRO A 1 585 ? 0.929 42.330 -6.383 1.00 41.09 585 PRO A C 1
ATOM 4634 O O . PRO A 1 585 ? 0.521 41.181 -6.282 1.00 41.09 585 PRO A O 1
ATOM 4637 N N . GLY A 1 586 ? 1.773 42.891 -5.512 1.00 50.34 586 GLY A N 1
ATOM 4638 C CA . GLY A 1 586 ? 2.063 42.475 -4.131 1.00 50.34 586 GLY A CA 1
ATOM 4639 C C . GLY A 1 586 ? 2.020 40.978 -3.785 1.00 50.34 586 GLY A C 1
ATOM 4640 O O . GLY A 1 586 ? 0.960 40.443 -3.474 1.00 50.34 586 GLY A O 1
ATOM 4641 N N . GLY A 1 587 ? 3.188 40.340 -3.660 1.00 47.31 587 GLY A N 1
ATOM 4642 C CA . GLY A 1 587 ? 3.311 39.034 -3.005 1.00 47.31 587 GLY A CA 1
ATOM 4643 C C . GLY A 1 587 ? 4.742 38.489 -2.988 1.00 47.31 587 GLY A C 1
ATOM 4644 O O . GLY A 1 587 ? 5.313 38.267 -4.044 1.00 47.31 587 GLY A O 1
ATOM 4645 N N . ALA A 1 588 ? 5.268 38.271 -1.776 1.00 42.88 588 ALA A N 1
ATOM 4646 C CA . ALA A 1 588 ? 6.540 37.632 -1.395 1.00 42.88 588 ALA A CA 1
ATOM 4647 C C . ALA A 1 588 ? 7.858 38.263 -1.909 1.00 42.88 588 ALA A C 1
ATOM 4649 O O . ALA A 1 588 ? 8.186 38.249 -3.092 1.00 42.88 588 ALA A O 1
ATOM 4650 N N . GLN A 1 589 ? 8.676 38.761 -0.969 1.00 36.66 589 GLN A N 1
ATOM 4651 C CA . GLN A 1 589 ? 10.086 39.057 -1.235 1.00 36.66 589 GLN A CA 1
ATOM 4652 C C . GLN A 1 589 ? 10.836 37.753 -1.555 1.00 36.66 589 GLN A C 1
ATOM 4654 O O . GLN A 1 589 ? 10.631 36.760 -0.852 1.00 36.66 589 GLN A O 1
ATOM 4659 N N . PRO A 1 590 ? 11.728 37.736 -2.560 1.00 40.09 590 PRO A N 1
ATOM 4660 C CA . PRO A 1 590 ? 12.587 36.586 -2.799 1.00 40.09 590 PRO A CA 1
ATOM 4661 C C . PRO A 1 590 ? 13.461 36.328 -1.566 1.00 40.09 590 PRO A C 1
ATOM 4663 O O . PRO A 1 590 ? 14.050 37.261 -1.014 1.00 40.09 590 PRO A O 1
ATOM 4666 N N . LEU A 1 591 ? 13.556 35.059 -1.154 1.00 40.78 591 LEU A N 1
ATOM 4667 C CA . LEU A 1 591 ? 14.548 34.603 -0.183 1.00 40.78 591 LEU A CA 1
ATOM 4668 C C . LEU A 1 591 ? 15.929 35.030 -0.685 1.00 40.78 591 LEU A C 1
ATOM 4670 O O . LEU A 1 591 ? 16.414 34.528 -1.702 1.00 40.78 591 LEU A O 1
ATOM 4674 N N . GLN A 1 592 ? 16.544 35.988 0.006 1.00 34.91 592 GLN A N 1
ATOM 4675 C CA . GLN A 1 592 ? 17.940 36.309 -0.243 1.00 34.91 592 GLN A CA 1
ATOM 4676 C C . GLN A 1 592 ? 18.779 35.086 0.146 1.00 34.91 592 GLN A C 1
ATOM 4678 O O . GLN A 1 592 ? 18.539 34.506 1.210 1.00 34.91 592 GLN A O 1
ATOM 4683 N N . PRO A 1 593 ? 19.741 34.663 -0.691 1.00 31.83 593 PRO A N 1
ATOM 4684 C CA . PRO A 1 593 ? 20.690 33.646 -0.273 1.00 31.83 593 PRO A CA 1
ATOM 4685 C C . PRO A 1 593 ? 21.426 34.140 0.987 1.00 31.83 593 PRO A C 1
ATOM 4687 O O . PRO A 1 593 ? 21.711 35.338 1.080 1.00 31.83 593 PRO A O 1
ATOM 4690 N N . PRO A 1 594 ? 21.708 33.259 1.964 1.00 35.41 594 PRO A N 1
ATOM 4691 C CA . PRO A 1 594 ? 22.468 33.644 3.147 1.00 35.41 594 PRO A CA 1
ATOM 4692 C C . PRO A 1 594 ? 23.839 34.197 2.730 1.00 35.41 594 PRO A C 1
ATOM 4694 O O . PRO A 1 594 ? 24.461 33.676 1.800 1.00 35.41 594 PRO A O 1
ATOM 4697 N N . ALA A 1 595 ? 24.243 35.285 3.393 1.00 34.28 595 ALA A N 1
ATOM 4698 C CA . ALA A 1 595 ? 25.502 35.996 3.167 1.00 34.28 595 ALA A CA 1
ATOM 4699 C C . ALA A 1 595 ? 26.739 35.155 3.507 1.00 34.28 595 ALA A C 1
ATOM 4701 O O . ALA A 1 595 ? 26.656 34.343 4.459 1.00 34.28 595 ALA A O 1
#

Mean predicted aligned error: 15.28 Å

Solvent-accessible surface area (backbone atoms only — not comparable to full-atom values): 32590 Å² total; per-residue (Å²): 129,58,76,66,60,54,56,53,59,67,70,53,54,94,85,37,74,66,42,57,53,49,30,50,76,69,69,41,39,70,50,50,54,51,26,59,53,23,62,76,66,68,40,65,67,58,30,50,56,35,46,48,62,50,34,75,77,40,70,57,50,32,67,61,34,52,59,53,25,52,53,29,49,76,71,72,36,56,68,64,20,44,70,51,38,59,72,32,71,82,24,82,44,63,30,49,60,46,50,38,50,52,41,35,52,30,25,75,66,73,37,69,61,30,59,53,49,41,70,72,70,41,69,70,59,30,64,47,72,70,27,48,51,35,51,61,68,25,55,89,65,49,82,42,71,68,43,46,50,51,54,51,52,35,50,32,51,34,38,68,68,74,41,83,81,60,61,69,54,58,38,49,53,49,55,52,46,68,77,42,58,90,52,52,79,60,50,60,57,52,36,60,59,26,75,78,28,66,62,58,24,42,36,49,47,16,52,47,33,33,59,72,36,34,75,36,15,48,50,43,37,50,64,44,36,64,96,48,82,78,45,71,66,43,53,48,53,51,52,50,35,45,74,71,63,67,29,51,75,62,8,44,40,100,59,82,72,52,70,84,42,72,58,53,43,47,62,61,53,64,77,67,81,77,93,70,84,76,42,31,34,36,28,24,30,43,42,53,43,20,50,81,76,14,36,65,55,54,51,53,51,34,61,73,58,63,34,51,42,30,34,17,33,40,28,55,23,70,75,74,80,54,57,48,72,68,56,75,70,45,60,57,31,38,50,61,69,60,50,51,50,39,58,75,71,64,48,30,32,46,58,51,37,74,66,30,47,52,57,52,50,51,57,70,63,52,59,67,52,42,70,82,70,44,38,86,76,42,76,82,46,49,77,45,75,39,79,86,59,63,84,41,62,67,56,42,26,74,75,75,32,56,58,67,56,70,75,77,55,88,65,47,45,63,53,50,54,53,34,47,26,41,28,53,17,48,52,55,48,64,71,71,47,93,47,42,30,34,37,38,35,34,49,14,44,31,63,50,70,41,68,71,52,40,53,52,47,54,52,46,18,49,76,39,45,46,28,35,34,20,53,39,60,82,43,95,64,16,46,45,93,51,35,39,37,14,6,42,34,36,43,46,52,63,27,48,39,58,80,50,48,49,60,67,34,75,42,102,85,44,66,76,73,66,54,68,40,33,50,48,35,51,53,39,45,77,70,66,30,47,78,42,72,38,86,26,40,44,78,77,50,66,35,46,64,63,46,48,52,71,56,48,45,49,38,46,52,62,42,35,74,76,55,84,70,51,71,70,56,51,53,53,49,51,56,48,58,73,70,69,74,82,76,81,87,82,80,81,82,78,85,70,77,85,130